Protein AF-0000000071177115 (afdb_homodimer)

pLDDT: mean 90.88, std 16.03, range [26.02, 98.94]

Organism: Bemisia tabaci (NCBI:txid7038)

Nearest PDB structures (foldseek):
  6moh-assembly1_C  TM=6.252E-01  e=2.204E-02  Homo sapiens
  6moh-assembly1_D  TM=6.272E-01  e=2.453E-02  Homo sapiens
  1ern-assembly1_B  TM=5.595E-01  e=3.205E-02  Homo sapiens
  6mol-assembly1_C  TM=4.515E-01  e=5.189E-02  Homo sapiens
  1eba-assembly1_A  TM=4.659E-01  e=1.158E-01  Homo sapiens

Structure (mmCIF, N/CA/C/O backbone):
data_AF-0000000071177115-model_v1
#
loop_
_entity.id
_entity.type
_entity.pdbx_description
1 polymer 'Uncharacterized protein'
#
loop_
_atom_site.group_PDB
_atom_site.id
_atom_site.type_symbol
_atom_site.label_atom_id
_atom_site.label_alt_id
_atom_site.label_comp_id
_atom_site.label_asym_id
_atom_site.label_entity_id
_atom_site.label_seq_id
_atom_site.pdbx_PDB_ins_code
_atom_site.Cartn_x
_atom_site.Cartn_y
_atom_site.Cartn_z
_atom_site.occupancy
_atom_site.B_iso_or_equiv
_atom_site.auth_seq_id
_atom_site.auth_comp_id
_atom_site.auth_asym_id
_atom_site.auth_atom_id
_atom_site.pdbx_PDB_model_num
ATOM 1 N N . MET A 1 1 ? -29.375 67.25 1.84 1 27.11 1 MET A N 1
ATOM 2 C CA . MET A 1 1 ? -29 66.438 2.996 1 27.11 1 MET A CA 1
ATOM 3 C C . MET A 1 1 ? -28.828 64.938 2.605 1 27.11 1 MET A C 1
ATOM 5 O O . MET A 1 1 ? -29.797 64.312 2.236 1 27.11 1 MET A O 1
ATOM 9 N N . LEU A 1 2 ? -27.656 64.625 1.973 1 31.92 2 LEU A N 1
ATOM 10 C CA . LEU A 1 2 ? -27.141 63.438 1.333 1 31.92 2 LEU A CA 1
ATOM 11 C C . LEU A 1 2 ? -27 62.281 2.342 1 31.92 2 LEU A C 1
ATOM 13 O O . LEU A 1 2 ? -26.219 62.406 3.289 1 31.92 2 LEU A O 1
ATOM 17 N N . ARG A 1 3 ? -28.172 61.625 2.637 1 33.75 3 ARG A N 1
ATOM 18 C CA . ARG A 1 3 ? -28.25 60.531 3.59 1 33.75 3 ARG A CA 1
ATOM 19 C C . ARG A 1 3 ? -27.281 59.406 3.205 1 33.75 3 ARG A C 1
ATOM 21 O O . ARG A 1 3 ? -27.391 58.844 2.115 1 33.75 3 ARG A O 1
ATOM 28 N N . SER A 1 4 ? -26.016 59.469 3.703 1 28.41 4 SER A N 1
ATOM 29 C CA . SER A 1 4 ? -24.953 58.469 3.58 1 28.41 4 SER A CA 1
ATOM 30 C C . SER A 1 4 ? -25.422 57.125 4.117 1 28.41 4 SER A C 1
ATOM 32 O O . SER A 1 4 ? -25.781 57 5.289 1 28.41 4 SER A O 1
ATOM 34 N N . THR A 1 5 ? -26.109 56.312 3.316 1 30.91 5 THR A N 1
ATOM 35 C CA . THR A 1 5 ? -26.531 54.969 3.666 1 30.91 5 THR A CA 1
ATOM 36 C C . THR A 1 5 ? -25.328 54.125 4.059 1 30.91 5 THR A C 1
ATOM 38 O O . THR A 1 5 ? -24.422 53.906 3.258 1 30.91 5 THR A O 1
ATOM 41 N N . PHE A 1 6 ? -24.953 54.062 5.371 1 31.72 6 PHE A N 1
ATOM 42 C CA . PHE A 1 6 ? -23.953 53.188 5.988 1 31.72 6 PHE A CA 1
ATOM 43 C C . PHE A 1 6 ? -24.266 51.719 5.691 1 31.72 6 PHE A C 1
ATOM 45 O O . PHE A 1 6 ? -25.375 51.25 5.977 1 31.72 6 PHE A O 1
ATOM 52 N N . ILE A 1 7 ? -23.766 51.219 4.586 1 29.58 7 ILE A N 1
ATOM 53 C CA . ILE A 1 7 ? -23.891 49.781 4.281 1 29.58 7 ILE A CA 1
ATOM 54 C C . ILE A 1 7 ? -23.234 48.969 5.395 1 29.58 7 ILE A C 1
ATOM 56 O O . ILE A 1 7 ? -22.062 49.156 5.711 1 29.58 7 ILE A O 1
ATOM 60 N N . PRO A 1 8 ? -23.969 48.375 6.301 1 31.22 8 PRO A N 1
ATOM 61 C CA . PRO A 1 8 ? -23.438 47.5 7.355 1 31.22 8 PRO A CA 1
ATOM 62 C C . PRO A 1 8 ? -22.484 46.438 6.82 1 31.22 8 PRO A C 1
ATOM 64 O O . PRO A 1 8 ? -22.703 45.875 5.742 1 31.22 8 PRO A O 1
ATOM 67 N N . GLY A 1 9 ? -21.141 46.656 6.961 1 26.02 9 GLY A N 1
ATOM 68 C CA . GLY A 1 9 ? -20.078 45.719 6.656 1 26.02 9 GLY A CA 1
ATOM 69 C C . GLY A 1 9 ? -20.328 44.344 7.188 1 26.02 9 GLY A C 1
ATOM 70 O O . GLY A 1 9 ? -20.625 44.156 8.375 1 26.02 9 GLY A O 1
ATOM 71 N N . LEU A 1 10 ? -20.859 43.375 6.375 1 27.95 10 LEU A N 1
ATOM 72 C CA . LEU A 1 10 ? -20.953 41.938 6.652 1 27.95 10 LEU A CA 1
ATOM 73 C C . LEU A 1 10 ? -19.656 41.406 7.227 1 27.95 10 LEU A C 1
ATOM 75 O O . LEU A 1 10 ? -18.625 41.375 6.531 1 27.95 10 LEU A O 1
ATOM 79 N N . ILE A 1 11 ? -19.359 41.625 8.461 1 27.94 11 ILE A N 1
ATOM 80 C CA . ILE A 1 11 ? -18.281 40.938 9.141 1 27.94 11 ILE A CA 1
ATOM 81 C C . ILE A 1 11 ? -18.391 39.438 8.883 1 27.94 11 ILE A C 1
ATOM 83 O O . ILE A 1 11 ? -19.359 38.781 9.32 1 27.94 11 ILE A O 1
ATOM 87 N N . GLY A 1 12 ? -18.078 39.031 7.719 1 26.86 12 GLY A N 1
ATOM 88 C CA . GLY A 1 12 ? -17.984 37.594 7.523 1 26.86 12 GLY A CA 1
ATOM 89 C C . GLY A 1 12 ? -17.25 36.875 8.641 1 26.86 12 GLY A C 1
ATOM 90 O O . GLY A 1 12 ? -16.109 37.219 8.961 1 26.86 12 GLY A O 1
ATOM 91 N N . ALA A 1 13 ? -17.891 36.344 9.625 1 29.88 13 ALA A N 1
ATOM 92 C CA . ALA A 1 13 ? -17.359 35.469 10.68 1 29.88 13 ALA A CA 1
ATOM 93 C C . ALA A 1 13 ? -16.344 34.5 10.117 1 29.88 13 ALA A C 1
ATOM 95 O O . ALA A 1 13 ? -16.672 33.688 9.25 1 29.88 13 ALA A O 1
ATOM 96 N N . ILE A 1 14 ? -15.156 34.844 10.047 1 33.53 14 ILE A N 1
ATOM 97 C CA . ILE A 1 14 ? -14.102 33.844 9.898 1 33.53 14 ILE A CA 1
ATOM 98 C C . ILE A 1 14 ? -14.422 32.625 10.758 1 33.53 14 ILE A C 1
ATOM 100 O O . ILE A 1 14 ? -14.531 32.75 11.977 1 33.53 14 ILE A O 1
ATOM 104 N N . ALA A 1 15 ? -15.164 31.781 10.258 1 34.19 15 ALA A N 1
ATOM 105 C CA . ALA A 1 15 ? -15.266 30.5 10.945 1 34.19 15 ALA A CA 1
ATOM 106 C C . ALA A 1 15 ? -13.906 30.062 11.484 1 34.19 15 ALA A C 1
ATOM 108 O O . ALA A 1 15 ? -13.094 29.484 10.75 1 34.19 15 ALA A O 1
ATOM 109 N N . LEU A 1 16 ? -13.32 30.859 12.367 1 33.06 16 LEU A N 1
ATOM 110 C CA . LEU A 1 16 ? -12.328 30.125 13.148 1 33.06 16 LEU A CA 1
ATOM 111 C C . LEU A 1 16 ? -12.812 28.703 13.453 1 33.06 16 LEU A C 1
ATOM 113 O O . LEU A 1 16 ? -13.961 28.516 13.852 1 33.06 16 LEU A O 1
ATOM 117 N N . ALA A 1 17 ? -12.375 27.766 12.719 1 36.88 17 ALA A N 1
ATOM 118 C CA . ALA A 1 17 ? -12.578 26.391 13.172 1 36.88 17 ALA A CA 1
ATOM 119 C C . ALA A 1 17 ? -12.75 26.344 14.688 1 36.88 17 ALA A C 1
ATOM 121 O O . ALA A 1 17 ? -11.836 26.688 15.438 1 36.88 17 ALA A O 1
ATOM 122 N N . SER A 1 18 ? -13.898 26.672 15.203 1 34.56 18 SER A N 1
ATOM 123 C CA . SER A 1 18 ? -14.125 26.328 16.609 1 34.56 18 SER A CA 1
ATOM 124 C C . SER A 1 18 ? -13.281 25.125 17.016 1 34.56 18 SER A C 1
ATOM 126 O O . SER A 1 18 ? -13.32 24.078 16.359 1 34.56 18 SER A O 1
ATOM 128 N N . SER A 1 19 ? -12.094 25.312 17.516 1 38.66 19 SER A N 1
ATOM 129 C CA 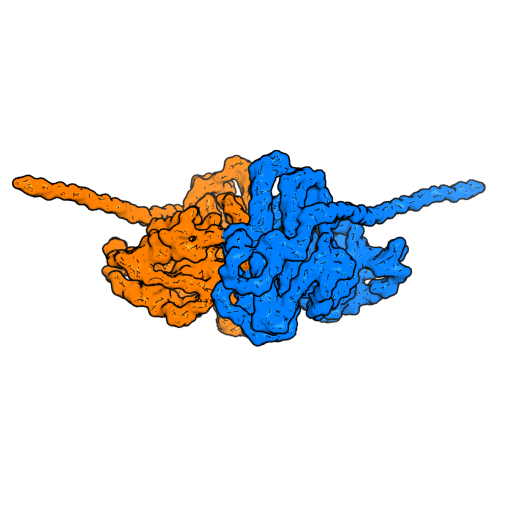. SER A 1 19 ? -11.375 24.266 18.219 1 38.66 19 SER A CA 1
ATOM 130 C C . SER A 1 19 ? -12.336 23.281 18.891 1 38.66 19 SER A C 1
ATOM 132 O O . SER A 1 19 ? -12.898 23.578 19.938 1 38.66 19 SER A O 1
ATOM 134 N N . ALA A 1 20 ? -13.188 22.688 18.172 1 42.88 20 ALA A N 1
ATOM 135 C CA . ALA A 1 20 ? -13.836 21.625 18.922 1 42.88 20 ALA A CA 1
ATOM 136 C C . ALA A 1 20 ? -12.867 20.969 19.906 1 42.88 20 ALA A C 1
ATOM 138 O O . ALA A 1 20 ? -11.773 20.547 19.531 1 42.88 20 ALA A O 1
ATOM 139 N N . SER A 1 21 ? -12.859 21.438 21.094 1 46.22 21 SER A N 1
ATOM 140 C CA . SER A 1 21 ? -12.086 20.891 22.188 1 46.22 21 SER A CA 1
ATOM 141 C C . SER A 1 21 ? -12.078 19.359 22.156 1 46.22 21 SER A C 1
ATOM 143 O O . SER A 1 21 ? -13.109 18.719 22.375 1 46.22 21 SER A O 1
ATOM 145 N N . GLY A 1 22 ? -11.352 18.828 21.172 1 53.91 22 GLY A N 1
ATOM 146 C CA . GLY A 1 22 ? -11.164 17.406 21.359 1 53.91 22 GLY A CA 1
ATOM 147 C C . GLY A 1 22 ? -11.062 17 22.812 1 53.91 22 GLY A C 1
ATOM 148 O O . GLY A 1 22 ? -10.727 17.812 23.672 1 53.91 22 GLY A O 1
ATOM 149 N N . THR A 1 23 ? -11.922 16.172 23.266 1 59.78 23 THR A N 1
ATOM 150 C CA . THR A 1 23 ? -11.852 15.711 24.641 1 59.78 23 THR A CA 1
ATOM 151 C C . THR A 1 23 ? -10.531 14.992 24.906 1 59.78 23 THR A C 1
ATOM 153 O O . THR A 1 23 ? -9.969 14.359 24.016 1 59.78 23 THR A O 1
ATOM 156 N N . GLU A 1 24 ? -9.836 15.445 25.797 1 68.44 24 GLU A N 1
ATOM 157 C CA . GLU A 1 24 ? -8.672 14.742 26.312 1 68.44 24 GLU A CA 1
ATOM 158 C C . GLU A 1 24 ? -9.055 13.359 26.844 1 68.44 24 GLU A C 1
ATOM 160 O O . GLU A 1 24 ? -8.188 12.492 26.984 1 68.44 24 GLU A O 1
ATOM 165 N N . GLU A 1 25 ? -10.297 13.195 26.859 1 72.94 25 GLU A N 1
ATOM 166 C CA . GLU A 1 25 ? -10.727 11.898 27.375 1 72.94 25 GLU A CA 1
ATOM 167 C C . GLU A 1 25 ? -10.453 10.781 26.359 1 72.94 25 GLU A C 1
ATOM 169 O O . GLU A 1 25 ? -10.672 10.961 25.172 1 72.94 25 GLU A O 1
ATOM 174 N N . GLY A 1 26 ? -9.836 9.75 26.859 1 79.31 26 GLY A N 1
ATOM 175 C CA . GLY A 1 26 ? -9.609 8.586 26.016 1 79.31 26 GLY A CA 1
ATOM 176 C C . GLY A 1 26 ? -8.211 8.531 25.438 1 79.31 26 GLY A C 1
ATOM 177 O O . GLY A 1 26 ? -7.801 7.496 24.891 1 79.31 26 GLY A O 1
ATOM 178 N N . LEU A 1 27 ? -7.559 9.609 25.531 1 82.75 27 LEU A N 1
ATOM 179 C CA . LEU A 1 27 ? -6.168 9.562 25.094 1 82.75 27 LEU A CA 1
ATOM 180 C C . LEU A 1 27 ? -5.324 8.727 26.047 1 82.75 27 LEU A C 1
ATOM 182 O O . LEU A 1 27 ? -5.516 8.789 27.266 1 82.75 27 LEU A O 1
ATOM 186 N N . PRO A 1 28 ? -4.434 7.969 25.438 1 82 28 PRO A N 1
ATOM 187 C CA . PRO A 1 28 ? -3.654 7.09 26.312 1 82 28 PRO A CA 1
ATOM 188 C C . PRO A 1 28 ? -2.498 7.809 27 1 82 28 PRO A C 1
ATOM 190 O O . PRO A 1 28 ? -1.967 8.781 26.469 1 82 28 PRO A O 1
ATOM 193 N N . ASN A 1 29 ? -2.254 7.352 28.156 1 86 29 ASN A N 1
ATOM 194 C CA . ASN A 1 29 ? -0.926 7.574 28.719 1 86 29 ASN A CA 1
ATOM 195 C C . ASN A 1 29 ? 0.084 6.559 28.203 1 86 29 ASN A C 1
ATOM 197 O O . ASN A 1 29 ? -0.264 5.402 27.953 1 86 29 ASN A O 1
ATOM 201 N N . PHE A 1 30 ? 1.206 7.066 27.984 1 89.44 30 PHE A N 1
ATOM 202 C CA . PHE A 1 30 ? 2.258 6.145 27.562 1 89.44 30 PHE A CA 1
ATOM 203 C C . PHE A 1 30 ? 3.273 5.949 28.688 1 89.44 30 PHE A C 1
ATOM 205 O O . PHE A 1 30 ? 3.652 6.906 29.359 1 89.44 30 PHE A O 1
ATOM 212 N N . PRO A 1 31 ? 3.805 4.797 28.922 1 91 31 PRO A N 1
ATOM 213 C CA . PRO A 1 31 ? 3.424 3.594 28.188 1 91 31 PRO A CA 1
ATOM 214 C C . PRO A 1 31 ? 1.994 3.145 28.484 1 91 31 PRO A C 1
ATOM 216 O O . PRO A 1 31 ? 1.478 3.396 29.578 1 91 31 PRO A O 1
ATOM 219 N N . LYS A 1 32 ? 1.407 2.48 27.5 1 91.75 32 LYS A N 1
ATOM 220 C CA . LYS A 1 32 ? 0.086 1.886 27.688 1 91.75 32 LYS A CA 1
ATOM 221 C C . LYS A 1 32 ? 0.126 0.766 28.719 1 91.75 32 LYS A C 1
ATOM 223 O O . LYS A 1 32 ? 1.204 0.314 29.109 1 91.75 32 LYS A O 1
ATOM 228 N N . ASP A 1 33 ? -1.022 0.317 29.109 1 83.56 33 ASP A N 1
ATOM 229 C CA . ASP A 1 33 ? -1.123 -0.742 30.109 1 83.56 33 ASP A CA 1
ATOM 230 C C . ASP A 1 33 ? -0.435 -2.018 29.625 1 83.56 33 ASP A C 1
ATOM 232 O O . ASP A 1 33 ? 0.105 -2.779 30.422 1 83.56 33 ASP A O 1
ATOM 236 N N . ASP A 1 34 ? -0.391 -2.207 28.344 1 83.06 34 ASP A N 1
ATOM 237 C CA . ASP A 1 34 ? 0.216 -3.426 27.812 1 83.06 34 ASP A CA 1
ATOM 238 C C . ASP A 1 34 ? 1.712 -3.236 27.578 1 83.06 34 ASP A C 1
ATOM 240 O O . ASP A 1 34 ? 2.373 -4.113 27.016 1 83.06 34 ASP A O 1
ATOM 244 N N . GLY A 1 35 ? 2.225 -2.043 27.906 1 86.88 35 GLY A N 1
ATOM 245 C CA . GLY A 1 35 ? 3.658 -1.803 27.875 1 86.88 35 GLY A CA 1
ATOM 246 C C . GLY A 1 35 ? 4.117 -1.073 26.625 1 86.88 35 GLY A C 1
ATOM 247 O O . GLY A 1 35 ? 5.266 -0.641 26.531 1 86.88 35 GLY A O 1
ATOM 248 N N . PHE A 1 36 ? 3.285 -0.899 25.672 1 92.06 36 PHE A N 1
ATOM 249 C CA . PHE A 1 36 ? 3.639 -0.198 24.438 1 92.06 36 PHE A CA 1
ATOM 250 C C . PHE A 1 36 ? 3.885 1.281 24.719 1 92.06 36 PHE A C 1
ATOM 252 O O . PHE A 1 36 ? 3.119 1.919 25.438 1 92.06 36 PHE A O 1
ATOM 259 N N . PRO A 1 37 ? 4.891 1.872 24.219 1 92.69 37 PRO A N 1
ATOM 260 C CA . PRO A 1 37 ? 5.926 1.204 23.438 1 92.69 37 PRO A CA 1
ATOM 261 C C . PRO A 1 37 ? 7.02 0.584 24.297 1 92.69 37 PRO A C 1
ATOM 263 O O . PRO A 1 37 ? 7.379 1.139 25.344 1 92.69 37 PRO A O 1
ATOM 266 N N . SER A 1 38 ? 7.473 -0.507 23.859 1 87.81 38 SER A N 1
ATOM 267 C CA . SER A 1 38 ? 8.531 -1.196 24.594 1 87.81 38 SER A CA 1
ATOM 268 C C . SER A 1 38 ? 9.836 -1.21 23.812 1 87.81 38 SER A C 1
ATOM 270 O O . SER A 1 38 ? 9.836 -0.947 22.609 1 87.81 38 SER A O 1
ATOM 272 N N . ASN A 1 39 ? 10.906 -1.463 24.578 1 85.12 39 ASN A N 1
ATOM 273 C CA . ASN A 1 39 ? 12.219 -1.609 23.953 1 85.12 39 ASN A CA 1
ATOM 274 C C . ASN A 1 39 ? 12.609 -3.078 23.812 1 85.12 39 ASN A C 1
ATOM 276 O O . ASN A 1 39 ? 13.75 -3.389 23.469 1 85.12 39 ASN A O 1
ATOM 280 N N . ALA A 1 40 ? 11.609 -3.859 24 1 82.06 40 ALA A N 1
ATOM 281 C CA . ALA A 1 40 ? 11.906 -5.289 23.984 1 82.06 40 ALA A CA 1
ATOM 282 C C . ALA A 1 40 ? 12.203 -5.781 22.578 1 82.06 40 ALA A C 1
ATOM 284 O O . ALA A 1 40 ? 11.617 -5.289 21.609 1 82.06 40 ALA A O 1
ATOM 285 N N . PRO A 1 41 ? 13.125 -6.77 22.453 1 83.88 41 PRO A N 1
ATOM 286 C CA . PRO A 1 41 ? 13.367 -7.367 21.141 1 83.88 41 PRO A CA 1
ATOM 287 C C . PRO A 1 41 ? 12.172 -8.156 20.625 1 83.88 41 PRO A C 1
ATOM 289 O O . PRO A 1 41 ? 11.297 -8.539 21.406 1 83.88 41 PRO A O 1
ATOM 292 N N . PRO A 1 42 ? 12.156 -8.344 19.281 1 81.5 42 PRO A N 1
ATOM 293 C CA . PRO A 1 42 ? 11.07 -9.141 18.703 1 81.5 42 PRO A CA 1
ATOM 294 C C . PRO A 1 42 ? 10.93 -10.508 19.359 1 81.5 42 PRO A C 1
ATOM 296 O O . PRO A 1 42 ? 11.93 -11.156 19.672 1 81.5 42 PRO A O 1
ATOM 299 N N . GLY A 1 43 ? 9.695 -10.906 19.609 1 73.94 43 GLY A N 1
ATOM 300 C CA . GLY A 1 43 ? 9.398 -12.219 20.156 1 73.94 43 GLY A CA 1
ATOM 301 C C . GLY A 1 43 ? 9.258 -12.219 21.672 1 73.94 43 GLY A C 1
ATOM 302 O O . GLY A 1 43 ? 9.023 -13.258 22.281 1 73.94 43 GLY A O 1
ATOM 303 N N . SER A 1 44 ? 9.406 -11.055 22.25 1 77.88 44 SER A N 1
ATOM 304 C CA . SER A 1 44 ? 9.211 -10.977 23.688 1 77.88 44 SER A CA 1
ATOM 305 C C . SER A 1 44 ? 7.754 -11.227 24.062 1 77.88 44 SER A C 1
ATOM 307 O O . SER A 1 44 ? 6.852 -11.008 23.25 1 77.88 44 SER A O 1
ATOM 309 N N . ASP A 1 45 ? 7.52 -11.703 25.172 1 70.81 45 ASP A N 1
ATOM 310 C CA . ASP A 1 45 ? 6.211 -12.133 25.656 1 70.81 45 ASP A CA 1
ATOM 311 C C . ASP A 1 45 ? 5.219 -10.969 25.656 1 70.81 45 ASP A C 1
ATOM 313 O O . ASP A 1 45 ? 4.027 -11.164 25.422 1 70.81 45 ASP A O 1
ATOM 317 N N . ASN A 1 46 ? 5.699 -9.906 25.844 1 74.62 46 ASN A N 1
ATOM 318 C CA . ASN A 1 46 ? 4.793 -8.766 25.969 1 74.62 46 ASN A CA 1
ATOM 319 C C . ASN A 1 46 ? 4.195 -8.391 24.609 1 74.62 46 ASN A C 1
ATOM 321 O O . ASN A 1 46 ? 3.227 -7.625 24.547 1 74.62 46 ASN A O 1
ATOM 325 N N . GLU A 1 47 ? 4.625 -9.016 23.594 1 87.12 47 GLU A N 1
ATOM 326 C CA . GLU A 1 47 ? 4.18 -8.602 22.266 1 87.12 47 GLU A CA 1
ATOM 327 C C . GLU A 1 47 ? 3.164 -9.586 21.688 1 87.12 47 GLU A C 1
ATOM 329 O O . GLU A 1 47 ? 2.559 -9.32 20.641 1 87.12 47 GLU A O 1
ATOM 334 N N . THR A 1 48 ? 2.949 -10.625 22.406 1 87.44 48 THR A N 1
ATOM 335 C CA . THR A 1 48 ? 2.086 -11.688 21.906 1 87.44 48 THR A CA 1
ATOM 336 C C . THR A 1 48 ? 0.674 -11.172 21.656 1 87.44 48 THR A C 1
ATOM 338 O O . THR A 1 48 ? 0.08 -11.445 20.609 1 87.44 48 THR A O 1
ATOM 341 N N . GLU A 1 49 ? 0.185 -10.43 22.594 1 90.12 49 GLU A N 1
ATOM 342 C CA . GLU A 1 49 ? -1.175 -9.922 22.453 1 90.12 49 GLU A CA 1
ATOM 343 C C . GLU A 1 49 ? -1.265 -8.906 21.312 1 90.12 49 GLU A C 1
ATOM 345 O O . GLU A 1 49 ? -2.273 -8.844 20.609 1 90.12 49 GLU A O 1
ATOM 350 N N . ILE A 1 50 ? -0.25 -8.062 21.188 1 93.69 50 ILE A N 1
ATOM 351 C CA . ILE A 1 50 ? -0.212 -7.09 20.094 1 93.69 50 ILE A CA 1
ATOM 352 C C . ILE A 1 50 ? -0.192 -7.816 18.75 1 93.69 50 ILE A C 1
ATOM 354 O O . ILE A 1 50 ? -0.919 -7.445 17.828 1 93.69 50 ILE A O 1
ATOM 358 N N . TYR A 1 51 ? 0.584 -8.922 18.656 1 93.12 51 TYR A N 1
ATOM 359 C CA . TYR A 1 51 ? 0.684 -9.688 17.422 1 93.12 51 TYR A CA 1
ATOM 360 C C . TYR A 1 51 ? -0.652 -10.328 17.078 1 93.12 51 TYR A C 1
ATOM 362 O O . TYR A 1 51 ? -1.039 -10.375 15.898 1 93.12 51 TYR A O 1
ATOM 370 N N . GLN A 1 52 ? -1.39 -10.812 18.078 1 91.94 52 GLN A N 1
ATOM 371 C CA . GLN A 1 52 ? -2.688 -11.438 17.844 1 91.94 52 GLN A CA 1
ATOM 372 C C . GLN A 1 52 ? -3.693 -10.438 17.297 1 91.94 52 GLN A C 1
ATOM 374 O O . GLN A 1 52 ? -4.422 -10.734 16.344 1 91.94 52 GLN A O 1
ATOM 379 N N . ARG A 1 53 ? -3.66 -9.266 17.828 1 94.31 53 ARG A N 1
ATOM 380 C CA . ARG A 1 53 ? -4.594 -8.234 17.391 1 94.31 53 ARG A CA 1
ATOM 381 C C . ARG A 1 53 ? -4.188 -7.672 16.031 1 94.31 53 ARG A C 1
ATOM 383 O O . ARG A 1 53 ? -5.043 -7.293 15.234 1 94.31 53 ARG A O 1
ATOM 390 N N . ALA A 1 54 ? -2.877 -7.699 15.773 1 95.88 54 ALA A N 1
ATOM 391 C CA . ALA A 1 54 ? -2.33 -7.121 14.547 1 95.88 54 ALA A CA 1
ATOM 392 C C . ALA A 1 54 ? -2.396 -8.117 13.391 1 95.88 54 ALA A C 1
ATOM 394 O O . ALA A 1 54 ? -2.197 -7.746 12.234 1 95.88 54 ALA A O 1
ATOM 395 N N . PHE A 1 55 ? -2.65 -9.391 13.711 1 93.12 55 PHE A N 1
ATOM 396 C CA . PHE A 1 55 ? -2.678 -10.492 12.758 1 93.12 55 PHE A CA 1
ATOM 397 C C . PHE A 1 55 ? -1.303 -10.703 12.133 1 93.12 55 PHE A C 1
ATOM 399 O O . PHE A 1 55 ? -1.194 -11.023 10.953 1 93.12 55 PHE A O 1
ATOM 406 N N . GLY A 1 56 ? -0.254 -10.453 12.898 1 93.19 56 GLY A N 1
ATOM 407 C CA . GLY A 1 56 ? 1.08 -10.617 12.336 1 93.19 56 GLY A CA 1
ATOM 408 C C . GLY A 1 56 ? 2.174 -10.125 13.266 1 93.19 56 GLY A C 1
ATOM 409 O O . GLY A 1 56 ? 1.894 -9.648 14.367 1 93.19 56 GLY A O 1
ATOM 410 N N . THR A 1 57 ? 3.379 -10.273 12.805 1 93.56 57 THR A N 1
ATOM 411 C CA . THR A 1 57 ? 4.535 -10.039 13.656 1 93.56 57 THR A CA 1
ATOM 412 C C . THR A 1 57 ? 5.473 -9.008 13.031 1 93.56 57 THR A C 1
ATOM 414 O O . THR A 1 57 ? 5.293 -8.633 11.867 1 93.56 57 THR A O 1
ATOM 417 N N . ARG A 1 58 ? 6.418 -8.625 13.836 1 94.88 58 ARG A N 1
ATOM 418 C CA . ARG A 1 58 ? 7.617 -7.98 13.305 1 94.88 58 ARG A CA 1
ATOM 419 C C . ARG A 1 58 ? 8.461 -8.969 12.5 1 94.88 58 ARG A C 1
ATOM 421 O O . ARG A 1 58 ? 8.391 -10.172 12.727 1 94.88 58 ARG A O 1
ATOM 428 N N . PRO A 1 59 ? 9.258 -8.391 11.531 1 94.81 59 PRO A N 1
ATOM 429 C CA . PRO A 1 59 ? 10.211 -9.289 10.883 1 94.81 59 PRO A CA 1
ATOM 430 C C . PRO A 1 59 ? 11.125 -10 11.883 1 94.81 59 PRO A C 1
ATOM 432 O O . PRO A 1 59 ? 11.602 -9.383 12.836 1 94.81 59 PRO A O 1
ATOM 435 N N . ASN A 1 60 ? 11.391 -11.258 11.68 1 91.94 60 ASN A N 1
ATOM 436 C CA . ASN A 1 60 ? 12.156 -12.039 12.641 1 91.94 60 ASN A CA 1
ATOM 437 C C . ASN A 1 60 ? 13.562 -12.344 12.125 1 91.94 60 ASN A C 1
ATOM 439 O O . ASN A 1 60 ? 14.266 -13.18 12.688 1 91.94 60 ASN A O 1
ATOM 443 N N . GLY A 1 61 ? 13.961 -11.758 11 1 91.81 61 GLY A N 1
ATOM 444 C CA . GLY A 1 61 ? 15.312 -11.906 10.5 1 91.81 61 GLY A CA 1
ATOM 445 C C . GLY A 1 61 ? 16.328 -11.055 11.242 1 91.81 61 GLY A C 1
ATOM 446 O O . GLY A 1 61 ? 15.969 -10.367 12.203 1 91.81 61 GLY A O 1
ATOM 447 N N . ALA A 1 62 ? 17.609 -11.117 10.805 1 91.88 62 ALA A N 1
ATOM 448 C CA . ALA A 1 62 ? 18.672 -10.312 11.398 1 91.88 62 ALA A CA 1
ATOM 449 C C . ALA A 1 62 ? 18.375 -8.82 11.258 1 91.88 62 ALA A C 1
ATOM 451 O O . ALA A 1 62 ? 17.922 -8.367 10.203 1 91.88 62 ALA A O 1
ATOM 452 N N . PRO A 1 63 ? 18.516 -8.078 12.328 1 93.19 63 PRO A N 1
ATOM 453 C CA . PRO A 1 63 ? 18.25 -6.645 12.219 1 93.19 63 PRO A CA 1
ATOM 454 C C . PRO A 1 63 ? 19.266 -5.918 11.352 1 93.19 63 PRO A C 1
ATOM 456 O O . PRO A 1 63 ? 20.453 -6.293 11.336 1 93.19 63 PRO A O 1
ATOM 459 N N . ALA A 1 64 ? 18.781 -4.891 10.68 1 93.81 64 ALA A N 1
ATOM 460 C CA . ALA A 1 64 ? 19.688 -4.035 9.914 1 93.81 64 ALA A CA 1
ATOM 461 C C . ALA A 1 64 ? 20.703 -3.359 10.836 1 93.81 64 ALA A C 1
ATOM 463 O O . ALA A 1 64 ? 20.359 -2.908 11.93 1 93.81 64 ALA A O 1
ATOM 464 N N . LYS A 1 65 ? 21.984 -3.34 10.398 1 92.06 65 LYS A N 1
ATOM 465 C CA . LYS A 1 65 ? 23.062 -2.705 11.141 1 92.06 65 LYS A CA 1
ATOM 466 C C . LYS A 1 65 ? 23.812 -1.71 10.266 1 92.06 65 LYS A C 1
ATOM 468 O O . LYS A 1 65 ? 23.531 -1.58 9.078 1 92.06 65 LYS A O 1
ATOM 473 N N . ASN A 1 66 ? 24.656 -0.934 10.898 1 94.44 66 ASN A N 1
ATOM 474 C CA . ASN A 1 66 ? 25.5 0.062 10.242 1 94.44 66 ASN A CA 1
ATOM 475 C C . ASN A 1 66 ? 24.672 1.094 9.492 1 94.44 66 ASN A C 1
ATOM 477 O O . ASN A 1 66 ? 24.969 1.43 8.344 1 94.44 66 ASN A O 1
ATOM 481 N N . LEU A 1 67 ? 23.562 1.474 10.117 1 97.75 67 LEU A N 1
ATOM 482 C CA . LEU A 1 67 ? 22.672 2.488 9.555 1 97.75 67 LEU A CA 1
ATOM 483 C C . LEU A 1 67 ? 23.297 3.875 9.664 1 97.75 67 LEU A C 1
ATOM 485 O O . LEU A 1 67 ? 24.125 4.117 10.547 1 97.75 67 LEU A O 1
ATOM 489 N N . THR A 1 68 ? 22.953 4.773 8.75 1 98.12 68 THR A N 1
ATOM 490 C CA . THR A 1 68 ? 23.469 6.137 8.695 1 98.12 68 THR A CA 1
ATOM 491 C C . THR A 1 68 ? 22.531 7.105 9.383 1 98.12 68 THR A C 1
ATOM 493 O O . THR A 1 68 ? 21.406 6.738 9.742 1 98.12 68 THR A O 1
ATOM 496 N N . GLU A 1 69 ? 22.953 8.383 9.555 1 98.19 69 GLU A N 1
ATOM 497 C CA . GLU A 1 69 ? 22.109 9.414 10.156 1 98.19 69 GLU A CA 1
ATOM 498 C C . GLU A 1 69 ? 20.844 9.617 9.352 1 98.19 69 GLU A C 1
ATOM 500 O O . GLU A 1 69 ? 19.781 9.883 9.922 1 98.19 69 GLU A O 1
ATOM 505 N N . ASP A 1 70 ? 20.938 9.516 8.039 1 98.31 70 ASP A N 1
ATOM 506 C CA . ASP A 1 70 ? 19.766 9.648 7.18 1 98.31 70 ASP A CA 1
ATOM 507 C C . ASP A 1 70 ? 18.781 8.516 7.426 1 98.31 70 ASP A C 1
ATOM 509 O O . ASP A 1 70 ? 17.562 8.727 7.41 1 98.31 70 ASP A O 1
ATOM 513 N N . ASP A 1 71 ? 19.281 7.273 7.629 1 98.56 71 ASP A N 1
ATOM 514 C CA . ASP A 1 71 ? 18.438 6.125 7.961 1 98.56 71 ASP A CA 1
ATOM 515 C C . ASP A 1 71 ? 17.75 6.316 9.312 1 98.56 71 ASP A C 1
ATOM 517 O O . ASP A 1 71 ? 16.578 5.988 9.469 1 98.56 71 ASP A O 1
ATOM 521 N N . PHE A 1 72 ? 18.516 6.867 10.25 1 98.69 72 PHE A N 1
ATOM 522 C CA . PHE A 1 72 ? 17.938 7.109 11.578 1 98.69 72 PHE A CA 1
ATOM 523 C C . PHE A 1 72 ? 16.781 8.102 11.492 1 98.69 72 PHE A C 1
ATOM 525 O O . PHE A 1 72 ? 15.758 7.914 12.148 1 98.69 72 PHE A O 1
ATOM 532 N N . THR A 1 73 ? 16.922 9.117 10.695 1 98.75 73 THR A N 1
ATOM 533 C CA . THR A 1 73 ? 15.852 10.094 10.539 1 98.75 73 THR A CA 1
ATOM 534 C C . THR A 1 73 ? 14.586 9.422 10.016 1 98.75 73 THR A C 1
ATOM 536 O O . THR A 1 73 ? 13.484 9.719 10.477 1 98.75 73 THR A O 1
ATOM 539 N N . SER A 1 74 ? 14.742 8.516 9.047 1 98.88 74 SER A N 1
ATOM 540 C CA . SER A 1 74 ? 13.609 7.773 8.5 1 98.88 74 SER A CA 1
ATOM 541 C C . SER A 1 74 ? 12.945 6.918 9.57 1 98.88 74 SER A C 1
ATOM 543 O O . SER A 1 74 ? 11.719 6.918 9.703 1 98.88 74 SER A O 1
ATOM 545 N N . LEU A 1 75 ? 13.742 6.211 10.352 1 98.81 75 LEU A N 1
ATOM 546 C CA . LEU A 1 75 ? 13.211 5.379 11.422 1 98.81 75 LEU A CA 1
ATOM 547 C C . LEU A 1 75 ? 12.539 6.234 12.492 1 98.81 75 LEU A C 1
ATOM 549 O O . LEU A 1 75 ? 11.508 5.852 13.047 1 98.81 75 LEU A O 1
ATOM 553 N N . GLN A 1 76 ? 13.125 7.367 12.82 1 98.81 76 GLN A N 1
ATOM 554 C CA . GLN A 1 76 ? 12.555 8.281 13.805 1 98.81 76 GLN A CA 1
ATOM 555 C C . GLN A 1 76 ? 11.188 8.789 13.352 1 98.81 76 GLN A C 1
ATOM 557 O O . GLN A 1 76 ? 10.273 8.93 14.164 1 98.81 76 GLN A O 1
ATOM 562 N N . ILE A 1 77 ? 11.031 9.078 12.055 1 98.88 77 ILE A N 1
ATOM 563 C CA . ILE A 1 77 ? 9.75 9.539 11.523 1 98.88 77 ILE A CA 1
ATOM 564 C C . ILE A 1 77 ? 8.727 8.414 11.617 1 98.88 77 ILE A C 1
ATOM 566 O O . ILE A 1 77 ? 7.559 8.656 11.938 1 98.88 77 ILE A O 1
ATOM 570 N N . ILE A 1 78 ? 9.125 7.145 11.344 1 98.88 78 ILE A N 1
ATOM 571 C CA . ILE A 1 78 ? 8.227 6.008 11.484 1 98.88 78 ILE A CA 1
ATOM 572 C C . ILE A 1 78 ? 7.758 5.895 12.93 1 98.88 78 ILE A C 1
ATOM 574 O O . ILE A 1 78 ? 6.566 5.715 13.195 1 98.88 78 ILE A O 1
ATOM 578 N N . VAL A 1 79 ? 8.664 6.059 13.891 1 98.69 79 VAL A N 1
ATOM 579 C CA . VAL A 1 79 ? 8.32 5.977 15.312 1 98.69 79 VAL A CA 1
ATOM 580 C C . VAL A 1 79 ? 7.406 7.141 15.688 1 98.69 79 VAL A C 1
ATOM 582 O O . VAL A 1 79 ? 6.355 6.941 16.297 1 98.69 79 VAL A O 1
ATOM 585 N N . PHE A 1 80 ? 7.809 8.336 15.328 1 98.69 80 PHE A N 1
ATOM 586 C CA . PHE A 1 80 ? 7.125 9.57 15.695 1 98.69 80 PHE A CA 1
ATOM 587 C C . PHE A 1 80 ? 5.688 9.57 15.188 1 98.69 80 PHE A C 1
ATOM 589 O O . PHE A 1 80 ? 4.754 9.805 15.953 1 98.69 80 PHE A O 1
ATOM 596 N N . THR A 1 81 ? 5.484 9.273 13.914 1 98.69 81 THR A N 1
ATOM 597 C CA . THR A 1 81 ? 4.148 9.281 13.328 1 98.69 81 THR A CA 1
ATOM 598 C C . THR A 1 81 ? 3.354 8.055 13.781 1 98.69 81 THR A C 1
ATOM 600 O O . THR A 1 81 ? 2.139 8.141 13.984 1 98.69 81 THR A O 1
ATOM 603 N N . GLY A 1 82 ? 4.043 6.957 13.984 1 98.56 82 GLY A N 1
ATOM 604 C CA . GLY A 1 82 ? 3.377 5.75 14.445 1 98.56 82 GLY A CA 1
ATOM 605 C C . GLY A 1 82 ? 2.768 5.895 15.828 1 98.56 82 GLY A C 1
ATOM 606 O O . GLY A 1 82 ? 1.653 5.43 16.078 1 98.56 82 GLY A O 1
ATOM 607 N N . ILE A 1 83 ? 3.479 6.504 16.75 1 98.12 83 ILE A N 1
ATOM 608 C CA . ILE A 1 83 ? 2.949 6.691 18.094 1 98.12 83 ILE A CA 1
ATOM 609 C C . ILE A 1 83 ? 1.743 7.625 18.047 1 98.12 83 ILE A C 1
ATOM 611 O O . ILE A 1 83 ? 0.75 7.402 18.75 1 98.12 83 ILE A O 1
ATOM 615 N N . PHE A 1 84 ? 1.83 8.641 17.281 1 97.44 84 PHE A N 1
ATOM 616 C CA . PHE A 1 84 ? 0.673 9.5 17.062 1 97.44 84 PHE A CA 1
ATOM 617 C C . PHE A 1 84 ? -0.531 8.688 16.594 1 97.44 84 PHE A C 1
ATOM 619 O O . PHE A 1 84 ? -1.63 8.836 17.141 1 97.44 84 PHE A O 1
ATOM 626 N N . GLU A 1 85 ? -0.337 7.84 15.57 1 98.31 85 GLU A N 1
ATOM 627 C CA . GLU A 1 85 ? -1.439 7.047 15.031 1 98.31 85 GLU A CA 1
ATOM 628 C C . GLU A 1 85 ? -2.008 6.105 16.094 1 98.31 85 GLU A C 1
ATOM 630 O O . GLU A 1 85 ? -3.225 5.957 16.203 1 98.31 85 GLU A O 1
ATOM 635 N N . VAL A 1 86 ? -1.116 5.48 16.844 1 98.06 86 VAL A N 1
ATOM 636 C CA . VAL A 1 86 ? -1.58 4.602 17.922 1 98.06 86 VAL A CA 1
ATOM 637 C C . VAL A 1 86 ? -2.445 5.391 18.891 1 98.06 86 VAL A C 1
ATOM 639 O O . VAL A 1 86 ? -3.541 4.957 19.25 1 98.06 86 VAL A O 1
ATOM 642 N N . ALA A 1 87 ? -1.946 6.57 19.344 1 97.25 87 ALA A N 1
ATOM 643 C CA . ALA A 1 87 ? -2.705 7.406 20.266 1 97.25 87 ALA A CA 1
ATOM 644 C C . ALA A 1 87 ? -4.062 7.777 19.688 1 97.25 87 ALA A C 1
ATOM 646 O O . ALA A 1 87 ? -5.078 7.738 20.391 1 97.25 87 ALA A O 1
ATOM 647 N N . TYR A 1 88 ? -4.078 8.164 18.438 1 97.31 88 TYR A N 1
ATOM 648 C CA . TYR A 1 88 ? -5.297 8.555 17.734 1 97.31 88 TYR A CA 1
ATOM 649 C C . TYR A 1 88 ? -6.312 7.418 17.734 1 97.31 88 TYR A C 1
ATOM 651 O O . TYR A 1 88 ? -7.492 7.629 18.031 1 97.31 88 TYR A O 1
ATOM 659 N N . PHE A 1 89 ? -5.887 6.203 17.391 1 98 89 PHE A N 1
ATOM 660 C CA . PHE A 1 89 ? -6.797 5.07 17.266 1 98 89 PHE A CA 1
ATOM 661 C C . PHE A 1 89 ? -7.266 4.602 18.641 1 98 89 PHE A C 1
ATOM 663 O O . PHE A 1 89 ? -8.406 4.148 18.797 1 98 89 PHE A O 1
ATOM 670 N N . VAL A 1 90 ? -6.367 4.656 19.641 1 96.88 90 VAL A N 1
ATOM 671 C CA . VAL A 1 90 ? -6.801 4.324 21 1 96.88 90 VAL A CA 1
ATOM 672 C C . VAL A 1 90 ? -7.977 5.215 21.391 1 96.88 90 VAL A C 1
ATOM 674 O O . VAL A 1 90 ? -8.984 4.727 21.906 1 96.88 90 VAL A O 1
ATOM 677 N N . GLN A 1 91 ? -7.855 6.488 21.172 1 96.75 91 GLN A N 1
ATOM 678 C CA . GLN A 1 91 ? -8.93 7.41 21.531 1 96.75 91 GLN A CA 1
ATOM 679 C C . GLN A 1 91 ? -10.172 7.16 20.688 1 96.75 91 GLN A C 1
ATOM 681 O O . GLN A 1 91 ? -11.297 7.227 21.188 1 96.75 91 GLN A O 1
ATOM 686 N N . LEU A 1 92 ? -10.031 6.973 19.391 1 97.44 92 LEU A N 1
ATOM 687 C CA . LEU A 1 92 ? -11.156 6.723 18.5 1 97.44 92 LEU A CA 1
ATOM 688 C C . LEU A 1 92 ? -11.938 5.488 18.938 1 97.44 92 LEU A C 1
ATOM 690 O O . LEU A 1 92 ? -13.164 5.508 19 1 97.44 92 LEU A O 1
ATOM 694 N N . ILE A 1 93 ? -11.227 4.395 19.266 1 97.75 93 ILE A N 1
ATOM 695 C CA . ILE A 1 93 ? -11.836 3.158 19.734 1 97.75 93 ILE A CA 1
ATOM 696 C C . ILE A 1 93 ? -12.562 3.414 21.062 1 97.75 93 ILE A C 1
ATOM 698 O O . ILE A 1 93 ? -13.68 2.936 21.266 1 97.75 93 ILE A O 1
ATOM 702 N N . TYR A 1 94 ? -11.938 4.152 21.969 1 96.62 94 TYR A N 1
ATOM 703 C CA . TYR A 1 94 ? -12.555 4.523 23.234 1 96.62 94 TYR A CA 1
ATOM 704 C C . TYR A 1 94 ? -13.875 5.25 23 1 96.62 94 TYR A C 1
ATOM 706 O O . TYR A 1 94 ? -14.891 4.926 23.625 1 96.62 94 TYR A O 1
ATOM 714 N N . ASN A 1 95 ? -13.828 6.262 22.141 1 97 95 ASN A N 1
ATOM 715 C CA . ASN A 1 95 ? -15.008 7.074 21.891 1 97 95 ASN A CA 1
ATOM 716 C C . ASN A 1 95 ? -16.156 6.227 21.344 1 97 95 ASN A C 1
ATOM 718 O O . ASN A 1 95 ? -17.312 6.387 21.766 1 97 95 ASN A O 1
ATOM 722 N N . ILE A 1 96 ? -15.898 5.32 20.406 1 97.94 96 ILE A N 1
ATOM 723 C CA . ILE A 1 96 ? -16.922 4.465 19.828 1 97.94 96 ILE A CA 1
ATOM 724 C C . ILE A 1 96 ? -17.438 3.479 20.875 1 97.94 96 ILE A C 1
ATOM 726 O O . ILE A 1 96 ? -18.641 3.295 21.031 1 97.94 96 ILE A O 1
ATOM 730 N N . THR A 1 97 ? -16.5 2.848 21.594 1 97.31 97 THR A N 1
ATOM 731 C CA . THR A 1 97 ? -16.828 1.829 22.578 1 97.31 97 THR A CA 1
ATOM 732 C C . THR A 1 97 ? -17.734 2.404 23.672 1 97.31 97 THR A C 1
ATOM 734 O O . THR A 1 97 ? -18.641 1.723 24.156 1 97.31 97 THR A O 1
ATOM 737 N N . ASN A 1 98 ? -17.516 3.652 24.062 1 96.12 98 ASN A N 1
ATOM 738 C CA . ASN A 1 98 ? -18.234 4.254 25.188 1 96.12 98 ASN A CA 1
ATOM 739 C C . ASN A 1 98 ? -19.375 5.148 24.703 1 96.12 98 ASN A C 1
ATOM 741 O O . ASN A 1 98 ? -19.953 5.895 25.484 1 96.12 98 ASN A O 1
ATOM 745 N N . ASN A 1 99 ? -19.672 5.152 23.5 1 95.94 99 ASN A N 1
ATOM 746 C CA . ASN A 1 99 ? -20.75 5.938 22.922 1 95.94 99 ASN A CA 1
ATOM 747 C C . ASN A 1 99 ? -20.625 7.418 23.266 1 95.94 99 ASN A C 1
ATOM 749 O O . ASN A 1 99 ? -21.609 8.047 23.688 1 95.94 99 ASN A O 1
ATOM 753 N N . VAL A 1 100 ? -19.391 7.867 23.219 1 95.88 100 VAL A N 1
ATOM 754 C CA . VAL A 1 100 ? -19.219 9.305 23.406 1 95.88 100 VAL A CA 1
ATOM 755 C C . VAL A 1 100 ? -20.062 10.062 22.375 1 95.88 100 VAL A C 1
ATOM 757 O O . VAL A 1 100 ? -20.219 9.617 21.25 1 95.88 100 VAL A O 1
ATOM 760 N N . THR A 1 101 ? -20.625 11.219 22.766 1 96.12 101 THR A N 1
ATOM 761 C CA . THR A 1 101 ? -21.484 11.992 21.891 1 96.12 101 THR A CA 1
ATOM 762 C C . THR A 1 101 ? -20.781 12.305 20.562 1 96.12 101 THR A C 1
ATOM 764 O O . THR A 1 101 ? -19.656 12.828 20.562 1 96.12 101 THR A O 1
ATOM 767 N N . GLY A 1 102 ? -21.344 11.914 19.422 1 96.62 102 GLY A N 1
ATOM 768 C CA . GLY A 1 102 ? -20.766 12.133 18.094 1 96.62 102 GLY A CA 1
ATOM 769 C C . GLY A 1 102 ? -20.094 10.891 17.531 1 96.62 102 GLY A C 1
ATOM 770 O O . GLY A 1 102 ? -19.812 10.836 16.328 1 96.62 102 GLY A O 1
ATOM 771 N N . TYR A 1 103 ? -19.906 9.844 18.344 1 97.19 103 TYR A N 1
ATOM 772 C CA . TYR A 1 103 ? -19.156 8.664 17.906 1 97.19 103 TYR A CA 1
ATOM 773 C C . TYR A 1 103 ? -20.031 7.422 17.969 1 97.19 103 TYR A C 1
ATOM 775 O O . TYR A 1 103 ? -19.531 6.297 17.906 1 97.19 103 TYR A O 1
ATOM 783 N N . GLU A 1 104 ? -21.328 7.609 18.031 1 97.69 104 GLU A N 1
ATOM 784 C CA . GLU A 1 104 ? -22.266 6.504 18.188 1 97.69 104 GLU A CA 1
ATOM 785 C C . GLU A 1 104 ? -22.453 5.758 16.859 1 97.69 104 GLU A C 1
ATOM 787 O O . GLU A 1 104 ? -22.5 6.371 15.797 1 97.69 104 GLU A O 1
ATOM 792 N N . ILE A 1 105 ? -22.438 4.477 16.922 1 97.69 105 ILE A N 1
ATOM 793 C CA . ILE A 1 105 ? -22.859 3.576 15.852 1 97.69 105 ILE A CA 1
ATOM 794 C C . ILE A 1 105 ? -24.078 2.771 16.297 1 97.69 105 ILE A C 1
ATOM 796 O O . ILE A 1 105 ? -23.969 1.933 17.203 1 97.69 105 ILE A O 1
ATOM 800 N N . ASP A 1 106 ? -25.25 2.971 15.695 1 96.62 106 ASP A N 1
ATOM 801 C CA . ASP A 1 106 ? -26.531 2.467 16.156 1 96.62 106 ASP A CA 1
ATOM 802 C C . ASP A 1 106 ? -26.609 0.947 16.047 1 96.62 106 ASP A C 1
ATOM 804 O O . ASP A 1 106 ? -27.094 0.272 16.953 1 96.62 106 ASP A O 1
ATOM 808 N N . ASP A 1 107 ? -26.156 0.409 14.984 1 96.94 107 ASP A N 1
ATOM 809 C CA . ASP A 1 107 ? -26.172 -1.037 14.781 1 96.94 107 ASP A CA 1
ATOM 810 C C . ASP A 1 107 ? -25.062 -1.719 15.578 1 96.94 107 ASP A C 1
ATOM 812 O O . ASP A 1 107 ? -23.875 -1.51 15.305 1 96.94 107 ASP A O 1
ATOM 816 N N . PRO A 1 108 ? -25.422 -2.604 16.5 1 96.5 108 PRO A N 1
ATOM 817 C CA . PRO A 1 108 ? -24.406 -3.203 17.375 1 96.5 108 PRO A CA 1
ATOM 818 C C . PRO A 1 108 ? -23.406 -4.07 16.609 1 96.5 108 PRO A C 1
ATOM 820 O O . PRO A 1 108 ? -22.234 -4.145 16.984 1 96.5 108 PRO A O 1
ATOM 823 N N . ASP A 1 109 ? -23.859 -4.734 15.594 1 96.62 109 ASP A N 1
ATOM 824 C CA . ASP A 1 109 ? -22.953 -5.551 14.789 1 96.62 109 ASP A CA 1
ATOM 825 C C . ASP A 1 109 ? -21.969 -4.676 14.031 1 96.62 109 ASP A C 1
ATOM 827 O O . ASP A 1 109 ? -20.781 -5.008 13.938 1 96.62 109 ASP A O 1
ATOM 831 N N . GLU A 1 110 ? -22.5 -3.609 13.508 1 96.06 110 GLU A N 1
ATOM 832 C CA . GLU A 1 110 ? -21.641 -2.664 12.82 1 96.06 110 GLU A CA 1
ATOM 833 C C . GLU A 1 110 ? -20.641 -2.033 13.781 1 96.06 110 GLU A C 1
ATOM 835 O O . GLU A 1 110 ? -19.469 -1.824 13.43 1 96.06 110 GLU A O 1
ATOM 840 N N . ARG A 1 111 ? -21.094 -1.689 14.969 1 97.81 111 ARG A N 1
ATOM 841 C CA . ARG A 1 111 ? -20.234 -1.119 15.992 1 97.81 111 ARG A CA 1
ATOM 842 C C . ARG A 1 111 ? -19.109 -2.084 16.359 1 97.81 111 ARG A C 1
ATOM 844 O O . ARG A 1 111 ? -17.938 -1.695 16.406 1 97.81 111 ARG A O 1
ATOM 851 N N . SER A 1 112 ? -19.453 -3.316 16.594 1 97.75 112 SER A N 1
ATOM 852 C CA . SER A 1 112 ? -18.469 -4.332 16.953 1 97.75 112 SER A CA 1
ATOM 853 C C . SER A 1 112 ? -17.469 -4.562 15.836 1 97.75 112 SER A C 1
ATOM 855 O O . SER A 1 112 ? -16.266 -4.711 16.094 1 97.75 112 SER A O 1
ATOM 857 N N . LYS A 1 113 ? -17.922 -4.609 14.633 1 97.12 113 LYS A N 1
ATOM 858 C CA . LYS A 1 113 ? -17.062 -4.793 13.477 1 97.12 113 LYS A CA 1
ATOM 859 C C . LYS A 1 113 ? -16.094 -3.623 13.32 1 97.12 113 LYS A C 1
ATOM 861 O O . LYS A 1 113 ? -14.898 -3.822 13.07 1 97.12 113 LYS A O 1
ATOM 866 N N . THR A 1 114 ? -16.625 -2.438 13.453 1 98 114 THR A N 1
ATOM 867 C CA . THR A 1 114 ? -15.797 -1.239 13.328 1 98 114 THR A CA 1
ATOM 868 C C . THR A 1 114 ? -14.711 -1.216 14.398 1 98 114 THR A C 1
ATOM 870 O O . THR A 1 114 ? -13.547 -0.931 14.109 1 98 114 THR A O 1
ATOM 873 N N . ILE A 1 115 ? -15.062 -1.541 15.617 1 98.44 115 ILE A N 1
ATOM 874 C CA . ILE A 1 115 ? -14.109 -1.575 16.719 1 98.44 115 ILE A CA 1
ATOM 875 C C . ILE A 1 115 ? -13.031 -2.625 16.438 1 98.44 115 ILE A C 1
ATOM 877 O O . ILE A 1 115 ? -11.844 -2.379 16.656 1 98.44 115 ILE A O 1
ATOM 881 N N . ALA A 1 116 ? -13.406 -3.771 15.93 1 97.75 116 ALA A N 1
ATOM 882 C CA . ALA A 1 116 ? -12.453 -4.84 15.641 1 97.75 116 ALA A CA 1
ATOM 883 C C . ALA A 1 116 ? -11.469 -4.414 14.547 1 97.75 116 ALA A C 1
ATOM 885 O O . ALA A 1 116 ? -10.273 -4.688 14.648 1 97.75 116 ALA A O 1
ATOM 886 N N . GLU A 1 117 ? -11.984 -3.797 13.523 1 98 117 GLU A N 1
ATOM 887 C CA . GLU A 1 117 ? -11.141 -3.355 12.414 1 98 117 GLU A CA 1
ATOM 888 C C . GLU A 1 117 ? -10.18 -2.258 12.852 1 98 117 GLU A C 1
ATOM 890 O O . GLU A 1 117 ? -9 -2.277 12.492 1 98 117 GLU A O 1
ATOM 895 N N . LEU A 1 118 ? -10.641 -1.329 13.656 1 98.69 118 LEU A N 1
ATOM 896 C CA . LEU A 1 118 ? -9.789 -0.262 14.164 1 98.69 118 LEU A CA 1
ATOM 897 C C . LEU A 1 118 ? -8.758 -0.811 15.148 1 98.69 118 LEU A C 1
ATOM 899 O O . LEU A 1 118 ? -7.633 -0.313 15.219 1 98.69 118 LEU A O 1
ATOM 903 N N . THR A 1 119 ? -9.133 -1.798 15.906 1 98 119 THR A N 1
ATOM 904 C CA . THR A 1 119 ? -8.203 -2.438 16.828 1 98 119 THR A CA 1
ATOM 905 C C . THR A 1 119 ? -7.074 -3.125 16.078 1 98 119 THR A C 1
ATOM 907 O O . THR A 1 119 ? -5.918 -3.078 16.5 1 98 119 THR A O 1
ATOM 910 N N . ALA A 1 120 ? -7.418 -3.795 14.984 1 97.62 120 ALA A N 1
ATOM 911 C CA . ALA A 1 120 ? -6.383 -4.383 14.141 1 97.62 120 ALA A CA 1
ATOM 912 C C . ALA A 1 120 ? -5.418 -3.314 13.633 1 97.62 120 ALA A C 1
ATOM 914 O O . ALA A 1 120 ? -4.199 -3.49 13.688 1 97.62 120 ALA A O 1
ATOM 915 N N . ILE A 1 121 ? -5.973 -2.197 13.164 1 98.75 121 ILE A N 1
ATOM 916 C CA . ILE A 1 121 ? -5.168 -1.099 12.641 1 98.75 121 ILE A CA 1
ATOM 917 C C . ILE A 1 121 ? -4.262 -0.549 13.734 1 98.75 121 ILE A C 1
ATOM 919 O O . ILE A 1 121 ? -3.061 -0.369 13.523 1 98.75 121 ILE A O 1
ATOM 923 N N . GLN A 1 122 ? -4.832 -0.288 14.922 1 98.38 122 GLN A N 1
ATOM 924 C CA . GLN A 1 122 ? -4.066 0.205 16.062 1 98.38 122 GLN A CA 1
ATOM 925 C C . GLN A 1 122 ? -2.891 -0.715 16.375 1 98.38 122 GLN A C 1
ATOM 927 O O . GLN A 1 122 ? -1.771 -0.247 16.594 1 98.38 122 GLN A O 1
ATOM 932 N N . SER A 1 123 ? -3.119 -1.959 16.391 1 97.31 123 SER A N 1
ATOM 933 C CA . SER A 1 123 ? -2.096 -2.936 16.75 1 97.31 123 SER A CA 1
ATOM 934 C C . SER A 1 123 ? -1.048 -3.068 15.656 1 97.31 123 SER A C 1
ATOM 936 O O . SER A 1 123 ? 0.128 -3.307 15.938 1 97.31 123 SER A O 1
ATOM 938 N N . GLN A 1 124 ? -1.456 -2.973 14.414 1 98.25 124 GLN A N 1
ATOM 939 C CA . GLN A 1 124 ? -0.505 -2.986 13.305 1 98.25 124 GLN A CA 1
ATOM 940 C C . GLN A 1 124 ? 0.429 -1.78 13.367 1 98.25 124 GLN A C 1
ATOM 942 O O . GLN A 1 124 ? 1.631 -1.907 13.125 1 98.25 124 GLN A O 1
ATOM 947 N N . GLU A 1 125 ? -0.1 -0.611 13.75 1 98.69 125 GLU A N 1
ATOM 948 C CA . GLU A 1 125 ? 0.748 0.556 13.977 1 98.69 125 GLU A CA 1
ATOM 949 C C . GLU A 1 125 ? 1.739 0.305 15.109 1 98.69 125 GLU A C 1
ATOM 951 O O . GLU A 1 125 ? 2.893 0.732 15.039 1 98.69 125 GLU A O 1
ATOM 956 N N . GLU A 1 126 ? 1.246 -0.359 16.141 1 97.56 126 GLU A N 1
ATOM 957 C CA . GLU A 1 126 ? 2.148 -0.683 17.234 1 97.56 126 GLU A CA 1
ATOM 958 C C . GLU A 1 126 ? 3.312 -1.545 16.766 1 97.56 126 GLU A C 1
ATOM 960 O O . GLU A 1 126 ? 4.461 -1.322 17.156 1 97.56 126 GLU A O 1
ATOM 965 N N . VAL A 1 127 ? 3.014 -2.512 15.93 1 97 127 VAL A N 1
ATOM 966 C CA . VAL A 1 127 ? 4.043 -3.412 15.422 1 97 127 VAL A CA 1
ATOM 967 C C . VAL A 1 127 ? 5.078 -2.623 14.625 1 97 127 VAL A C 1
ATOM 969 O O . VAL A 1 127 ? 6.281 -2.857 14.75 1 97 127 VAL A O 1
ATOM 972 N N . HIS A 1 128 ? 4.641 -1.643 13.773 1 98.5 128 HIS A N 1
ATOM 973 C CA . HIS A 1 128 ? 5.555 -0.793 13.023 1 98.5 128 HIS A CA 1
ATOM 974 C C . HIS A 1 128 ? 6.488 -0.023 13.953 1 98.5 128 HIS A C 1
ATOM 976 O O . HIS A 1 128 ? 7.699 0.015 13.734 1 98.5 128 HIS A O 1
ATOM 982 N N . VAL A 1 129 ? 5.906 0.551 14.977 1 98 129 VAL A N 1
ATOM 983 C CA . VAL A 1 129 ? 6.66 1.368 15.922 1 98 129 VAL A CA 1
ATOM 984 C C . VAL A 1 129 ? 7.688 0.504 16.641 1 98 129 VAL A C 1
ATOM 986 O O . VAL A 1 129 ? 8.852 0.893 16.781 1 98 129 VAL A O 1
ATOM 989 N N . LEU A 1 130 ? 7.258 -0.643 17.125 1 96.94 130 LEU A N 1
ATOM 990 C CA . LEU A 1 130 ? 8.133 -1.521 17.891 1 96.94 130 LEU A CA 1
ATOM 991 C C . LEU A 1 130 ? 9.352 -1.925 17.062 1 96.94 130 LEU A C 1
ATOM 993 O O . LEU A 1 130 ? 10.477 -1.947 17.578 1 96.94 130 LEU A O 1
ATOM 997 N N . GLN A 1 131 ? 9.156 -2.25 15.82 1 97.12 131 GLN A N 1
ATOM 998 C CA . GLN A 1 131 ? 10.281 -2.66 14.984 1 97.12 131 GLN A CA 1
ATOM 999 C C . GLN A 1 131 ? 11.227 -1.493 14.734 1 97.12 131 GLN A C 1
ATOM 1001 O O . GLN A 1 131 ? 12.453 -1.657 14.789 1 97.12 131 GLN A O 1
ATOM 1006 N N . ALA A 1 132 ? 10.68 -0.324 14.398 1 98.06 132 ALA A N 1
ATOM 1007 C CA . ALA A 1 132 ? 11.516 0.842 14.141 1 98.06 132 ALA A CA 1
ATOM 1008 C C . ALA A 1 132 ? 12.312 1.228 15.391 1 98.06 132 ALA A C 1
ATOM 1010 O O . ALA A 1 132 ? 13.492 1.576 15.297 1 98.06 132 ALA A O 1
ATOM 1011 N N . ARG A 1 133 ? 11.688 1.169 16.562 1 96.94 133 ARG A N 1
ATOM 1012 C CA . ARG A 1 133 ? 12.375 1.438 17.812 1 96.94 133 ARG A CA 1
ATOM 1013 C C . ARG A 1 133 ? 13.516 0.45 18.047 1 96.94 133 ARG A C 1
ATOM 1015 O O . ARG A 1 133 ? 14.617 0.845 18.422 1 96.94 133 ARG A O 1
ATOM 1022 N N . TYR A 1 134 ? 13.211 -0.763 17.844 1 95.88 134 TYR A N 1
ATOM 1023 C CA . TYR A 1 134 ? 14.203 -1.819 18 1 95.88 134 TYR A CA 1
ATOM 1024 C C . TYR A 1 134 ? 15.422 -1.573 17.125 1 95.88 134 TYR A C 1
ATOM 1026 O O . TYR A 1 134 ? 16.562 -1.728 17.562 1 95.88 134 TYR A O 1
ATOM 1034 N N . LEU A 1 135 ? 15.211 -1.189 15.891 1 97.31 135 LEU A N 1
ATOM 1035 C CA . LEU A 1 135 ? 16.297 -0.941 14.961 1 97.31 135 LEU A CA 1
ATOM 1036 C C . LEU A 1 135 ? 17.156 0.234 15.422 1 97.31 135 LEU A C 1
ATOM 1038 O O . LEU A 1 135 ? 18.391 0.199 15.305 1 97.31 135 LEU A O 1
ATOM 1042 N N . LEU A 1 136 ? 16.484 1.324 15.891 1 97.81 136 LEU A N 1
ATOM 1043 C CA . LEU A 1 136 ? 17.234 2.445 16.453 1 97.81 136 LEU A CA 1
ATOM 1044 C C . LEU A 1 136 ? 18.094 1.992 17.625 1 97.81 136 LEU A C 1
ATOM 1046 O O . LEU A 1 136 ? 19.297 2.285 17.656 1 97.81 136 LEU A O 1
ATOM 1050 N N . LEU A 1 137 ? 17.562 1.205 18.516 1 95.94 137 LEU A N 1
ATOM 1051 C CA . LEU A 1 137 ? 18.266 0.735 19.688 1 95.94 137 LEU A CA 1
ATOM 1052 C C . LEU A 1 137 ? 19.438 -0.173 19.297 1 95.94 137 LEU A C 1
ATOM 1054 O O . LEU A 1 137 ? 20.516 -0.079 19.875 1 95.94 137 LEU A O 1
ATOM 1058 N N . GLN A 1 138 ? 19.234 -1.032 18.297 1 94.69 138 GLN A N 1
ATOM 1059 C CA . GLN A 1 138 ? 20.281 -1.943 17.844 1 94.69 138 GLN A CA 1
ATOM 1060 C C . GLN A 1 138 ? 21.438 -1.178 17.203 1 94.69 138 GLN A C 1
ATOM 1062 O O . GLN A 1 138 ? 22.516 -1.735 17 1 94.69 138 GLN A O 1
ATOM 1067 N N . ASN A 1 139 ? 21.219 0.044 16.906 1 96.62 139 ASN A N 1
ATOM 1068 C CA . ASN A 1 139 ? 22.25 0.898 16.328 1 96.62 139 ASN A CA 1
ATOM 1069 C C . ASN A 1 139 ? 22.641 2.023 17.266 1 96.62 139 ASN A C 1
ATOM 1071 O O . ASN A 1 139 ? 23.109 3.08 16.828 1 96.62 139 ASN A O 1
ATOM 1075 N N . ASP A 1 140 ? 22.344 1.907 18.547 1 95.19 140 ASP A N 1
ATOM 1076 C CA . ASP A 1 140 ? 22.781 2.764 19.656 1 95.19 140 ASP A CA 1
ATOM 1077 C C . ASP A 1 140 ? 22.156 4.156 19.547 1 95.19 140 ASP A C 1
ATOM 1079 O O . ASP A 1 140 ? 22.828 5.16 19.781 1 95.19 140 ASP A O 1
ATOM 1083 N N . ARG A 1 141 ? 20.969 4.203 19.016 1 95.56 141 ARG A N 1
ATOM 1084 C CA . ARG A 1 141 ? 20.203 5.441 18.953 1 95.56 141 ARG A CA 1
ATOM 1085 C C . ARG A 1 141 ? 18.969 5.363 19.844 1 95.56 141 ARG A C 1
ATOM 1087 O O . ARG A 1 141 ? 18.219 4.383 19.797 1 95.56 141 ARG A O 1
ATOM 1094 N N . ASP A 1 142 ? 18.766 6.328 20.672 1 94.31 142 ASP A N 1
ATOM 1095 C CA . ASP A 1 142 ? 17.562 6.367 21.5 1 94.31 142 ASP A CA 1
ATOM 1096 C C . ASP A 1 142 ? 16.312 6.609 20.656 1 94.31 142 ASP A C 1
ATOM 1098 O O . ASP A 1 142 ? 16.297 7.512 19.812 1 94.31 142 ASP A O 1
ATOM 1102 N N . PRO A 1 143 ? 15.258 5.836 20.906 1 96.25 143 PRO A N 1
ATOM 1103 C CA . PRO A 1 143 ? 14.039 6.07 20.125 1 96.25 143 PRO A CA 1
ATOM 1104 C C . PRO A 1 143 ? 13.297 7.336 20.562 1 96.25 143 PRO A C 1
ATOM 1106 O O . PRO A 1 143 ? 13.43 7.77 21.719 1 96.25 143 PRO A O 1
ATOM 1109 N N . ILE A 1 144 ? 12.555 7.898 19.609 1 97.56 144 ILE A N 1
ATOM 1110 C CA . ILE A 1 144 ? 11.656 9.016 19.906 1 97.56 144 ILE A CA 1
ATOM 1111 C C . ILE A 1 144 ? 10.586 8.578 20.891 1 97.56 144 ILE A C 1
ATOM 1113 O O . ILE A 1 144 ? 10.008 7.5 20.75 1 97.56 144 ILE A O 1
ATOM 1117 N N . ARG A 1 145 ? 10.352 9.375 21.922 1 96.69 145 ARG A N 1
ATOM 1118 C CA . ARG A 1 145 ? 9.398 9.055 22.969 1 96.69 145 ARG A CA 1
ATOM 1119 C C . ARG A 1 145 ? 8.039 9.703 22.703 1 96.69 145 ARG A C 1
ATOM 1121 O O . ARG A 1 145 ? 7.953 10.688 21.953 1 96.69 145 ARG A O 1
ATOM 1128 N N . PRO A 1 146 ? 6.977 9.102 23.312 1 97.19 146 PRO A N 1
ATOM 1129 C CA . PRO A 1 146 ? 5.633 9.648 23.094 1 97.19 146 PRO A CA 1
ATOM 1130 C C . PRO A 1 146 ? 5.5 11.094 23.562 1 97.19 146 PRO A C 1
ATOM 1132 O O . PRO A 1 146 ? 6.078 11.477 24.578 1 97.19 146 PRO A O 1
ATOM 1135 N N . CYS A 1 147 ? 4.711 11.875 22.828 1 96.62 147 CYS A N 1
ATOM 1136 C CA . CYS A 1 147 ? 4.281 13.219 23.203 1 96.62 147 CYS A CA 1
ATOM 1137 C C . CYS A 1 147 ? 2.92 13.18 23.891 1 96.62 147 CYS A C 1
ATOM 1139 O O . CYS A 1 147 ? 2.471 12.125 24.328 1 96.62 147 CYS A O 1
ATOM 1141 N N . GLN A 1 148 ? 2.373 14.367 24.156 1 95.06 148 GLN A N 1
ATOM 1142 C CA . GLN A 1 148 ? 0.951 14.5 24.453 1 95.06 148 GLN A CA 1
ATOM 1143 C C . GLN A 1 148 ? 0.152 14.852 23.203 1 95.06 148 GLN A C 1
ATOM 1145 O O . GLN A 1 148 ? 0.523 15.766 22.469 1 95.06 148 GLN A O 1
ATOM 1150 N N . TYR A 1 149 ? -0.868 14.055 22.953 1 95.25 149 TYR A N 1
ATOM 1151 C CA . TYR A 1 149 ? -1.533 14.148 21.656 1 95.25 149 TYR A CA 1
ATOM 1152 C C . TYR A 1 149 ? -2.908 14.797 21.797 1 95.25 149 TYR A C 1
ATOM 1154 O O . TYR A 1 149 ? -3.49 14.805 22.891 1 95.25 149 TYR A O 1
ATOM 1162 N N . ILE A 1 150 ? -3.303 15.445 20.75 1 91.5 150 ILE A N 1
ATOM 1163 C CA . ILE A 1 150 ? -4.617 16.078 20.688 1 91.5 150 ILE A CA 1
ATOM 1164 C C . ILE A 1 150 ? -5.363 15.625 19.438 1 91.5 150 ILE A C 1
ATOM 1166 O O . ILE A 1 150 ? -4.742 15.32 18.422 1 91.5 150 ILE A O 1
ATOM 1170 N N . THR A 1 151 ? -6.652 15.438 19.562 1 86.38 151 THR A N 1
ATOM 1171 C CA . THR A 1 151 ? -7.512 15.141 18.422 1 86.38 151 THR A CA 1
ATOM 1172 C C . THR A 1 151 ? -8.5 16.266 18.188 1 86.38 151 THR A C 1
ATOM 1174 O O . THR A 1 151 ? -9.359 16.547 19.016 1 86.38 151 THR A O 1
ATOM 1177 N N . PRO A 1 152 ? -8.547 16.844 17.031 1 82 152 PRO A N 1
ATOM 1178 C CA . PRO A 1 152 ? -9.273 18.094 16.812 1 82 152 PRO A CA 1
ATOM 1179 C C . PRO A 1 152 ? -10.688 17.875 16.281 1 82 152 PRO A C 1
ATOM 1181 O O . PRO A 1 152 ? -11.219 18.703 15.555 1 82 152 PRO A O 1
ATOM 1184 N N . VAL A 1 153 ? -11.25 16.703 16.484 1 88.19 153 VAL A N 1
ATOM 1185 C CA . VAL A 1 153 ? -12.578 16.438 15.945 1 88.19 153 VAL A CA 1
ATOM 1186 C C . VAL A 1 153 ? -13.469 15.859 1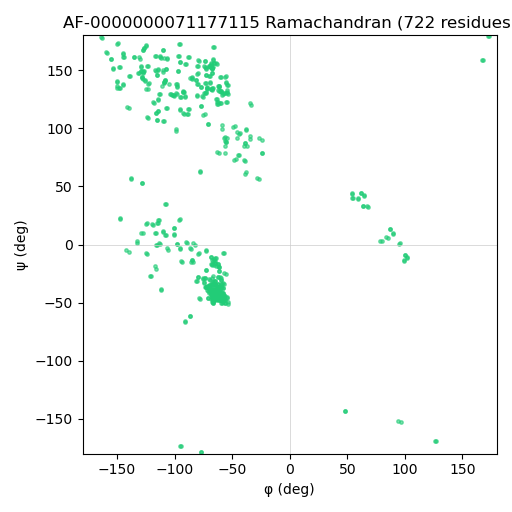7.047 1 88.19 153 VAL A C 1
ATOM 1188 O O . VAL A 1 153 ? -12.984 15.328 18.031 1 88.19 153 VAL A O 1
ATOM 1191 N N . SER A 1 154 ? -14.898 16 16.75 1 92.81 154 SER A N 1
ATOM 1192 C CA . SER A 1 154 ? -15.82 15.641 17.812 1 92.81 154 SER A CA 1
ATOM 1193 C C . SER A 1 154 ? -16.875 14.648 17.328 1 92.81 154 SER A C 1
ATOM 1195 O O . SER A 1 154 ? -17.906 14.469 17.969 1 92.81 154 SER A O 1
ATOM 1197 N N . ASN A 1 155 ? -16.609 14.156 16.094 1 95.94 155 ASN A N 1
ATOM 1198 C CA . ASN A 1 155 ? -17.531 13.125 15.617 1 95.94 155 ASN A CA 1
ATOM 1199 C C . ASN A 1 155 ? -16.812 12.078 14.773 1 95.94 155 ASN A C 1
ATOM 1201 O O . ASN A 1 155 ? -15.711 12.328 14.273 1 95.94 155 ASN A O 1
ATOM 1205 N N . LEU A 1 156 ? -17.5 10.984 14.586 1 96.75 156 LEU A N 1
ATOM 1206 C CA . LEU A 1 156 ? -16.891 9.789 14.008 1 96.75 156 LEU A CA 1
ATOM 1207 C C . LEU A 1 156 ? -16.5 10.039 12.555 1 96.75 156 LEU A C 1
ATOM 1209 O O . LEU A 1 156 ? -15.375 9.703 12.156 1 96.75 156 LEU A O 1
ATOM 1213 N N . LYS A 1 157 ? -17.344 10.57 11.758 1 96 157 LYS A N 1
ATOM 1214 C CA . LYS A 1 157 ? -17.062 10.781 10.344 1 96 157 LYS A CA 1
ATOM 1215 C C . LYS A 1 157 ? -15.867 11.711 10.164 1 96 157 LYS A C 1
ATOM 1217 O O . LYS A 1 157 ? -14.984 11.453 9.336 1 96 157 LYS A O 1
ATOM 1222 N N . ASP A 1 158 ? -15.828 12.812 10.945 1 95.44 158 ASP A N 1
ATOM 1223 C CA . ASP A 1 158 ? -14.703 13.742 10.867 1 95.44 158 ASP A CA 1
ATOM 1224 C C . ASP A 1 158 ? -13.422 13.102 11.391 1 95.44 158 ASP A C 1
ATOM 1226 O O . ASP A 1 158 ? -12.328 13.391 10.898 1 95.44 158 ASP A O 1
ATOM 1230 N N . ALA A 1 159 ? -13.578 12.25 12.383 1 96.81 159 ALA A N 1
ATOM 1231 C CA . ALA A 1 159 ? -12.422 11.539 12.906 1 96.81 159 ALA A CA 1
ATOM 1232 C C . ALA A 1 159 ? -11.812 10.625 11.844 1 96.81 159 ALA A C 1
ATOM 1234 O O . ALA A 1 159 ? -10.594 10.602 11.672 1 96.81 159 ALA A O 1
ATOM 1235 N N . ILE A 1 160 ? -12.695 9.898 11.078 1 97.56 160 ILE A N 1
ATOM 1236 C CA . ILE A 1 160 ? -12.219 8.992 10.039 1 97.56 160 ILE A CA 1
ATOM 1237 C C . ILE A 1 160 ? -11.633 9.805 8.883 1 97.56 160 ILE A C 1
ATOM 1239 O O . ILE A 1 160 ? -10.602 9.43 8.32 1 97.56 160 ILE A O 1
ATOM 1243 N N . ARG A 1 161 ? -12.188 10.906 8.531 1 95.69 161 ARG A N 1
ATOM 1244 C CA . ARG A 1 161 ? -11.664 11.758 7.477 1 95.69 161 ARG A CA 1
ATOM 1245 C C . ARG A 1 161 ? -10.289 12.312 7.844 1 95.69 161 ARG A C 1
ATOM 1247 O O . ARG A 1 161 ? -9.391 12.375 7 1 95.69 161 ARG A O 1
ATOM 1254 N N . THR A 1 162 ? -10.164 12.758 9.094 1 96 162 THR A N 1
ATOM 1255 C CA . THR A 1 162 ? -8.906 13.32 9.586 1 96 162 THR A CA 1
ATOM 1256 C C . THR A 1 162 ? -7.789 12.281 9.531 1 96 162 THR A C 1
ATOM 1258 O O . THR A 1 162 ? -6.699 12.562 9.031 1 96 162 THR A O 1
ATOM 1261 N N . ILE A 1 163 ? -8.078 11.086 10.016 1 97.19 163 ILE A N 1
ATOM 1262 C CA . ILE A 1 163 ? -7.02 10.078 10.047 1 97.19 163 ILE A CA 1
ATOM 1263 C C . ILE A 1 163 ? -6.75 9.562 8.641 1 97.19 163 ILE A C 1
ATOM 1265 O O . ILE A 1 163 ? -5.617 9.211 8.305 1 97.19 163 ILE A O 1
ATOM 1269 N N . TYR A 1 164 ? -7.766 9.562 7.711 1 97.5 164 TYR A N 1
ATOM 1270 C CA . TYR A 1 164 ? -7.508 9.242 6.312 1 97.5 164 TYR A CA 1
ATOM 1271 C C . TYR A 1 164 ? -6.484 10.203 5.715 1 97.5 164 TYR A C 1
ATOM 1273 O O . TYR A 1 164 ? -5.531 9.773 5.059 1 97.5 164 TYR A O 1
ATOM 1281 N N . LYS A 1 165 ? -6.605 11.492 5.926 1 96.56 165 LYS A N 1
ATOM 1282 C CA . LYS A 1 165 ? -5.691 12.484 5.371 1 96.56 165 LYS A CA 1
ATOM 1283 C C . LYS A 1 165 ? -4.277 12.297 5.91 1 96.56 165 LYS A C 1
ATOM 1285 O O . LYS A 1 165 ? -3.303 12.383 5.164 1 96.56 165 LYS A O 1
ATOM 1290 N N . ALA A 1 166 ? -4.234 12.062 7.199 1 97.56 166 ALA A N 1
ATOM 1291 C CA . ALA A 1 166 ? -2.926 11.828 7.801 1 97.56 166 ALA A CA 1
ATOM 1292 C C . ALA A 1 166 ? -2.275 10.57 7.227 1 97.56 166 ALA A C 1
ATOM 1294 O O . ALA A 1 166 ? -1.083 10.57 6.914 1 97.56 166 ALA A O 1
ATOM 1295 N N . THR A 1 167 ? -3.076 9.492 7.09 1 98.31 167 THR A N 1
ATOM 1296 C CA . THR A 1 167 ? -2.572 8.242 6.535 1 98.31 167 THR A CA 1
ATOM 1297 C C . THR A 1 167 ? -2.111 8.438 5.094 1 98.31 167 THR A C 1
ATOM 1299 O O . THR A 1 167 ? -1.067 7.914 4.695 1 98.31 167 THR A O 1
ATOM 1302 N N . ALA A 1 168 ? -2.889 9.18 4.336 1 98.12 168 ALA A N 1
ATOM 1303 C CA . ALA A 1 168 ? -2.52 9.453 2.949 1 98.12 168 ALA A CA 1
ATOM 1304 C C . ALA A 1 168 ? -1.204 10.227 2.875 1 98.12 168 ALA A C 1
ATOM 1306 O O . ALA A 1 168 ? -0.371 9.961 2.004 1 98.12 168 ALA A O 1
ATOM 1307 N N . LEU A 1 169 ? -0.981 11.203 3.754 1 98.69 169 LEU A N 1
ATOM 1308 C CA . LEU A 1 169 ? 0.283 11.93 3.848 1 98.69 169 LEU A CA 1
ATOM 1309 C C . LEU A 1 169 ? 1.428 10.977 4.18 1 98.69 169 LEU A C 1
ATOM 1311 O O . LEU A 1 169 ? 2.508 11.07 3.592 1 98.69 169 LEU A O 1
ATOM 1315 N N . LEU A 1 170 ? 1.169 10.117 5.102 1 98.81 170 LEU A N 1
ATOM 1316 C CA . LEU A 1 170 ? 2.211 9.203 5.559 1 98.81 170 LEU A CA 1
ATOM 1317 C C . LEU A 1 170 ? 2.551 8.188 4.48 1 98.81 170 LEU A C 1
ATOM 1319 O O . LEU A 1 170 ? 3.699 7.75 4.371 1 98.81 170 LEU A O 1
ATOM 1323 N N . LEU A 1 171 ? 1.566 7.82 3.633 1 98.88 171 LEU A N 1
ATOM 1324 C CA . LEU A 1 171 ? 1.849 6.973 2.482 1 98.88 171 LEU A CA 1
ATOM 1325 C C . LEU A 1 171 ? 2.865 7.629 1.556 1 98.88 171 LEU A C 1
ATOM 1327 O O . LEU A 1 171 ? 3.826 6.988 1.124 1 98.88 171 LEU A O 1
ATOM 1331 N N . GLY A 1 172 ? 2.648 8.914 1.28 1 98.88 172 GLY A N 1
ATOM 1332 C CA . GLY A 1 172 ? 3.637 9.633 0.488 1 98.88 172 GLY A CA 1
ATOM 1333 C C . GLY A 1 172 ? 4.996 9.711 1.157 1 98.88 172 GLY A C 1
ATOM 1334 O O . GLY A 1 172 ? 6.027 9.641 0.489 1 98.88 172 GLY A O 1
ATOM 1335 N N . THR A 1 173 ? 4.988 9.867 2.463 1 98.94 173 THR A N 1
ATOM 1336 C CA . THR A 1 173 ? 6.215 9.922 3.254 1 98.94 173 THR A CA 1
ATOM 1337 C C . THR A 1 173 ? 6.969 8.602 3.18 1 98.94 173 THR A C 1
ATOM 1339 O O . THR A 1 173 ? 8.195 8.586 3.074 1 98.94 173 THR A O 1
ATOM 1342 N N . LEU A 1 174 ? 6.227 7.484 3.244 1 98.94 174 LEU A N 1
ATOM 1343 C CA . LEU A 1 174 ? 6.844 6.164 3.17 1 98.94 174 LEU A CA 1
ATOM 1344 C C . LEU A 1 174 ? 7.484 5.941 1.805 1 98.94 174 LEU A C 1
ATOM 1346 O O . LEU A 1 174 ? 8.516 5.27 1.699 1 98.94 174 LEU A O 1
ATOM 1350 N N . GLN A 1 175 ? 6.914 6.547 0.757 1 98.94 175 GLN A N 1
ATOM 1351 C CA . GLN A 1 175 ? 7.574 6.5 -0.542 1 98.94 175 GLN A CA 1
ATOM 1352 C C . GLN A 1 175 ? 8.977 7.098 -0.468 1 98.94 175 GLN A C 1
ATOM 1354 O O . GLN A 1 175 ? 9.93 6.535 -1.017 1 98.94 175 GLN A O 1
ATOM 1359 N N . GLU A 1 176 ? 9.125 8.219 0.213 1 98.88 176 GLU A N 1
ATOM 1360 C CA . GLU A 1 176 ? 10.43 8.844 0.36 1 98.88 176 GLU A CA 1
ATOM 1361 C C . GLU A 1 176 ? 11.352 7.996 1.233 1 98.88 176 GLU A C 1
ATOM 1363 O O . GLU A 1 176 ? 12.547 7.863 0.945 1 98.88 176 GLU A O 1
ATOM 1368 N N . ILE A 1 177 ? 10.797 7.492 2.316 1 98.94 177 ILE A N 1
ATOM 1369 C CA . ILE A 1 177 ? 11.586 6.684 3.238 1 98.94 177 ILE A CA 1
ATOM 1370 C C . ILE A 1 177 ? 12.148 5.465 2.506 1 98.94 177 ILE A C 1
ATOM 1372 O O . ILE A 1 177 ? 13.328 5.137 2.648 1 98.94 177 ILE A O 1
ATOM 1376 N N . ILE A 1 178 ? 11.344 4.793 1.715 1 98.94 178 ILE A N 1
ATOM 1377 C CA . ILE A 1 178 ? 11.766 3.643 0.924 1 98.94 178 ILE A CA 1
ATOM 1378 C C . ILE A 1 178 ? 12.875 4.059 -0.041 1 98.94 178 ILE A C 1
ATOM 1380 O O . ILE A 1 178 ? 13.891 3.363 -0.17 1 98.94 178 ILE A O 1
ATOM 1384 N N . TYR A 1 179 ? 12.68 5.215 -0.68 1 98.75 179 TYR A N 1
ATOM 1385 C CA . TYR A 1 179 ? 13.688 5.766 -1.579 1 98.75 179 TYR A CA 1
ATOM 1386 C C . TYR A 1 179 ? 15.008 5.984 -0.85 1 98.75 179 TYR A C 1
ATOM 1388 O O . TYR A 1 179 ? 16.078 5.613 -1.353 1 98.75 179 TYR A O 1
ATOM 1396 N N . ARG A 1 180 ? 14.961 6.531 0.313 1 98.44 180 ARG A N 1
ATOM 1397 C CA . ARG A 1 180 ? 16.156 6.887 1.072 1 98.44 180 ARG A CA 1
ATOM 1398 C C . ARG A 1 180 ? 16.859 5.641 1.594 1 98.44 180 ARG A C 1
ATOM 1400 O O . ARG A 1 180 ? 18.094 5.574 1.594 1 98.44 180 ARG A O 1
ATOM 1407 N N . PHE A 1 181 ? 16.141 4.625 2.045 1 98.5 181 PHE A N 1
ATOM 1408 C CA . PHE A 1 181 ? 16.734 3.377 2.494 1 98.5 181 PHE A CA 1
ATOM 1409 C C . PHE A 1 181 ? 17.5 2.701 1.357 1 98.5 181 PHE A C 1
ATOM 1411 O O . PHE A 1 181 ? 18.391 1.891 1.599 1 98.5 181 PHE A O 1
ATOM 1418 N N . GLY A 1 182 ? 17.156 3.033 0.085 1 96.69 182 GLY A N 1
ATOM 1419 C CA . GLY A 1 182 ? 17.812 2.436 -1.075 1 96.69 182 GLY A CA 1
ATOM 1420 C C . GLY A 1 182 ? 19.281 2.775 -1.183 1 96.69 182 GLY A C 1
ATOM 1421 O O . GLY A 1 182 ? 20.016 2.131 -1.931 1 96.69 182 GLY A O 1
ATOM 1422 N N . PHE A 1 183 ? 19.734 3.721 -0.408 1 95.94 183 PHE A N 1
ATOM 1423 C CA . PHE A 1 183 ? 21.125 4.137 -0.492 1 95.94 183 PHE A CA 1
ATOM 1424 C C . PHE A 1 183 ? 22.016 3.262 0.389 1 95.94 183 PHE A C 1
ATOM 1426 O O . PHE A 1 183 ? 22.828 2.494 -0.115 1 95.94 183 PHE A O 1
ATOM 1433 N N . ASP A 1 184 ? 21.797 3.242 1.741 1 95.38 184 ASP A N 1
ATOM 1434 C CA . ASP A 1 184 ? 22.75 2.607 2.656 1 95.38 184 ASP A CA 1
ATOM 1435 C C . ASP A 1 184 ? 22.047 1.551 3.516 1 95.38 184 ASP A C 1
ATOM 1437 O O . ASP A 1 184 ? 22.703 0.833 4.273 1 95.38 184 ASP A O 1
ATOM 1441 N N . ALA A 1 185 ? 20.781 1.474 3.438 1 97.56 185 ALA A N 1
ATOM 1442 C CA . ALA A 1 185 ? 20 0.531 4.238 1 97.56 185 ALA A CA 1
ATOM 1443 C C . ALA A 1 185 ? 19.062 -0.288 3.361 1 97.56 185 ALA A C 1
ATOM 1445 O O . ALA A 1 185 ? 17.875 -0.382 3.643 1 97.56 185 ALA A O 1
ATOM 1446 N N . ARG A 1 186 ? 19.547 -0.908 2.355 1 96.44 186 ARG A N 1
ATOM 1447 C CA . ARG A 1 186 ? 18.734 -1.578 1.339 1 96.44 186 ARG A CA 1
ATOM 1448 C C . ARG A 1 186 ? 17.922 -2.713 1.947 1 96.44 186 ARG A C 1
ATOM 1450 O O . ARG A 1 186 ? 16.844 -3.037 1.458 1 96.44 186 ARG A O 1
ATOM 1457 N N . GLU A 1 187 ? 18.391 -3.318 3.031 1 96.62 187 GLU A N 1
ATOM 1458 C CA . GLU A 1 187 ? 17.672 -4.406 3.689 1 96.62 187 GLU A CA 1
ATOM 1459 C C . GLU A 1 187 ? 16.344 -3.928 4.27 1 96.62 187 GLU A C 1
ATOM 1461 O O . GLU A 1 187 ? 15.477 -4.738 4.598 1 96.62 187 GLU A O 1
ATOM 1466 N N . LEU A 1 188 ? 16.172 -2.615 4.395 1 98.44 188 LEU A N 1
ATOM 1467 C CA . LEU A 1 188 ? 14.945 -2.068 4.977 1 98.44 188 LEU A CA 1
ATOM 1468 C C . LEU A 1 188 ? 13.945 -1.696 3.889 1 98.44 188 LEU A C 1
ATOM 1470 O O . LEU A 1 188 ? 12.797 -1.346 4.184 1 98.44 188 LEU A O 1
ATOM 1474 N N . VAL A 1 189 ? 14.289 -1.819 2.596 1 98.62 189 VAL A N 1
ATOM 1475 C CA . VAL A 1 189 ? 13.438 -1.4 1.491 1 98.62 189 VAL A CA 1
ATOM 1476 C C . VAL A 1 189 ? 12.188 -2.283 1.438 1 98.62 189 VAL A C 1
ATOM 1478 O O . VAL A 1 189 ? 11.062 -1.78 1.441 1 98.62 189 VAL A O 1
ATOM 1481 N N . LYS A 1 190 ? 12.305 -3.586 1.473 1 98.62 190 LYS A N 1
ATOM 1482 C CA . LYS A 1 190 ? 11.148 -4.473 1.332 1 98.62 190 LYS A CA 1
ATOM 1483 C C . LYS A 1 190 ? 10.266 -4.422 2.572 1 98.62 190 LYS A C 1
ATOM 1485 O O . LYS A 1 190 ? 9.047 -4.273 2.463 1 98.62 190 LYS A O 1
ATOM 1490 N N . PRO A 1 191 ? 10.82 -4.488 3.797 1 98.62 191 PRO A N 1
ATOM 1491 C CA . PRO A 1 191 ? 9.938 -4.344 4.953 1 98.62 191 PRO A CA 1
ATOM 1492 C C . PRO A 1 191 ? 9.211 -3 4.98 1 98.62 191 PRO A C 1
ATOM 1494 O O . PRO A 1 191 ? 8.055 -2.93 5.387 1 98.62 191 PRO A O 1
ATOM 1497 N N . SER A 1 192 ? 9.891 -1.933 4.574 1 98.88 192 SER A N 1
ATOM 1498 C CA . SER A 1 192 ? 9.242 -0.628 4.562 1 98.88 192 SER A CA 1
ATOM 1499 C C . SER A 1 192 ? 8.172 -0.552 3.475 1 98.88 192 SER A C 1
ATOM 1501 O O . SER A 1 192 ? 7.148 0.112 3.648 1 98.88 192 SER A O 1
ATOM 1503 N N . SER A 1 193 ? 8.414 -1.201 2.324 1 98.94 193 SER A N 1
ATOM 1504 C CA . SER A 1 193 ? 7.375 -1.319 1.308 1 98.94 193 SER A CA 1
ATOM 1505 C C . SER A 1 193 ? 6.152 -2.055 1.848 1 98.94 193 SER A C 1
ATOM 1507 O O . SER A 1 193 ? 5.016 -1.685 1.548 1 98.94 193 SER A O 1
ATOM 1509 N N . ALA A 1 194 ? 6.375 -3.066 2.672 1 98.88 194 ALA A N 1
ATOM 1510 C CA . ALA A 1 194 ? 5.281 -3.824 3.275 1 98.88 194 ALA A CA 1
ATOM 1511 C C . ALA A 1 194 ? 4.496 -2.961 4.254 1 98.88 194 ALA A C 1
ATOM 1513 O O . ALA A 1 194 ? 3.27 -3.078 4.348 1 98.88 194 ALA A O 1
ATOM 1514 N N . ILE A 1 195 ? 5.184 -2.102 5.027 1 98.94 195 ILE A N 1
ATOM 1515 C CA . ILE A 1 195 ? 4.504 -1.148 5.895 1 98.94 195 ILE A CA 1
ATOM 1516 C C . ILE A 1 195 ? 3.605 -0.239 5.059 1 98.94 195 ILE A C 1
ATOM 1518 O O . ILE A 1 195 ? 2.449 -0 5.41 1 98.94 195 ILE A O 1
ATOM 1522 N N . SER A 1 196 ? 4.16 0.283 3.99 1 98.94 196 SER A N 1
ATOM 1523 C CA . SER A 1 196 ? 3.428 1.178 3.1 1 98.94 196 SER A CA 1
ATOM 1524 C C . SER A 1 196 ? 2.18 0.503 2.541 1 98.94 196 SER A C 1
ATOM 1526 O O . SER A 1 196 ? 1.122 1.13 2.438 1 98.94 196 SER A O 1
ATOM 1528 N N . GLU A 1 197 ? 2.311 -0.736 2.172 1 98.94 197 GLU A N 1
ATOM 1529 C CA . GLU A 1 197 ? 1.173 -1.505 1.677 1 98.94 197 GLU A CA 1
ATOM 1530 C C . GLU A 1 197 ? 0.102 -1.66 2.752 1 98.94 197 GLU A C 1
ATOM 1532 O O . GLU A 1 197 ? -1.09 -1.512 2.475 1 98.94 197 GLU A O 1
ATOM 1537 N N . ASN A 1 198 ? 0.51 -1.975 3.957 1 98.88 198 ASN A N 1
ATOM 1538 C CA . ASN A 1 198 ? -0.449 -2.057 5.055 1 98.88 198 ASN A CA 1
ATOM 1539 C C . ASN A 1 198 ? -1.165 -0.728 5.273 1 98.88 198 ASN A C 1
ATOM 1541 O O . ASN A 1 198 ? -2.379 -0.699 5.488 1 98.88 198 ASN A O 1
ATOM 1545 N N . GLU A 1 199 ? -0.39 0.366 5.258 1 98.94 199 GLU A N 1
ATOM 1546 C CA . GLU A 1 199 ? -0.972 1.696 5.41 1 98.94 199 GLU A CA 1
ATOM 1547 C C . GLU A 1 199 ? -1.972 1.991 4.293 1 98.94 199 GLU A C 1
ATOM 1549 O O . GLU A 1 199 ? -2.982 2.658 4.52 1 98.94 199 GLU A O 1
ATOM 1554 N N . ALA A 1 200 ? -1.696 1.521 3.123 1 98.94 200 ALA A N 1
ATOM 1555 C CA . ALA A 1 200 ? -2.609 1.73 2.002 1 98.94 200 ALA A CA 1
ATOM 1556 C C . ALA A 1 200 ? -3.889 0.917 2.176 1 98.94 200 ALA A C 1
ATOM 1558 O O . ALA A 1 200 ? -4.969 1.357 1.78 1 98.94 200 ALA A O 1
ATOM 1559 N N . GLU A 1 201 ? -3.787 -0.297 2.752 1 98.81 201 GLU A N 1
ATOM 1560 C CA . GLU A 1 201 ? -4.992 -1.034 3.115 1 98.81 201 GLU A CA 1
ATOM 1561 C C . GLU A 1 201 ? -5.855 -0.238 4.094 1 98.81 201 GLU A C 1
ATOM 1563 O O . GLU A 1 201 ? -7.078 -0.205 3.965 1 98.81 201 GLU A O 1
ATOM 1568 N N . GLN A 1 202 ? -5.211 0.396 5.066 1 98.88 202 GLN A N 1
ATOM 1569 C CA . GLN A 1 202 ? -5.926 1.223 6.035 1 98.88 202 GLN A CA 1
ATOM 1570 C C . GLN A 1 202 ? -6.629 2.391 5.352 1 98.88 202 GLN A C 1
ATOM 1572 O O . GLN A 1 202 ? -7.785 2.691 5.656 1 98.88 202 GLN A O 1
ATOM 1577 N N . ALA A 1 203 ? -5.906 2.996 4.438 1 98.5 203 ALA A N 1
ATOM 1578 C CA . ALA A 1 203 ? -6.488 4.117 3.705 1 98.5 203 ALA A CA 1
ATOM 1579 C C . ALA A 1 203 ? -7.746 3.691 2.951 1 98.5 203 ALA A C 1
ATOM 1581 O O . ALA A 1 203 ? -8.734 4.422 2.92 1 98.5 203 ALA A O 1
ATOM 1582 N N . ALA A 1 204 ? -7.699 2.533 2.316 1 98.5 204 ALA A N 1
ATOM 1583 C CA . ALA A 1 204 ? -8.859 2.029 1.595 1 98.5 204 ALA A CA 1
ATOM 1584 C C . ALA A 1 204 ? -10.031 1.791 2.541 1 98.5 204 ALA A C 1
ATOM 1586 O O . ALA A 1 204 ? -11.188 2.045 2.186 1 98.5 204 ALA A O 1
ATOM 1587 N N . PHE A 1 205 ? -9.766 1.241 3.754 1 98.44 205 PHE A N 1
ATOM 1588 C CA . PHE A 1 205 ? -10.797 1.052 4.762 1 98.44 205 PHE A CA 1
ATOM 1589 C C . PHE A 1 205 ? -11.453 2.381 5.125 1 98.44 205 PHE A C 1
ATOM 1591 O O . PHE A 1 205 ? -12.68 2.482 5.184 1 98.44 205 PHE A O 1
ATOM 1598 N N . PHE A 1 206 ? -10.625 3.422 5.359 1 98.19 206 PHE A N 1
ATOM 1599 C CA . PHE A 1 206 ? -11.156 4.727 5.73 1 98.19 206 PHE A CA 1
ATOM 1600 C C . PHE A 1 206 ? -12.023 5.297 4.613 1 98.19 206 PHE A C 1
ATOM 1602 O O . PHE A 1 206 ? -13.109 5.824 4.867 1 98.19 206 PHE A O 1
ATOM 1609 N N . ARG A 1 207 ? -11.547 5.211 3.393 1 97.06 207 ARG A N 1
ATOM 1610 C CA . ARG A 1 207 ? -12.312 5.707 2.254 1 97.06 207 ARG A CA 1
ATOM 1611 C C . ARG A 1 207 ? -13.664 5.004 2.15 1 97.06 207 ARG A C 1
ATOM 1613 O O . ARG A 1 207 ? -14.695 5.652 1.999 1 97.06 207 ARG A O 1
ATOM 1620 N N . GLN A 1 208 ? -13.602 3.689 2.311 1 95.69 208 GLN A N 1
ATOM 1621 C CA . GLN A 1 208 ? -14.836 2.928 2.213 1 95.69 208 GLN A CA 1
ATOM 1622 C C . GLN A 1 208 ? -15.805 3.301 3.334 1 95.69 208 GLN A C 1
ATOM 1624 O O . GLN A 1 208 ? -17.016 3.381 3.119 1 95.69 208 GLN A O 1
ATOM 1629 N N . TYR A 1 209 ? -15.258 3.449 4.516 1 95.62 209 TYR A N 1
ATOM 1630 C CA . TYR A 1 209 ? -16.094 3.832 5.652 1 95.62 209 TYR A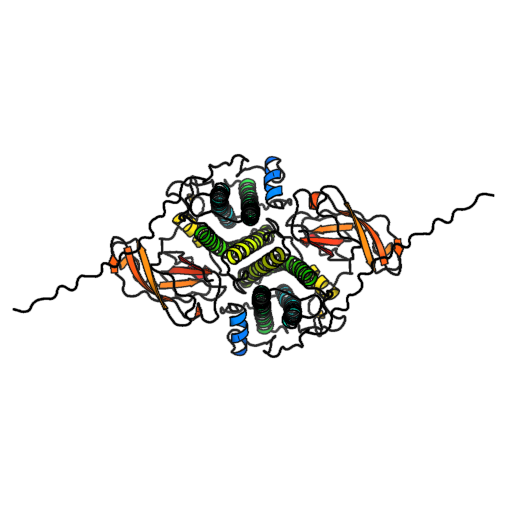 CA 1
ATOM 1631 C C . TYR A 1 209 ? -16.812 5.145 5.383 1 95.62 209 TYR A C 1
ATOM 1633 O O . TYR A 1 209 ? -17.953 5.336 5.816 1 95.62 209 TYR A O 1
ATOM 1641 N N . LEU A 1 210 ? -16.172 6.059 4.637 1 94.88 210 LEU A N 1
ATOM 1642 C CA . LEU A 1 210 ? -16.703 7.387 4.348 1 94.88 210 LEU A CA 1
ATOM 1643 C C . LEU A 1 210 ? -17.625 7.352 3.125 1 94.88 210 LEU A C 1
ATOM 1645 O O . LEU A 1 210 ? -18.188 8.375 2.736 1 94.88 210 LEU A O 1
ATOM 1649 N N . GLY A 1 211 ? -17.734 6.211 2.484 1 93.06 211 GLY A N 1
ATOM 1650 C CA . GLY A 1 211 ? -18.562 6.074 1.304 1 93.06 211 GLY A CA 1
ATOM 1651 C C . GLY A 1 211 ? -17.844 6.43 0.017 1 93.06 211 GLY A C 1
ATOM 1652 O O . GLY A 1 211 ? -18.484 6.594 -1.029 1 93.06 211 GLY A O 1
ATOM 1653 N N . TYR A 1 212 ? -16.484 6.543 0.108 1 93.31 212 TYR A N 1
ATOM 1654 C CA . TYR A 1 212 ? -15.688 6.824 -1.075 1 93.31 212 TYR A CA 1
ATOM 1655 C C . TYR A 1 212 ? -15.297 5.531 -1.79 1 93.31 212 TYR A C 1
ATOM 1657 O O . TYR A 1 212 ? -15.43 4.441 -1.229 1 93.31 212 TYR A O 1
ATOM 1665 N N . THR A 1 213 ? -14.914 5.695 -3.084 1 94.69 213 THR A N 1
ATOM 1666 C CA . THR A 1 213 ? -14.258 4.57 -3.742 1 94.69 213 THR A CA 1
ATOM 1667 C C . THR A 1 213 ? -13.023 4.133 -2.963 1 94.69 213 THR A C 1
ATOM 1669 O O . THR A 1 213 ? -12.188 4.965 -2.602 1 94.69 213 THR A O 1
ATOM 1672 N N . PRO A 1 214 ? -12.914 2.846 -2.705 1 96.5 214 PRO A N 1
ATOM 1673 C CA . PRO A 1 214 ? -11.805 2.398 -1.858 1 96.5 214 PRO A CA 1
ATOM 1674 C C . PRO A 1 214 ? -10.438 2.693 -2.473 1 96.5 214 PRO A C 1
ATOM 1676 O O . PRO A 1 214 ? -9.484 3.004 -1.749 1 96.5 214 PRO A O 1
ATOM 1679 N N . THR A 1 215 ? -10.344 2.545 -3.781 1 97.56 215 THR A N 1
ATOM 1680 C CA . THR A 1 215 ? -9.07 2.828 -4.441 1 97.56 215 THR A CA 1
ATOM 1681 C C . THR A 1 215 ? -9.023 4.277 -4.918 1 97.56 215 THR A C 1
ATOM 1683 O O . THR A 1 215 ? -9.961 4.758 -5.559 1 97.56 215 THR A O 1
ATOM 1686 N N . SER A 1 216 ? -7.996 5.004 -4.645 1 95.25 216 SER A N 1
ATOM 1687 C CA . SER A 1 216 ? -7.977 6.449 -4.832 1 95.25 216 SER A CA 1
ATOM 1688 C C . SER A 1 216 ? -7.477 6.824 -6.223 1 95.25 216 SER A C 1
ATOM 1690 O O . SER A 1 216 ? -8.211 7.418 -7.016 1 95.25 216 SER A O 1
ATOM 1692 N N . THR A 1 217 ? -6.211 6.547 -6.535 1 96.25 217 THR A N 1
ATOM 1693 C CA . THR A 1 217 ? -5.562 6.891 -7.797 1 96.25 217 THR A CA 1
ATOM 1694 C C . THR A 1 217 ? -4.559 5.812 -8.203 1 96.25 217 THR A C 1
ATOM 1696 O O . THR A 1 217 ? -4.133 5.012 -7.367 1 96.25 217 THR A O 1
ATOM 1699 N N . PRO A 1 218 ? -4.184 5.797 -9.508 1 97.62 218 PRO A N 1
ATOM 1700 C CA . PRO A 1 218 ? -3.193 4.801 -9.914 1 97.62 218 PRO A CA 1
ATOM 1701 C C . PRO A 1 218 ? -1.829 5.023 -9.266 1 97.62 218 PRO A C 1
ATOM 1703 O O . PRO A 1 218 ? -1.092 4.062 -9.031 1 97.62 218 PRO A O 1
ATOM 1706 N N . TYR A 1 219 ? -1.507 6.27 -9.062 1 98.12 219 TYR A N 1
ATOM 1707 C CA . TYR A 1 219 ? -0.288 6.656 -8.359 1 98.12 219 TYR A CA 1
ATOM 1708 C C . TYR A 1 219 ? -0.607 7.543 -7.164 1 98.12 219 TYR A C 1
ATOM 1710 O O . TYR A 1 219 ? -0.946 8.719 -7.328 1 98.12 219 TYR A O 1
ATOM 1718 N N . LEU A 1 220 ? -0.441 7.02 -5.953 1 98.31 220 LEU A N 1
ATOM 1719 C CA . LEU A 1 220 ? -0.772 7.816 -4.777 1 98.31 220 LEU A CA 1
ATOM 1720 C C . LEU A 1 220 ? 0.207 8.977 -4.613 1 98.31 220 LEU A C 1
ATOM 1722 O O . LEU A 1 220 ? 1.349 8.898 -5.074 1 98.31 220 LEU A O 1
ATOM 1726 N N . THR A 1 221 ? -0.228 10 -3.953 1 98 221 THR A N 1
ATOM 1727 C CA . THR A 1 221 ? 0.483 11.266 -3.834 1 98 221 THR A CA 1
ATOM 1728 C C . THR A 1 221 ? 1.766 11.094 -3.025 1 98 221 THR A C 1
ATOM 1730 O O . THR A 1 221 ? 1.773 10.406 -2.004 1 98 221 THR A O 1
ATOM 1733 N N . GLY A 1 222 ? 2.859 11.672 -3.537 1 98.5 222 GLY A N 1
ATOM 1734 C CA . GLY A 1 222 ? 4.117 11.68 -2.809 1 98.5 222 GLY A CA 1
ATOM 1735 C C . GLY A 1 222 ? 4.18 12.758 -1.742 1 98.5 222 GLY A C 1
ATOM 1736 O O . GLY A 1 222 ? 3.504 13.781 -1.851 1 98.5 222 GLY A O 1
ATOM 1737 N N . ALA A 1 223 ? 4.965 12.531 -0.743 1 98.81 223 ALA A N 1
ATOM 1738 C CA . ALA A 1 223 ? 5.262 13.484 0.322 1 98.81 223 ALA A CA 1
ATOM 1739 C C . ALA A 1 223 ? 6.664 13.273 0.878 1 98.81 223 ALA A C 1
ATOM 1741 O O . ALA A 1 223 ? 7.379 12.367 0.443 1 98.81 223 ALA A O 1
ATOM 1742 N N . THR A 1 224 ? 7.086 14.203 1.752 1 98.81 224 THR A N 1
ATOM 1743 C CA . THR A 1 224 ? 8.43 14.117 2.318 1 98.81 224 THR A CA 1
ATOM 1744 C C . THR A 1 224 ? 8.367 13.898 3.826 1 98.81 224 THR A C 1
ATOM 1746 O O . THR A 1 224 ? 7.32 14.102 4.445 1 98.81 224 THR A O 1
ATOM 1749 N N . ARG A 1 225 ? 9.453 13.453 4.395 1 98.88 225 ARG A N 1
ATOM 1750 C CA . ARG A 1 225 ? 9.578 13.281 5.836 1 98.88 225 ARG A CA 1
ATOM 1751 C C . ARG A 1 225 ? 9.328 14.594 6.574 1 98.88 225 ARG A C 1
ATOM 1753 O O . ARG A 1 225 ? 8.68 14.609 7.625 1 98.88 225 ARG A O 1
ATOM 1760 N N . SER A 1 226 ? 9.789 15.703 6.004 1 98.88 226 SER A N 1
ATOM 1761 C CA . SER A 1 226 ? 9.602 17 6.633 1 98.88 226 SER A CA 1
ATOM 1762 C C . SER A 1 226 ? 8.133 17.406 6.656 1 98.88 226 SER A C 1
ATOM 1764 O O . SER A 1 226 ? 7.66 18.016 7.621 1 98.88 226 SER A O 1
ATOM 1766 N N . MET A 1 227 ? 7.438 17.062 5.578 1 98.88 227 MET A N 1
ATOM 1767 C CA . MET A 1 227 ? 6.004 17.328 5.539 1 98.88 227 MET A CA 1
ATOM 1768 C C . MET A 1 227 ? 5.273 16.562 6.637 1 98.88 227 MET A C 1
ATOM 1770 O O . MET A 1 227 ? 4.422 17.125 7.328 1 98.88 227 MET A O 1
ATOM 1774 N N . ALA A 1 228 ? 5.59 15.273 6.781 1 98.88 228 ALA A N 1
ATOM 1775 C CA . ALA A 1 228 ? 4.953 14.445 7.805 1 98.88 228 ALA A CA 1
ATOM 1776 C C . ALA A 1 228 ? 5.27 14.961 9.203 1 98.88 228 ALA A C 1
ATOM 1778 O O . ALA A 1 228 ? 4.379 15.055 10.055 1 98.88 228 ALA A O 1
ATOM 1779 N N . TYR A 1 229 ? 6.566 15.258 9.469 1 98.81 229 TYR A N 1
ATOM 1780 C CA . TYR A 1 229 ? 6.992 15.773 10.766 1 98.81 229 TYR A CA 1
ATOM 1781 C C . TYR A 1 229 ? 6.246 17.047 11.117 1 98.81 229 TYR A C 1
ATOM 1783 O O . TYR A 1 229 ? 5.727 17.188 12.227 1 98.81 229 TYR A O 1
ATOM 1791 N N . SER A 1 230 ? 6.141 17.953 10.172 1 98.69 230 SER A N 1
ATOM 1792 C CA . SER A 1 230 ? 5.473 19.234 10.375 1 98.69 230 SER A CA 1
ATOM 1793 C C . SER A 1 230 ? 3.977 19.047 10.602 1 98.69 230 SER A C 1
ATOM 1795 O O . SER A 1 230 ? 3.402 19.656 11.508 1 98.69 230 SER A O 1
ATOM 1797 N N . ALA A 1 231 ? 3.357 18.219 9.766 1 98.31 231 ALA A N 1
ATOM 1798 C CA . ALA A 1 231 ? 1.914 18.016 9.867 1 98.31 231 ALA A CA 1
ATOM 1799 C C . ALA A 1 231 ? 1.53 17.484 11.242 1 98.31 231 ALA A C 1
ATOM 1801 O O . ALA A 1 231 ? 0.559 17.938 11.844 1 98.31 231 ALA A O 1
ATOM 1802 N N . VAL A 1 232 ? 2.279 16.484 11.727 1 98 232 VAL A N 1
ATOM 1803 C CA . VAL A 1 232 ? 1.961 15.867 13.016 1 98 232 VAL A CA 1
ATOM 1804 C C . VAL A 1 232 ? 2.236 16.859 14.148 1 98 232 VAL A C 1
ATOM 1806 O O . VAL A 1 232 ? 1.435 16.984 15.078 1 98 232 VAL A O 1
ATOM 1809 N N . GLN A 1 233 ? 3.336 17.609 14.078 1 96.69 233 GLN A N 1
ATOM 1810 C CA . GLN A 1 233 ? 3.68 18.625 15.078 1 96.69 233 GLN A CA 1
ATOM 1811 C C . GLN A 1 233 ? 2.611 19.703 15.156 1 96.69 233 GLN A C 1
ATOM 1813 O O . GLN A 1 233 ? 2.238 20.141 16.25 1 96.69 233 GLN A O 1
ATOM 1818 N N . GLN A 1 234 ? 2.098 20.031 14.023 1 95.75 234 GLN A N 1
ATOM 1819 C CA . GLN A 1 234 ? 1.206 21.188 13.922 1 95.75 234 GLN A CA 1
ATOM 1820 C C . GLN A 1 234 ? -0.206 20.828 14.375 1 95.75 234 GLN A C 1
ATOM 1822 O O . GLN A 1 234 ? -0.918 21.672 14.93 1 95.75 234 GLN A O 1
ATOM 1827 N N . ASN A 1 235 ? -0.583 19.594 14.156 1 94.88 235 ASN A N 1
ATOM 1828 C CA . ASN A 1 235 ? -2.02 19.328 14.203 1 94.88 235 ASN A CA 1
ATOM 1829 C C . ASN A 1 235 ? -2.377 18.375 15.336 1 94.88 235 ASN A C 1
ATOM 1831 O O . ASN A 1 235 ? -3.525 18.328 15.781 1 94.88 235 ASN A O 1
ATOM 1835 N N . TYR A 1 236 ? -1.394 17.594 15.836 1 95.44 236 TYR A N 1
ATOM 1836 C CA . TYR A 1 236 ? -1.84 16.469 16.641 1 95.44 236 TYR A CA 1
ATOM 1837 C C . TYR A 1 236 ? -1.053 16.375 17.953 1 95.44 236 TYR A C 1
ATOM 1839 O O . TYR A 1 236 ? -1.233 15.438 18.734 1 95.44 236 TYR A O 1
ATOM 1847 N N . ILE A 1 237 ? -0.163 17.328 18.188 1 95.38 237 ILE A N 1
ATOM 1848 C CA . ILE A 1 237 ? 0.689 17.281 19.375 1 95.38 237 ILE A CA 1
ATOM 1849 C C . ILE A 1 237 ? 0.526 18.578 20.172 1 95.38 237 ILE A C 1
ATOM 1851 O O . ILE A 1 237 ? 0.485 19.656 19.609 1 95.38 237 ILE A O 1
ATOM 1855 N N . MET A 1 238 ? 0.369 18.406 21.469 1 93.88 238 MET A N 1
ATOM 1856 C CA . MET A 1 238 ? 0.419 19.562 22.359 1 93.88 238 MET A CA 1
ATOM 1857 C C . MET A 1 238 ? 1.794 20.219 22.328 1 93.88 238 MET A C 1
ATOM 1859 O O . MET A 1 238 ? 2.809 19.562 22.547 1 93.88 238 MET A O 1
ATOM 1863 N N . PRO A 1 239 ? 1.799 21.516 22.047 1 92.25 239 PRO A N 1
ATOM 1864 C CA . PRO A 1 239 ? 3.09 22.203 21.953 1 92.25 239 PRO A CA 1
ATOM 1865 C C . PRO A 1 239 ? 3.945 22.031 23.203 1 92.25 239 PRO A C 1
ATOM 1867 O O . PRO A 1 239 ? 3.445 22.172 24.312 1 92.25 239 PRO A O 1
ATOM 1870 N N . GLY A 1 240 ? 5.215 21.656 22.984 1 93.62 240 GLY A N 1
ATOM 1871 C CA . GLY A 1 240 ? 6.18 21.562 24.078 1 93.62 240 GLY A CA 1
ATOM 1872 C C . GLY A 1 240 ? 6.117 20.25 24.828 1 93.62 240 GLY A C 1
ATOM 1873 O O . GLY A 1 240 ? 6.887 20.031 25.766 1 93.62 240 GLY A O 1
ATOM 1874 N N . SER A 1 241 ? 5.348 19.344 24.375 1 95.56 241 SER A N 1
ATOM 1875 C CA . SER A 1 241 ? 5.098 18.141 25.156 1 95.56 241 SER A CA 1
ATOM 1876 C C . SER A 1 241 ? 6.051 17.016 24.766 1 95.56 241 SER A C 1
ATOM 1878 O O . SER A 1 241 ? 6.156 16.016 25.469 1 95.56 241 SER A O 1
ATOM 1880 N N . CYS A 1 242 ? 6.727 17.109 23.672 1 96.88 242 CYS A N 1
ATOM 1881 C CA . CYS A 1 242 ? 7.578 16.031 23.203 1 96.88 242 CYS A CA 1
ATOM 1882 C C . CYS A 1 242 ? 8.922 16.031 23.922 1 96.88 242 CYS A C 1
ATOM 1884 O O . CYS A 1 242 ? 9.664 17.016 23.859 1 96.88 242 CYS A O 1
ATOM 1886 N N . PRO A 1 243 ? 9.328 14.945 24.453 1 96.94 243 PRO A N 1
ATOM 1887 C CA . PRO A 1 243 ? 10.555 14.93 25.266 1 96.94 243 PRO A CA 1
ATOM 1888 C C . PRO A 1 243 ? 11.82 15.055 24.406 1 96.94 243 PRO A C 1
ATOM 1890 O O . PRO A 1 243 ? 12.805 15.656 24.844 1 96.94 243 PRO A O 1
ATOM 1893 N N . ASN A 1 244 ? 11.789 14.438 23.219 1 97.5 244 ASN A N 1
ATOM 1894 C CA . ASN A 1 244 ? 13.055 14.43 22.484 1 97.5 244 ASN A CA 1
ATOM 1895 C C . ASN A 1 244 ? 12.82 14.484 20.984 1 97.5 244 ASN A C 1
ATOM 1897 O O . ASN A 1 244 ? 13.633 13.969 20.203 1 97.5 244 ASN A O 1
ATOM 1901 N N . SER A 1 245 ? 11.664 14.961 20.5 1 96.5 245 SER A N 1
ATOM 1902 C CA . SER A 1 245 ? 11.391 15.039 19.062 1 96.5 245 SER A CA 1
ATOM 1903 C C . SER A 1 245 ? 12.391 15.945 18.359 1 96.5 245 SER A C 1
ATOM 1905 O O . SER A 1 245 ? 12.562 15.852 17.141 1 96.5 245 SER A O 1
ATOM 1907 N N . PHE A 1 246 ? 13.086 16.828 19.094 1 95.19 246 PHE A N 1
ATOM 1908 C CA . PHE A 1 246 ? 14.094 17.734 18.531 1 95.19 246 PHE A CA 1
ATOM 1909 C C . PHE A 1 246 ? 15.242 16.938 17.922 1 95.19 246 PHE A C 1
ATOM 1911 O O . PHE A 1 246 ? 16.031 17.469 17.125 1 95.19 246 PHE A O 1
ATOM 1918 N N . GLU A 1 247 ? 15.375 15.641 18.266 1 96.69 247 GLU A N 1
ATOM 1919 C CA . GLU A 1 247 ? 16.422 14.781 17.703 1 96.69 247 GLU A CA 1
ATOM 1920 C C . GLU A 1 247 ? 16.125 14.438 16.25 1 96.69 247 GLU A C 1
ATOM 1922 O O . GLU A 1 247 ? 17.016 13.984 15.523 1 96.69 247 GLU A O 1
ATOM 1927 N N . ILE A 1 248 ? 14.844 14.539 15.82 1 98.06 248 ILE A N 1
ATOM 1928 C CA . ILE A 1 248 ? 14.523 14.406 14.406 1 98.06 248 ILE A CA 1
ATOM 1929 C C . ILE A 1 248 ? 15.016 15.633 13.641 1 98.06 248 ILE A C 1
ATOM 1931 O O . ILE A 1 248 ? 14.383 16.688 13.688 1 98.06 248 ILE A O 1
ATOM 1935 N N . GLU A 1 249 ? 16.094 15.477 12.953 1 97.38 249 GLU A N 1
ATOM 1936 C CA . GLU A 1 249 ? 16.766 16.594 12.297 1 97.38 249 GLU A CA 1
ATOM 1937 C C . GLU A 1 249 ? 16.047 16.984 11.008 1 97.38 249 GLU A C 1
ATOM 1939 O O . GLU A 1 249 ? 16.625 16.891 9.922 1 97.38 249 GLU A O 1
ATOM 1944 N N . LEU A 1 250 ? 14.797 17.422 11.117 1 98.5 250 LEU A N 1
ATOM 1945 C CA . LEU A 1 250 ? 13.961 17.906 10.031 1 98.5 250 LEU A CA 1
ATOM 1946 C C . LEU A 1 250 ? 13.305 19.234 10.406 1 98.5 250 LEU A C 1
ATOM 1948 O O . LEU A 1 250 ? 13.062 19.5 11.586 1 98.5 250 LEU A O 1
ATOM 1952 N N . PRO A 1 251 ? 13.078 20.094 9.492 1 97.75 251 PRO A N 1
ATOM 1953 C CA . PRO A 1 251 ? 12.414 21.359 9.805 1 97.75 251 PRO A CA 1
ATOM 1954 C C . PRO A 1 251 ? 10.938 21.188 10.164 1 97.75 251 PRO A C 1
ATOM 1956 O O . PRO A 1 251 ? 10.312 20.203 9.742 1 97.75 251 PRO A O 1
ATOM 1959 N N . ILE A 1 252 ? 10.43 22.094 10.922 1 97.44 252 ILE A N 1
ATOM 1960 C CA . ILE A 1 252 ? 9 22.266 11.133 1 97.44 252 ILE A CA 1
ATOM 1961 C C . ILE A 1 252 ? 8.531 23.531 10.398 1 97.44 252 ILE A C 1
ATOM 1963 O O . ILE A 1 252 ? 8.969 24.641 10.711 1 97.44 252 ILE A O 1
ATOM 1967 N N . PHE A 1 253 ? 7.668 23.391 9.453 1 98.5 253 PHE A N 1
ATOM 1968 C CA . PHE A 1 253 ? 7.168 24.484 8.633 1 98.5 253 PHE A CA 1
ATOM 1969 C C . PHE A 1 253 ? 6.102 25.281 9.383 1 98.5 253 PHE A C 1
ATOM 1971 O O . PHE A 1 253 ? 5.523 24.781 10.352 1 98.5 253 PHE A O 1
ATOM 1978 N N . GLY A 1 254 ? 5.906 26.547 8.945 1 97.94 254 GLY A N 1
ATOM 1979 C CA . GLY A 1 254 ? 4.762 27.297 9.445 1 97.94 254 GLY A CA 1
ATOM 1980 C C . GLY A 1 254 ? 3.432 26.719 9.008 1 97.94 254 GLY A C 1
ATOM 1981 O O . GLY A 1 254 ? 3.354 26.047 7.973 1 97.94 254 GLY A O 1
ATOM 1982 N N . VAL A 1 255 ? 2.414 27 9.766 1 97.56 255 VAL A N 1
ATOM 1983 C CA . VAL A 1 255 ? 1.086 26.469 9.477 1 97.56 255 VAL A CA 1
ATOM 1984 C C . VAL A 1 255 ? 0.509 27.172 8.25 1 97.56 255 VAL A C 1
ATOM 1986 O O . VAL A 1 255 ? 0.658 28.391 8.094 1 97.56 255 VAL A O 1
ATOM 1989 N N . LEU A 1 256 ? -0.063 26.422 7.352 1 98.62 256 LEU A N 1
ATOM 1990 C CA . LEU A 1 256 ? -0.855 26.906 6.223 1 98.62 256 LEU A CA 1
ATOM 1991 C C . LEU A 1 256 ? -2.312 26.469 6.363 1 98.62 256 LEU A C 1
ATOM 1993 O O . LEU A 1 256 ? -2.617 25.281 6.344 1 98.62 256 LEU A O 1
ATOM 1997 N N . GLY A 1 257 ? -3.178 27.453 6.523 1 97.69 257 GLY A N 1
ATOM 1998 C CA . GLY A 1 257 ? -4.594 27.172 6.676 1 97.69 257 GLY A CA 1
ATOM 1999 C C . GLY A 1 257 ? -5.41 27.516 5.445 1 97.69 257 GLY A C 1
ATOM 2000 O O . GLY A 1 257 ? -4.934 28.219 4.551 1 97.69 257 GLY A O 1
ATOM 2001 N N . ILE A 1 258 ? -6.586 26.922 5.363 1 97.06 258 ILE A N 1
ATOM 2002 C CA . ILE A 1 258 ? -7.52 27.188 4.273 1 97.06 258 ILE A CA 1
ATOM 2003 C C . ILE A 1 258 ? -8.875 27.594 4.844 1 97.06 258 ILE A C 1
ATOM 2005 O O . ILE A 1 258 ? -9.305 27.078 5.875 1 97.06 258 ILE A O 1
ATOM 2009 N N . VAL A 1 259 ? -9.5 28.562 4.195 1 96 259 VAL A N 1
ATOM 2010 C CA . VAL A 1 259 ? -10.781 29.078 4.672 1 96 259 VAL A CA 1
ATOM 2011 C C . VAL A 1 259 ? -11.898 28.109 4.289 1 96 259 VAL A C 1
ATOM 2013 O O . VAL A 1 259 ? -12.797 27.828 5.09 1 96 259 VAL A O 1
ATOM 2016 N N . ALA A 1 260 ? -11.852 27.703 3.074 1 91.81 260 ALA A N 1
ATOM 2017 C CA . ALA A 1 260 ? -12.789 26.703 2.562 1 91.81 260 ALA A CA 1
ATOM 2018 C C . ALA A 1 260 ? -12.141 25.828 1.499 1 91.81 260 ALA A C 1
ATOM 2020 O O . ALA A 1 260 ? -11.422 26.328 0.625 1 91.81 260 ALA A O 1
ATOM 2021 N N . PHE A 1 261 ? -12.422 24.578 1.713 1 89.62 261 PHE A N 1
ATOM 2022 C CA . PHE A 1 261 ? -11.867 23.656 0.734 1 89.62 261 PHE A CA 1
ATOM 2023 C C . PHE A 1 261 ? -12.547 23.812 -0.619 1 89.62 261 PHE A C 1
ATOM 2025 O O . PHE A 1 261 ? -13.711 24.234 -0.689 1 89.62 261 PHE A O 1
ATOM 2032 N N . PRO A 1 262 ? -11.797 23.469 -1.685 1 86.94 262 PRO A N 1
ATOM 2033 C CA . PRO A 1 262 ? -12.414 23.562 -3.01 1 86.94 262 PRO A CA 1
ATOM 2034 C C . PRO A 1 262 ? -13.547 22.547 -3.207 1 86.94 262 PRO A C 1
ATOM 2036 O O . PRO A 1 262 ? -13.578 21.516 -2.531 1 86.94 262 PRO A O 1
ATOM 2039 N N . ASP A 1 263 ? -14.461 22.984 -4.102 1 82 263 ASP A N 1
ATOM 2040 C CA . ASP A 1 263 ? -15.516 22.062 -4.52 1 82 263 ASP A CA 1
ATOM 2041 C C . ASP A 1 263 ? -14.977 21.016 -5.496 1 82 263 ASP A C 1
ATOM 2043 O O . ASP A 1 263 ? -14.766 21.297 -6.676 1 82 263 ASP A O 1
ATOM 2047 N N . MET A 1 264 ? -14.922 19.828 -5.07 1 75.88 264 MET A N 1
ATOM 2048 C CA . MET A 1 264 ? -14.25 18.781 -5.832 1 75.88 264 MET A CA 1
ATOM 2049 C C . MET A 1 264 ? -15.133 18.281 -6.973 1 75.88 264 MET A C 1
ATOM 2051 O O . MET A 1 264 ? -14.672 17.547 -7.848 1 75.88 264 MET A O 1
ATOM 2055 N N . SER A 1 265 ? -16.344 18.719 -7.012 1 74.06 265 SER A N 1
ATOM 2056 C CA . SER A 1 265 ? -17.234 18.344 -8.094 1 74.06 265 SER A CA 1
ATOM 2057 C C . SER A 1 265 ? -17.062 19.266 -9.305 1 74.06 265 SER A C 1
ATOM 2059 O O . SER A 1 265 ? -17.516 18.938 -10.406 1 74.06 265 SER A O 1
ATOM 2061 N N . ARG A 1 266 ? -16.422 20.344 -9.07 1 76.38 266 ARG A N 1
ATOM 2062 C CA . ARG A 1 266 ? -16.219 21.312 -10.148 1 76.38 266 ARG A CA 1
ATOM 2063 C C . ARG A 1 266 ? -14.984 20.953 -10.977 1 76.38 266 ARG A C 1
ATOM 2065 O O . ARG A 1 266 ? -13.984 20.484 -10.43 1 76.38 266 ARG A O 1
ATOM 2072 N N . LYS A 1 267 ? -15.117 21.188 -12.273 1 73.12 267 LYS A N 1
ATOM 2073 C CA . LYS A 1 267 ? -14.047 20.844 -13.203 1 73.12 267 LYS A CA 1
ATOM 2074 C C . LYS A 1 267 ? -13.375 22.094 -13.766 1 73.12 267 LYS A C 1
ATOM 2076 O O . LYS A 1 267 ? -12.516 22 -14.641 1 73.12 267 LYS A O 1
ATOM 2081 N N . ASP A 1 268 ? -13.664 23.25 -13.195 1 77.5 268 ASP A N 1
ATOM 2082 C CA . ASP A 1 268 ? -13.047 24.5 -13.633 1 77.5 268 ASP A CA 1
ATOM 2083 C C . ASP A 1 268 ? -12.078 25.031 -12.578 1 77.5 268 ASP A C 1
ATOM 2085 O O . ASP A 1 268 ? -11.945 24.438 -11.5 1 77.5 268 ASP A O 1
ATOM 2089 N N . ASN A 1 269 ? -11.344 25.984 -13.078 1 80 269 ASN A N 1
ATOM 2090 C CA . ASN A 1 269 ? -10.438 26.641 -12.141 1 80 269 ASN A CA 1
ATOM 2091 C C . ASN A 1 269 ? -11.203 27.281 -10.984 1 80 269 ASN A C 1
ATOM 2093 O O . ASN A 1 269 ? -12.25 27.891 -11.188 1 80 269 ASN A O 1
ATOM 2097 N N . GLN A 1 270 ? -10.609 26.922 -9.805 1 88.12 270 GLN A N 1
ATOM 2098 C CA . GLN A 1 270 ? -11.188 27.531 -8.617 1 88.12 270 GLN A CA 1
ATOM 2099 C C . GLN A 1 270 ? -10.18 28.422 -7.902 1 88.12 270 GLN A C 1
ATOM 2101 O O . GLN A 1 270 ? -8.969 28.219 -8.031 1 88.12 270 GLN A O 1
ATOM 2106 N N . THR A 1 271 ? -10.656 29.359 -7.309 1 93.88 271 THR A N 1
ATOM 2107 C CA . THR A 1 271 ? -9.844 30.188 -6.422 1 93.88 271 THR A CA 1
ATOM 2108 C C . THR A 1 271 ? -10.102 29.828 -4.961 1 93.88 271 THR A C 1
ATOM 2110 O O . THR A 1 271 ? -11.25 29.75 -4.527 1 93.88 271 THR A O 1
ATOM 2113 N N . ILE A 1 272 ? -8.992 29.594 -4.262 1 95.44 272 ILE A N 1
ATOM 2114 C CA . ILE A 1 272 ? -9.141 29.25 -2.85 1 95.44 272 ILE A CA 1
ATOM 2115 C C . ILE A 1 272 ? -8.531 30.344 -1.984 1 95.44 272 ILE A C 1
ATOM 2117 O O . ILE A 1 272 ? -7.617 31.062 -2.418 1 95.44 272 ILE A O 1
ATOM 2121 N N . GLN A 1 273 ? -9.039 30.531 -0.823 1 97.81 273 GLN A N 1
ATOM 2122 C CA . GLN A 1 273 ? -8.508 31.469 0.159 1 97.81 273 GLN A CA 1
ATOM 2123 C C . GLN A 1 273 ? -7.738 30.734 1.258 1 97.81 273 GLN A C 1
ATOM 2125 O O . GLN A 1 273 ? -8.242 29.781 1.85 1 97.81 273 GLN A O 1
ATOM 2130 N N . LEU A 1 274 ? -6.57 31.203 1.486 1 98.62 274 LEU A N 1
ATOM 2131 C CA . LEU A 1 274 ? -5.645 30.594 2.432 1 98.62 274 LEU A CA 1
ATOM 2132 C C . LEU A 1 274 ? -5.137 31.625 3.436 1 98.62 274 LEU A C 1
ATOM 2134 O O . LEU A 1 274 ? -5.363 32.844 3.27 1 98.62 274 LEU A O 1
ATOM 2138 N N . PHE A 1 275 ? -4.492 31.125 4.496 1 98.62 275 PHE A N 1
ATOM 2139 C CA . PHE A 1 275 ? -3.943 32.094 5.457 1 98.62 275 PHE A CA 1
ATOM 2140 C C . PHE A 1 275 ? -2.754 31.484 6.195 1 98.62 275 PHE A C 1
ATOM 2142 O O . PHE A 1 275 ? -2.621 30.266 6.281 1 98.62 275 PHE A O 1
ATOM 2149 N N . VAL A 1 276 ? -1.838 32.312 6.625 1 98.75 276 VAL A N 1
ATOM 2150 C CA . VAL A 1 276 ? -0.715 31.984 7.504 1 98.75 276 VAL A CA 1
ATOM 2151 C C . VAL A 1 276 ? -0.678 32.969 8.672 1 98.75 276 VAL A C 1
ATOM 2153 O O . VAL A 1 276 ? -1.217 34.062 8.578 1 98.75 276 VAL A O 1
ATOM 2156 N N . PRO A 1 277 ? -0.117 32.531 9.812 1 97.81 277 PRO A N 1
ATOM 2157 C CA . PRO A 1 277 ? 0.062 33.5 10.891 1 97.81 277 PRO A CA 1
ATOM 2158 C C . PRO A 1 277 ? 0.985 34.656 10.5 1 97.81 277 PRO A C 1
ATOM 2160 O O . PRO A 1 277 ? 1.989 34.438 9.812 1 97.81 277 PRO A O 1
ATOM 2163 N N . GLY A 1 278 ? 0.548 35.875 10.867 1 97.5 278 GLY A N 1
ATOM 2164 C CA . GLY A 1 278 ? 1.397 37.031 10.602 1 97.5 278 GLY A CA 1
ATOM 2165 C C . GLY A 1 278 ? 0.683 38.344 10.781 1 97.5 278 GLY A C 1
ATOM 2166 O O . GLY A 1 278 ? -0.544 38.438 10.672 1 97.5 278 GLY A O 1
ATOM 2167 N N . HIS A 1 279 ? 1.467 39.406 10.984 1 97.75 279 HIS A N 1
ATOM 2168 C CA . HIS A 1 279 ? 0.916 40.719 11.195 1 97.75 279 HIS A CA 1
ATOM 2169 C C . HIS A 1 279 ? 1.257 41.656 10.039 1 97.75 279 HIS A C 1
ATOM 2171 O O . HIS A 1 279 ? 0.909 42.844 10.062 1 97.75 279 HIS A O 1
ATOM 2177 N N . ASP A 1 280 ? 1.929 41.125 9.102 1 97.94 280 ASP A N 1
ATOM 2178 C CA . ASP A 1 280 ? 2.338 41.875 7.906 1 97.94 280 ASP A CA 1
ATOM 2179 C C . ASP A 1 280 ? 2.322 40.969 6.672 1 97.94 280 ASP A C 1
ATOM 2181 O O . ASP A 1 280 ? 2.787 39.844 6.727 1 97.94 280 ASP A O 1
ATOM 2185 N N . THR A 1 281 ? 1.832 41.5 5.566 1 97.88 281 THR A N 1
ATOM 2186 C CA . THR A 1 281 ? 1.711 40.719 4.348 1 97.88 281 THR A CA 1
ATOM 2187 C C . THR A 1 281 ? 3.088 40.312 3.812 1 97.88 281 THR A C 1
ATOM 2189 O O . THR A 1 281 ? 3.207 39.438 2.969 1 97.88 281 THR A O 1
ATOM 2192 N N . ASN A 1 282 ? 4.152 40.906 4.285 1 97.56 282 ASN A N 1
ATOM 2193 C CA . ASN A 1 282 ? 5.512 40.625 3.826 1 97.56 282 ASN A CA 1
ATOM 2194 C C . ASN A 1 282 ? 5.93 39.188 4.098 1 97.56 282 ASN A C 1
ATOM 2196 O O . ASN A 1 282 ? 6.84 38.688 3.449 1 97.56 282 ASN A O 1
ATOM 2200 N N . VAL A 1 283 ? 5.227 38.531 4.988 1 97.62 283 VAL A N 1
ATOM 2201 C CA . VAL A 1 283 ? 5.609 37.188 5.383 1 97.62 283 VAL A CA 1
ATOM 2202 C C . VAL A 1 283 ? 5.402 36.219 4.211 1 97.62 283 VAL A C 1
ATOM 2204 O O . VAL A 1 283 ? 6.004 35.156 4.168 1 97.62 283 VAL A O 1
ATOM 2207 N N . ILE A 1 284 ? 4.594 36.656 3.18 1 98.31 284 ILE A N 1
ATOM 2208 C CA . ILE A 1 284 ? 4.367 35.75 2.055 1 98.31 284 ILE A CA 1
ATOM 2209 C C . ILE A 1 284 ? 4.934 36.375 0.778 1 98.31 284 ILE A C 1
ATOM 2211 O O . ILE A 1 284 ? 4.629 35.906 -0.326 1 98.31 284 ILE A O 1
ATOM 2215 N N . ASP A 1 285 ? 5.688 37.469 0.882 1 97.5 285 ASP A N 1
ATOM 2216 C CA . ASP A 1 285 ? 6.281 38.125 -0.289 1 97.5 285 ASP A CA 1
ATOM 2217 C C . ASP A 1 285 ? 7.184 37.125 -1.045 1 97.5 285 ASP A C 1
ATOM 2219 O O . ASP A 1 285 ? 8.047 36.5 -0.449 1 97.5 285 ASP A O 1
ATOM 2223 N N . GLY A 1 286 ? 6.973 37.031 -2.344 1 97.5 286 GLY A N 1
ATOM 2224 C CA . GLY A 1 286 ? 7.82 36.219 -3.197 1 97.5 286 GLY A CA 1
ATOM 2225 C C . GLY A 1 286 ? 7.492 34.719 -3.119 1 97.5 286 GLY A C 1
ATOM 2226 O O . GLY A 1 286 ? 8.148 33.906 -3.764 1 97.5 286 GLY A O 1
ATOM 2227 N N . LEU A 1 287 ? 6.461 34.375 -2.361 1 98.75 287 LEU A N 1
ATOM 2228 C CA . LEU A 1 287 ? 6.129 32.969 -2.215 1 98.75 287 LEU A CA 1
ATOM 2229 C C . LEU A 1 287 ? 5.133 32.531 -3.283 1 98.75 287 LEU A C 1
ATOM 2231 O O . LEU A 1 287 ? 4.441 33.375 -3.873 1 98.75 287 LEU A O 1
ATOM 2235 N N . SER A 1 288 ? 5.121 31.281 -3.596 1 98.81 288 SER A N 1
ATOM 2236 C CA . SER A 1 288 ? 4.141 30.594 -4.426 1 98.81 288 SER A CA 1
ATOM 2237 C C . SER A 1 288 ? 3.57 29.375 -3.707 1 98.81 288 SER A C 1
ATOM 2239 O O . SER A 1 288 ? 4.227 28.797 -2.84 1 98.81 288 SER A O 1
ATOM 2241 N N . ILE A 1 289 ? 2.33 29.078 -4.02 1 98.69 289 ILE A N 1
ATOM 2242 C CA . ILE A 1 289 ? 1.806 27.797 -3.543 1 98.69 289 ILE A CA 1
ATOM 2243 C C . ILE A 1 289 ? 2.014 26.734 -4.609 1 98.69 289 ILE A C 1
ATOM 2245 O O . ILE A 1 289 ? 1.774 26.969 -5.797 1 98.69 289 ILE A O 1
ATOM 2249 N N . CYS A 1 290 ? 2.533 25.578 -4.242 1 98.62 290 CYS A N 1
ATOM 2250 C CA . CYS A 1 290 ? 2.65 24.406 -5.105 1 98.62 290 CYS A CA 1
ATOM 2251 C C . CYS A 1 290 ? 1.796 23.266 -4.586 1 98.62 290 CYS A C 1
ATOM 2253 O O . CYS A 1 290 ? 1.592 23.125 -3.377 1 98.62 290 CYS A O 1
ATOM 2255 N N . TYR A 1 291 ? 1.248 22.484 -5.52 1 97 291 TYR A N 1
ATOM 2256 C CA . TYR A 1 291 ? 0.348 21.375 -5.184 1 97 291 TYR A CA 1
ATOM 2257 C C . TYR A 1 291 ? 0.955 20.031 -5.57 1 97 291 TYR A C 1
ATOM 2259 O O . TYR A 1 291 ? 1.031 19.703 -6.754 1 97 291 TYR A O 1
ATOM 2267 N N . ALA A 1 292 ? 1.378 19.297 -4.539 1 97.62 292 ALA A N 1
ATOM 2268 C CA . ALA A 1 292 ? 1.767 17.922 -4.797 1 97.62 292 ALA A CA 1
ATOM 2269 C C . ALA A 1 292 ? 0.54 17.031 -4.988 1 97.62 292 ALA A C 1
ATOM 2271 O O . ALA A 1 292 ? -0.399 17.078 -4.191 1 97.62 292 ALA A O 1
ATOM 2272 N N . TYR A 1 293 ? 0.47 16.297 -6.043 1 96 293 TYR A N 1
ATOM 2273 C CA . TYR A 1 293 ? -0.618 15.367 -6.32 1 96 293 TYR A CA 1
ATOM 2274 C C . TYR A 1 293 ? -0.129 14.188 -7.156 1 96 293 TYR A C 1
ATOM 2276 O O . TYR A 1 293 ? 0.627 14.375 -8.117 1 96 293 TYR A O 1
ATOM 2284 N N . GLN A 1 294 ? -0.569 12.977 -6.762 1 96.75 294 GLN A N 1
ATOM 2285 C CA . GLN A 1 294 ? -0.082 11.773 -7.422 1 96.75 294 GLN A CA 1
ATOM 2286 C C . GLN A 1 294 ? 1.438 11.797 -7.555 1 96.75 294 GLN A C 1
ATOM 2288 O O . GLN A 1 294 ? 2.146 12.086 -6.59 1 96.75 294 GLN A O 1
ATOM 2293 N N . GLN A 1 295 ? 2.002 11.312 -8.617 1 97.62 295 GLN A N 1
ATOM 2294 C CA . GLN A 1 295 ? 3.432 11.352 -8.906 1 97.62 295 GLN A CA 1
ATOM 2295 C C . GLN A 1 295 ? 3.738 12.344 -10.023 1 97.62 295 GLN A C 1
ATOM 2297 O O . GLN A 1 295 ? 4.641 12.117 -10.836 1 97.62 295 GLN A O 1
ATOM 2302 N N . ASN A 1 296 ? 2.982 13.453 -10.07 1 96.06 296 ASN A N 1
ATOM 2303 C CA . ASN A 1 296 ? 3.121 14.461 -11.117 1 96.06 296 ASN A CA 1
ATOM 2304 C C . ASN A 1 296 ? 4.008 15.617 -10.68 1 96.06 296 ASN A C 1
ATOM 2306 O O . ASN A 1 296 ? 4.297 15.766 -9.484 1 96.06 296 ASN A O 1
ATOM 2310 N N . VAL A 1 297 ? 4.484 16.391 -11.703 1 96.88 297 VAL A N 1
ATOM 2311 C CA . VAL A 1 297 ? 5.145 17.656 -11.406 1 96.88 297 VAL A CA 1
ATOM 2312 C C . VAL A 1 297 ? 4.164 18.609 -10.727 1 96.88 297 VAL A C 1
ATOM 2314 O O . VAL A 1 297 ? 3.088 18.891 -11.258 1 96.88 297 VAL A O 1
ATOM 2317 N N . PRO A 1 298 ? 4.469 19.078 -9.508 1 97.5 298 PRO A N 1
ATOM 2318 C CA . PRO A 1 298 ? 3.541 19.984 -8.82 1 97.5 298 PRO A CA 1
ATOM 2319 C C . PRO A 1 298 ? 3.336 21.297 -9.562 1 97.5 298 PRO A C 1
ATOM 2321 O O . PRO A 1 298 ? 4.305 22 -9.852 1 97.5 298 PRO A O 1
ATOM 2324 N N . PRO A 1 299 ? 2.09 21.625 -9.898 1 96.44 299 PRO A N 1
ATOM 2325 C CA . PRO A 1 299 ? 1.864 22.984 -10.383 1 96.44 299 PRO A CA 1
ATOM 2326 C C . PRO A 1 299 ? 2.018 24.031 -9.289 1 96.44 299 PRO A C 1
ATOM 2328 O O . PRO A 1 299 ? 1.676 23.781 -8.125 1 96.44 299 PRO A O 1
ATOM 2331 N N . CYS A 1 300 ? 2.521 25.188 -9.633 1 97.88 300 CYS A N 1
ATOM 2332 C CA . CYS A 1 300 ? 2.723 26.281 -8.688 1 97.88 300 CYS A CA 1
ATOM 2333 C C . CYS A 1 300 ? 1.984 27.531 -9.141 1 97.88 300 CYS A C 1
ATOM 2335 O O . CYS A 1 300 ? 1.915 27.828 -10.336 1 97.88 300 CYS A O 1
ATOM 2337 N N . GLU A 1 301 ? 1.373 28.203 -8.219 1 97.69 301 GLU A N 1
ATOM 2338 C CA . GLU A 1 301 ? 0.541 29.375 -8.492 1 97.69 301 GLU A CA 1
ATOM 2339 C C . GLU A 1 301 ? 0.974 30.562 -7.645 1 97.69 301 GLU A C 1
ATOM 2341 O O . GLU A 1 301 ? 1.403 30.406 -6.5 1 97.69 301 GLU A O 1
ATOM 2346 N N . SER A 1 302 ? 0.79 31.75 -8.211 1 97.88 302 SER A N 1
ATOM 2347 C CA . SER A 1 302 ? 1.081 33 -7.48 1 97.88 302 SER A CA 1
ATOM 2348 C C . SER A 1 302 ? 0.015 33.25 -6.426 1 97.88 302 SER A C 1
ATOM 2350 O O . SER A 1 302 ? -1.096 32.75 -6.504 1 97.88 302 SER A O 1
ATOM 2352 N N . LEU A 1 303 ? 0.406 34.031 -5.461 1 98.56 303 LEU A N 1
ATOM 2353 C CA . LEU A 1 303 ? -0.503 34.5 -4.414 1 98.56 303 LEU A CA 1
ATOM 2354 C C . LEU A 1 303 ? -1.016 35.906 -4.707 1 98.56 303 LEU A C 1
ATOM 2356 O O . LEU A 1 303 ? -0.263 36.75 -5.188 1 98.56 303 LEU A O 1
ATOM 2360 N N . THR A 1 304 ? -2.291 36.094 -4.461 1 98.19 304 THR A N 1
ATOM 2361 C CA . THR A 1 304 ? -2.867 37.406 -4.754 1 98.19 304 THR A CA 1
ATOM 2362 C C . THR A 1 304 ? -3.762 37.875 -3.609 1 98.19 304 THR A C 1
ATOM 2364 O O . THR A 1 304 ? -4.07 37.094 -2.701 1 98.19 304 THR A O 1
ATOM 2367 N N . ASP A 1 305 ? -4.062 39.188 -3.529 1 98.38 305 ASP A N 1
ATOM 2368 C CA . ASP A 1 305 ? -5.055 39.812 -2.662 1 98.38 305 ASP A CA 1
ATOM 2369 C C . ASP A 1 305 ? -4.715 39.594 -1.19 1 98.38 305 ASP A C 1
ATOM 2371 O O . ASP A 1 305 ? -5.578 39.188 -0.401 1 98.38 305 ASP A O 1
ATOM 2375 N N . ALA A 1 306 ? -3.461 39.781 -0.862 1 98.44 306 ALA A N 1
ATOM 2376 C CA . ALA A 1 306 ? -3.018 39.562 0.513 1 98.44 306 ALA A CA 1
ATOM 2377 C C . ALA A 1 306 ? -3.521 40.688 1.431 1 98.44 306 ALA A C 1
ATOM 2379 O O . ALA A 1 306 ? -3.541 41.844 1.044 1 98.44 306 ALA A O 1
ATOM 2380 N N . HIS A 1 307 ? -3.965 40.344 2.607 1 98.5 307 HIS A N 1
ATOM 2381 C CA . HIS A 1 307 ? -4.336 41.312 3.633 1 98.5 307 HIS A CA 1
ATOM 2382 C C . HIS A 1 307 ? -4.234 40.719 5.027 1 98.5 307 HIS A C 1
ATOM 2384 O O . HIS A 1 307 ? -4.242 39.5 5.176 1 98.5 307 HIS A O 1
ATOM 2390 N N . VAL A 1 308 ? -4.145 41.531 5.98 1 98.25 308 VAL A N 1
ATOM 2391 C CA . VAL A 1 308 ? -4.012 41.125 7.367 1 98.25 308 VAL A CA 1
ATOM 2392 C C . VAL A 1 308 ? -5.359 41.219 8.078 1 98.25 308 VAL A C 1
ATOM 2394 O O . VAL A 1 308 ? -6.09 42.188 7.887 1 98.25 308 VAL A O 1
ATOM 2397 N N . ASP A 1 309 ? -5.723 40.156 8.695 1 97.56 309 ASP A N 1
ATOM 2398 C CA . ASP A 1 309 ? -6.902 40.188 9.555 1 97.56 309 ASP A CA 1
ATOM 2399 C C . ASP A 1 309 ? -6.668 39.375 10.828 1 97.56 309 ASP A C 1
ATOM 2401 O O . ASP A 1 309 ? -6.414 38.156 10.766 1 97.56 309 ASP A O 1
ATOM 2405 N N . GLN A 1 310 ? -6.688 40 12.062 1 95.69 310 GLN A N 1
ATOM 2406 C CA . GLN A 1 310 ? -6.645 39.406 13.383 1 95.69 310 GLN A CA 1
ATOM 2407 C C . GLN A 1 310 ? -5.434 38.469 13.523 1 95.69 310 GLN A C 1
ATOM 2409 O O . GLN A 1 310 ? -5.57 37.344 13.945 1 95.69 310 GLN A O 1
ATOM 2414 N N . GLY A 1 311 ? -4.285 38.906 13.055 1 96.94 311 GLY A N 1
ATOM 2415 C CA . GLY A 1 311 ? -3.039 38.188 13.305 1 96.94 311 GLY A CA 1
ATOM 2416 C C . GLY A 1 311 ? -2.727 37.156 12.25 1 96.94 311 GLY A C 1
ATOM 2417 O O . GLY A 1 311 ? -1.797 36.375 12.414 1 96.94 311 GLY A O 1
ATOM 2418 N N . TYR A 1 312 ? -3.494 37.188 11.188 1 98.31 312 TYR A N 1
ATOM 2419 C CA . TYR A 1 312 ? -3.264 36.281 10.07 1 98.31 312 TYR A CA 1
ATOM 2420 C C . TYR A 1 312 ? -3.176 37.062 8.75 1 98.31 312 TYR A C 1
ATOM 2422 O O . TYR A 1 312 ? -3.791 38.125 8.602 1 98.31 312 TYR A O 1
ATOM 2430 N N . VAL A 1 313 ? -2.357 36.594 7.945 1 98.75 313 VAL A N 1
ATOM 2431 C CA . VAL A 1 313 ? -2.305 37.062 6.57 1 98.75 313 VAL A CA 1
ATOM 2432 C C . VAL A 1 313 ? -3.127 36.156 5.664 1 98.75 313 VAL A C 1
ATOM 2434 O O . VAL A 1 313 ? -2.795 35 5.492 1 98.75 313 VAL A O 1
ATOM 2437 N N . TYR A 1 314 ? -4.191 36.688 5.07 1 98.69 314 TYR A N 1
ATOM 2438 C CA . TYR A 1 314 ? -5.047 35.969 4.125 1 98.69 314 TYR A CA 1
ATOM 2439 C C . TYR A 1 314 ? -4.641 36.281 2.688 1 98.69 314 TYR A C 1
ATOM 2441 O O . TYR A 1 314 ? -4.141 37.375 2.393 1 98.69 314 TYR A O 1
ATOM 2449 N N . PHE A 1 315 ? -4.828 35.344 1.822 1 98.75 315 PHE A N 1
ATOM 2450 C CA . PHE A 1 315 ? -4.496 35.531 0.414 1 98.75 315 PHE A CA 1
ATOM 2451 C C . PHE A 1 315 ? -5.254 34.531 -0.45 1 98.75 315 PHE A C 1
ATOM 2453 O O . PHE A 1 315 ? -5.914 33.625 0.07 1 98.75 315 PHE A O 1
ATOM 2460 N N . LEU A 1 316 ? -5.285 34.75 -1.75 1 98.25 316 LEU A N 1
ATOM 2461 C CA . LEU A 1 316 ? -5.938 33.906 -2.732 1 98.25 316 LEU A CA 1
ATOM 2462 C C . LEU A 1 316 ? -4.91 33.188 -3.607 1 98.25 316 LEU A C 1
ATOM 2464 O O . LEU A 1 316 ? -3.797 33.688 -3.793 1 98.25 316 LEU A O 1
ATOM 2468 N N . ALA A 1 317 ? -5.281 32.062 -4.008 1 97.38 317 ALA A N 1
ATOM 2469 C CA . ALA A 1 317 ? -4.504 31.344 -5.016 1 97.38 317 ALA A CA 1
ATOM 2470 C C . ALA A 1 317 ? -5.402 30.5 -5.906 1 97.38 317 ALA A C 1
ATOM 2472 O O . ALA A 1 317 ? -6.48 30.062 -5.484 1 97.38 317 ALA A O 1
ATOM 2473 N N . ASN A 1 318 ? -4.902 30.312 -7.09 1 95.31 318 ASN A N 1
ATOM 2474 C CA . ASN A 1 318 ? -5.59 29.406 -7.996 1 95.31 318 ASN A CA 1
ATOM 2475 C C . ASN A 1 318 ? -5.43 27.953 -7.562 1 95.31 318 ASN A C 1
ATOM 2477 O O . ASN A 1 318 ? -4.352 27.547 -7.129 1 95.31 318 ASN A O 1
ATOM 2481 N N . TYR A 1 319 ? -6.547 27.219 -7.57 1 93.06 319 TYR A N 1
ATOM 2482 C CA . TYR A 1 319 ? -6.547 25.75 -7.539 1 93.06 319 TYR A CA 1
ATOM 2483 C C . TYR A 1 319 ? -6.727 25.172 -8.938 1 93.06 319 TYR A C 1
ATOM 2485 O O . TYR A 1 319 ? -7.852 25.031 -9.414 1 93.06 319 TYR A O 1
ATOM 2493 N N . PRO A 1 320 ? -5.641 24.781 -9.594 1 88.81 320 PRO A N 1
ATOM 2494 C CA . PRO A 1 320 ? -5.652 24.531 -11.039 1 88.81 320 PRO A CA 1
ATOM 2495 C C . PRO A 1 320 ? -6.562 23.359 -11.43 1 88.81 320 PRO A C 1
ATOM 2497 O O . PRO A 1 320 ? -6.695 22.391 -10.664 1 88.81 320 PRO A O 1
ATOM 2500 N N . THR A 1 321 ? -6.977 23.406 -12.672 1 80 321 THR A N 1
ATOM 2501 C CA . THR A 1 321 ? -7.883 22.406 -13.211 1 80 321 THR A CA 1
ATOM 2502 C C . THR A 1 321 ? -7.199 21.031 -13.281 1 80 321 THR A C 1
ATOM 2504 O O . THR A 1 321 ? -7.863 20 -13.234 1 80 321 THR A O 1
ATOM 2507 N N . ALA A 1 322 ? -5.961 21.047 -13.406 1 77.75 322 ALA A N 1
ATOM 2508 C CA . ALA A 1 322 ? -5.207 19.797 -13.477 1 77.75 322 ALA A CA 1
ATOM 2509 C C . ALA A 1 322 ? -5.473 18.938 -12.25 1 77.75 322 ALA A C 1
ATOM 2511 O O . ALA A 1 322 ? -5.363 17.703 -12.312 1 77.75 322 ALA A O 1
ATOM 2512 N N . LEU A 1 323 ? -5.844 19.547 -11.211 1 79.38 323 LEU A N 1
ATOM 2513 C CA . LEU A 1 323 ? -6.062 18.844 -9.953 1 79.38 323 LEU A CA 1
ATOM 2514 C C . LEU A 1 323 ? -7.457 18.234 -9.914 1 79.38 323 LEU A C 1
ATOM 2516 O O . LEU A 1 323 ? -7.773 17.469 -9 1 79.38 323 LEU A O 1
ATOM 2520 N N . ASP A 1 324 ? -8.219 18.422 -11.023 1 74.69 324 ASP A N 1
ATOM 2521 C CA . ASP A 1 324 ? -9.586 17.906 -11 1 74.69 324 ASP A CA 1
ATOM 2522 C C . ASP A 1 324 ? -9.984 17.344 -12.359 1 74.69 324 ASP A C 1
ATOM 2524 O O . ASP A 1 324 ? -11.078 16.797 -12.516 1 74.69 324 ASP A O 1
ATOM 2528 N N . THR A 1 325 ? -9.164 17.484 -13.297 1 74.38 325 THR A N 1
ATOM 2529 C CA . THR A 1 325 ? -9.531 17.203 -14.68 1 74.38 325 THR A CA 1
ATOM 2530 C C . THR A 1 325 ? -9.992 15.75 -14.82 1 74.38 325 THR A C 1
ATOM 2532 O O . THR A 1 325 ? -10.953 15.469 -15.539 1 74.38 325 THR A O 1
ATOM 2535 N N . PHE A 1 326 ? -9.477 14.922 -14.133 1 74 326 PHE A N 1
ATOM 2536 C CA . PHE A 1 326 ? -9.797 13.516 -14.328 1 74 326 PHE A CA 1
ATOM 2537 C C . PHE A 1 326 ? -10.523 12.953 -13.117 1 74 326 PHE A C 1
ATOM 2539 O O . PHE A 1 326 ? -10.539 11.734 -12.906 1 74 326 PHE A O 1
ATOM 2546 N N . GLY A 1 327 ? -11.125 13.93 -12.336 1 77.69 327 GLY A N 1
ATOM 2547 C CA . GLY A 1 327 ? -11.781 13.438 -11.133 1 77.69 327 GLY A CA 1
ATOM 2548 C C . GLY A 1 327 ? -10.812 12.82 -10.141 1 77.69 327 GLY A C 1
ATOM 2549 O O . GLY A 1 327 ? -11.055 11.727 -9.633 1 77.69 327 GLY A O 1
ATOM 2550 N N . LEU A 1 328 ? -9.758 13.484 -10.008 1 80.94 328 LEU A N 1
ATOM 2551 C CA . LEU A 1 328 ? -8.703 12.992 -9.125 1 80.94 328 LEU A CA 1
ATOM 2552 C C . LEU A 1 328 ? -9.242 12.727 -7.727 1 80.94 328 LEU A C 1
ATOM 2554 O O . LEU A 1 328 ? -10.062 13.5 -7.215 1 80.94 328 LEU A O 1
ATOM 2558 N N . LYS A 1 329 ? -8.875 11.594 -7.273 1 86.25 329 LYS A N 1
ATOM 2559 C CA . LYS A 1 329 ? -9.203 11.203 -5.902 1 86.25 329 LYS A CA 1
ATOM 2560 C C . LYS A 1 329 ? -7.941 11.109 -5.043 1 86.25 329 LYS A C 1
ATOM 2562 O O . LYS A 1 329 ? -6.824 11.148 -5.562 1 86.25 329 LYS A O 1
ATOM 2567 N N . GLY A 1 330 ? -8.125 11.117 -3.832 1 87.94 330 GLY A N 1
ATOM 2568 C CA . GLY A 1 330 ? -7.004 10.984 -2.91 1 87.94 330 GLY A CA 1
ATOM 2569 C C . GLY A 1 330 ? -6.457 12.32 -2.439 1 87.94 330 GLY A C 1
ATOM 2570 O O . GLY A 1 330 ? -7.203 13.297 -2.318 1 87.94 330 GLY A O 1
ATOM 2571 N N . LEU A 1 331 ? -5.215 12.359 -2.107 1 95.25 331 LEU A N 1
ATOM 2572 C CA . LEU A 1 331 ? -4.648 13.484 -1.368 1 95.25 331 LEU A CA 1
ATOM 2573 C C . LEU A 1 331 ? -3.945 14.453 -2.309 1 95.25 331 LEU A C 1
ATOM 2575 O O . LEU A 1 331 ? -3.207 14.031 -3.203 1 95.25 331 LEU A O 1
ATOM 2579 N N . VAL A 1 332 ? -4.25 15.68 -2.195 1 95.5 332 VAL A N 1
ATOM 2580 C CA . VAL A 1 332 ? -3.447 16.781 -2.715 1 95.5 332 VAL A CA 1
ATOM 2581 C C . VAL A 1 332 ? -2.799 17.531 -1.558 1 95.5 332 VAL A C 1
ATOM 2583 O O . VAL A 1 332 ? -3.43 17.766 -0.522 1 95.5 332 VAL A O 1
ATOM 2586 N N . ILE A 1 333 ? -1.564 17.922 -1.72 1 97.75 333 ILE A N 1
ATOM 2587 C CA . ILE A 1 333 ? -0.834 18.609 -0.663 1 97.75 333 ILE A CA 1
ATOM 2588 C C . ILE A 1 333 ? -0.44 20 -1.137 1 97.75 333 ILE A C 1
ATOM 2590 O O . ILE A 1 333 ? 0.234 20.156 -2.158 1 97.75 333 ILE A O 1
ATOM 2594 N N . GLY A 1 334 ? -0.859 21.031 -0.413 1 98.19 334 GLY A N 1
ATOM 2595 C CA . GLY A 1 334 ? -0.413 22.391 -0.682 1 98.19 334 GLY A CA 1
ATOM 2596 C C . GLY A 1 334 ? 0.723 22.828 0.22 1 98.19 334 GLY A C 1
ATOM 2597 O O . GLY A 1 334 ? 0.7 22.578 1.427 1 98.19 334 GLY A O 1
ATOM 2598 N N . VAL A 1 335 ? 1.729 23.484 -0.392 1 98.88 335 VAL A N 1
ATOM 2599 C CA . VAL A 1 335 ? 2.822 24.062 0.375 1 98.88 335 VAL A CA 1
ATOM 2600 C C . VAL A 1 335 ? 3.188 25.438 -0.208 1 98.88 335 VAL A C 1
ATOM 2602 O O . VAL A 1 335 ? 3.094 25.641 -1.42 1 98.88 335 VAL A O 1
ATOM 2605 N N . LEU A 1 336 ? 3.578 26.391 0.645 1 98.94 336 LEU A N 1
ATOM 2606 C CA . LEU A 1 336 ? 4.172 27.641 0.185 1 98.94 336 LEU A CA 1
ATOM 2607 C C . LEU A 1 336 ? 5.688 27.531 0.102 1 98.94 336 LEU A C 1
ATOM 2609 O O . LEU A 1 336 ? 6.34 27.125 1.068 1 98.94 336 LEU A O 1
ATOM 2613 N N . VAL A 1 337 ? 6.195 27.891 -1.079 1 98.88 337 VAL A N 1
ATOM 2614 C CA . VAL A 1 337 ? 7.633 27.766 -1.312 1 98.88 337 VAL A CA 1
ATOM 2615 C C . VAL A 1 337 ? 8.195 29.125 -1.721 1 98.88 337 VAL A C 1
ATOM 2617 O O . VAL A 1 337 ? 7.48 29.969 -2.266 1 98.88 337 VAL A O 1
ATOM 2620 N N . ASN A 1 338 ? 9.461 29.406 -1.482 1 98.56 338 ASN A N 1
ATOM 2621 C CA . ASN A 1 338 ? 10.086 30.672 -1.835 1 98.56 338 ASN A CA 1
ATOM 2622 C C . ASN A 1 338 ? 10.852 30.562 -3.15 1 98.56 338 ASN A C 1
ATOM 2624 O O . ASN A 1 338 ? 11.492 31.531 -3.58 1 98.56 338 ASN A O 1
ATOM 2628 N N . SER A 1 339 ? 10.836 29.406 -3.773 1 98.25 339 SER A N 1
ATOM 2629 C CA . SER A 1 339 ? 11.398 29.234 -5.105 1 98.25 339 SER A CA 1
ATOM 2630 C C . SER A 1 339 ? 10.664 28.141 -5.887 1 98.25 339 SER A C 1
ATOM 2632 O O . SER A 1 339 ? 10.273 27.125 -5.32 1 98.25 339 SER A O 1
ATOM 2634 N N . THR A 1 340 ? 10.461 28.406 -7.207 1 97.62 340 THR A N 1
ATOM 2635 C CA . THR A 1 340 ? 9.844 27.422 -8.102 1 97.62 340 THR A CA 1
ATOM 2636 C C . THR A 1 340 ? 10.742 27.141 -9.297 1 97.62 340 THR A C 1
ATOM 2638 O O . THR A 1 340 ? 10.273 26.656 -10.328 1 97.62 340 THR A O 1
ATOM 2641 N N . ASP A 1 341 ? 12.023 27.453 -9.281 1 94.12 341 ASP A N 1
ATOM 2642 C CA . ASP A 1 341 ? 12.961 27.375 -10.398 1 94.12 341 ASP A CA 1
ATOM 2643 C C . ASP A 1 341 ? 13.188 25.938 -10.828 1 94.12 341 ASP A C 1
ATOM 2645 O O . ASP A 1 341 ? 13.391 25.656 -12.016 1 94.12 341 ASP A O 1
ATOM 2649 N N . ASN A 1 342 ? 13.141 24.984 -10.008 1 93.88 342 ASN A N 1
ATOM 2650 C CA . ASN A 1 342 ? 13.484 23.609 -10.352 1 93.88 342 ASN A CA 1
ATOM 2651 C C . ASN A 1 342 ? 12.508 22.625 -9.734 1 93.88 342 ASN A C 1
ATOM 2653 O O . ASN A 1 342 ? 12.922 21.672 -9.062 1 93.88 342 ASN A O 1
ATOM 2657 N N . VAL A 1 343 ? 11.195 22.875 -10.117 1 97.69 343 VAL A N 1
ATOM 2658 C CA . VAL A 1 343 ? 10.188 21.969 -9.57 1 97.69 343 VAL A CA 1
ATOM 2659 C C . VAL A 1 343 ? 10.016 20.766 -10.508 1 97.69 343 VAL A C 1
ATOM 2661 O O . VAL A 1 343 ? 9.562 20.922 -11.641 1 97.69 343 VAL A O 1
ATOM 2664 N N . THR A 1 344 ? 10.391 19.562 -10.109 1 97.12 344 THR A N 1
ATOM 2665 C CA . THR A 1 344 ? 10.289 18.359 -10.922 1 97.12 344 THR A CA 1
ATOM 2666 C C . THR A 1 344 ? 9.414 17.312 -10.234 1 97.12 344 THR A C 1
ATOM 2668 O O . THR A 1 344 ? 8.828 16.469 -10.898 1 97.12 344 THR A O 1
ATOM 2671 N N . ASP A 1 345 ? 9.336 17.312 -8.977 1 96.94 345 ASP A N 1
ATOM 2672 C CA . ASP A 1 345 ? 8.57 16.406 -8.133 1 96.94 345 ASP A CA 1
ATOM 2673 C C . ASP A 1 345 ? 8.406 16.969 -6.723 1 96.94 345 ASP A C 1
ATOM 2675 O O . ASP A 1 345 ? 8.828 18.094 -6.441 1 96.94 345 ASP A O 1
ATOM 2679 N N . VAL A 1 346 ? 7.707 16.266 -5.902 1 97.94 346 VAL A N 1
ATOM 2680 C CA . VAL A 1 346 ? 7.375 16.75 -4.566 1 97.94 346 VAL A CA 1
ATOM 2681 C C . VAL A 1 346 ? 8.656 16.953 -3.758 1 97.94 346 VAL A C 1
ATOM 2683 O O . VAL A 1 346 ? 8.742 17.875 -2.939 1 97.94 346 VAL A O 1
ATOM 2686 N N . ASP A 1 347 ? 9.695 16.141 -3.957 1 97.31 347 ASP A N 1
ATOM 2687 C CA . ASP A 1 347 ? 10.945 16.25 -3.211 1 97.31 347 ASP A CA 1
ATOM 2688 C C . ASP A 1 347 ? 11.68 17.547 -3.545 1 97.31 347 ASP A C 1
ATOM 2690 O O . ASP A 1 347 ? 12.367 18.109 -2.691 1 97.31 347 ASP A O 1
ATOM 2694 N N . SER A 1 348 ? 11.562 17.984 -4.77 1 97.88 348 SER A N 1
ATOM 2695 C CA . SER A 1 348 ? 12.242 19.203 -5.199 1 97.88 348 SER A CA 1
ATOM 2696 C C . SER A 1 348 ? 11.688 20.438 -4.484 1 97.88 348 SER A C 1
ATOM 2698 O O . SER A 1 348 ? 12.328 21.484 -4.461 1 97.88 348 SER A O 1
ATOM 2700 N N . LEU A 1 349 ? 10.492 20.328 -3.885 1 98.5 349 LEU A N 1
ATOM 2701 C CA . LEU A 1 349 ? 9.875 21.422 -3.162 1 98.5 349 LEU A CA 1
ATOM 2702 C C . LEU A 1 349 ? 10.469 21.562 -1.766 1 98.5 349 LEU A C 1
ATOM 2704 O O . LEU A 1 349 ? 10.461 22.656 -1.188 1 98.5 349 LEU A O 1
ATOM 2708 N N . ASP A 1 350 ? 10.938 20.516 -1.229 1 97.81 350 ASP A N 1
ATOM 2709 C CA . ASP A 1 350 ? 11.164 20.344 0.203 1 97.81 350 ASP A CA 1
ATOM 2710 C C . ASP A 1 350 ? 12.117 21.406 0.748 1 97.81 350 ASP A C 1
ATOM 2712 O O . ASP A 1 350 ? 11.844 22.031 1.772 1 97.81 350 ASP A O 1
ATOM 2716 N N . PRO A 1 351 ? 13.273 21.734 0.039 1 97.81 351 PRO A N 1
ATOM 2717 C CA . PRO A 1 351 ? 14.227 22.703 0.58 1 97.81 351 PRO A CA 1
ATOM 2718 C C . PRO A 1 351 ? 13.656 24.125 0.61 1 97.81 351 PRO A C 1
ATOM 2720 O O . PRO A 1 351 ? 14.227 25 1.265 1 97.81 351 PRO A O 1
ATOM 2723 N N . TYR A 1 352 ? 12.523 24.328 -0.037 1 98.62 352 TYR A N 1
ATOM 2724 C CA . TYR A 1 352 ? 12.039 25.688 -0.234 1 98.62 352 TYR A CA 1
ATOM 2725 C C . TYR A 1 352 ? 10.727 25.922 0.505 1 98.62 352 TYR A C 1
ATOM 2727 O O . TYR A 1 352 ? 10.156 27.016 0.452 1 98.62 352 TYR A O 1
ATOM 2735 N N . ILE A 1 353 ? 10.227 24.922 1.186 1 98.81 353 ILE A N 1
ATOM 2736 C CA . ILE A 1 353 ? 8.945 25.031 1.865 1 98.81 353 ILE A CA 1
ATOM 2737 C C . ILE A 1 353 ? 9.086 25.922 3.098 1 98.81 353 ILE A C 1
ATOM 2739 O O . ILE A 1 353 ? 9.992 25.734 3.912 1 98.81 353 ILE A O 1
ATOM 2743 N N . LEU A 1 354 ? 8.195 26.891 3.246 1 98.81 354 LEU A N 1
ATOM 2744 C CA . LEU A 1 354 ? 8.141 27.734 4.434 1 98.81 354 LEU A CA 1
ATOM 2745 C C . LEU A 1 354 ? 6.875 27.453 5.238 1 98.81 354 LEU A C 1
ATOM 2747 O O . LEU A 1 354 ? 6.887 27.531 6.469 1 98.81 354 LEU A O 1
ATOM 2751 N N . TYR A 1 355 ? 5.738 27.234 4.539 1 98.81 355 TYR A N 1
ATOM 2752 C CA . TYR A 1 355 ? 4.461 26.938 5.184 1 98.81 355 TYR A CA 1
ATOM 2753 C C . TYR A 1 355 ? 3.826 25.688 4.586 1 98.81 355 TYR A C 1
ATOM 2755 O O . TYR A 1 355 ? 3.916 25.453 3.379 1 98.81 355 TYR A O 1
ATOM 2763 N N . GLY A 1 356 ? 3.07 24.969 5.402 1 98.56 356 GLY A N 1
ATOM 2764 C CA . GLY A 1 356 ? 2.412 23.719 5.031 1 98.56 356 GLY A CA 1
ATOM 2765 C C . GLY A 1 356 ? 2.744 22.578 5.965 1 98.56 356 GLY A C 1
ATOM 2766 O O . GLY A 1 356 ? 3.338 22.781 7.023 1 98.56 356 GLY A O 1
ATOM 2767 N N . PRO A 1 357 ? 2.406 21.359 5.648 1 98.69 357 PRO A N 1
ATOM 2768 C CA . PRO A 1 357 ? 1.587 21.016 4.484 1 98.69 357 PRO A CA 1
ATOM 2769 C C . PRO A 1 357 ? 0.095 21.219 4.727 1 98.69 357 PRO A C 1
ATOM 2771 O O . PRO A 1 357 ? -0.392 20.984 5.836 1 98.69 357 PRO A O 1
ATOM 2774 N N . LEU A 1 358 ? -0.626 21.766 3.777 1 98.19 358 LEU A N 1
ATOM 2775 C CA . LEU A 1 358 ? -2.084 21.766 3.732 1 98.19 358 LEU A CA 1
ATOM 2776 C C . LEU A 1 358 ? -2.615 20.516 3.045 1 98.19 358 LEU A C 1
ATOM 2778 O O . LEU A 1 358 ? -2.283 20.25 1.887 1 98.19 358 LEU A O 1
ATOM 2782 N N . LEU A 1 359 ? -3.34 19.688 3.768 1 96.94 359 LEU A N 1
ATOM 2783 C CA . LEU A 1 359 ? -3.857 18.438 3.227 1 96.94 359 LEU A CA 1
ATOM 2784 C C . LEU A 1 359 ? -5.254 18.641 2.65 1 96.94 359 LEU A C 1
ATOM 2786 O O . LEU A 1 359 ? -6.203 18.922 3.387 1 96.94 359 LEU A O 1
ATOM 2790 N N . ILE A 1 360 ? -5.281 18.516 1.347 1 92.31 360 ILE A N 1
ATOM 2791 C CA . ILE A 1 360 ? -6.551 18.609 0.631 1 92.31 360 ILE A CA 1
ATOM 2792 C C . ILE A 1 360 ? -6.938 17.219 0.106 1 92.31 360 ILE A C 1
ATOM 2794 O O . ILE A 1 360 ? -6.191 16.609 -0.667 1 92.31 360 ILE A O 1
ATOM 2798 N N . ALA A 1 361 ? -7.918 16.594 0.713 1 80.88 361 ALA A N 1
ATOM 2799 C CA . ALA A 1 361 ? -8.312 15.258 0.266 1 80.88 361 ALA A CA 1
ATOM 2800 C C . ALA A 1 361 ? -9.625 15.305 -0.512 1 80.88 361 ALA A C 1
ATOM 2802 O O . ALA A 1 361 ? -10.523 16.078 -0.173 1 80.88 361 ALA A O 1
ATOM 2803 N N . GLU A 1 362 ? -9.578 14.531 -1.571 1 67.88 362 GLU A N 1
ATOM 2804 C CA . GLU A 1 362 ? -10.734 14.477 -2.465 1 67.88 362 GLU A CA 1
ATOM 2805 C C . GLU A 1 362 ? -11.445 13.133 -2.361 1 67.88 362 GLU A C 1
ATOM 2807 O O . GLU A 1 362 ? -10.828 12.117 -2.039 1 67.88 362 GLU A O 1
ATOM 2812 N N . ASN A 1 363 ? -12.742 13.164 -2.381 1 73 363 ASN A N 1
ATOM 2813 C CA . ASN A 1 363 ? -13.562 11.961 -2.402 1 73 363 ASN A CA 1
ATOM 2814 C C . ASN A 1 363 ? -13.469 11.242 -3.744 1 73 363 ASN A C 1
ATOM 2816 O O . ASN A 1 363 ? -13.18 11.867 -4.77 1 73 363 ASN A O 1
ATOM 2820 N N . MET B 1 1 ? -12.242 -71.25 7.445 1 26.92 1 MET B N 1
ATOM 2821 C CA . MET B 1 1 ? -12.672 -70.562 6.254 1 26.92 1 MET B CA 1
ATOM 2822 C C . MET B 1 1 ? -12.648 -69 6.488 1 26.92 1 MET B C 1
ATOM 2824 O O . MET B 1 1 ? -13.469 -68.5 7.23 1 26.92 1 MET B O 1
ATOM 2828 N N . LEU B 1 2 ? -11.422 -68.5 6.586 1 32.25 2 LEU B N 1
ATOM 2829 C CA . LEU B 1 2 ? -10.953 -67.125 6.902 1 32.25 2 LEU B CA 1
ATOM 2830 C C . LEU B 1 2 ? -11.445 -66.125 5.867 1 32.25 2 LEU B C 1
ATOM 2832 O O . LEU B 1 2 ? -11.078 -66.188 4.691 1 32.25 2 LEU B O 1
ATOM 2836 N N . ARG B 1 3 ? -12.781 -65.75 6.066 1 34.03 3 ARG B N 1
ATOM 2837 C CA . ARG B 1 3 ? -13.445 -64.812 5.18 1 34.03 3 ARG B CA 1
ATOM 2838 C C . ARG B 1 3 ? -12.656 -63.531 5.07 1 34.03 3 ARG B C 1
ATOM 2840 O O . ARG B 1 3 ? -12.406 -62.844 6.074 1 34.03 3 ARG B O 1
ATOM 2847 N N . SER B 1 4 ? -11.75 -63.438 4.074 1 29.83 4 SER B N 1
ATOM 2848 C CA . SER B 1 4 ? -10.984 -62.281 3.678 1 29.83 4 SER B CA 1
ATOM 2849 C C . SER B 1 4 ? -11.898 -61.094 3.344 1 29.83 4 SER B C 1
ATOM 2851 O O . SER B 1 4 ? -12.711 -61.188 2.424 1 29.83 4 SER B O 1
ATOM 2853 N N . THR B 1 5 ? -12.398 -60.406 4.352 1 31.16 5 THR B N 1
ATOM 2854 C CA . THR B 1 5 ? -13.219 -59.219 4.152 1 31.16 5 THR B CA 1
ATOM 2855 C C . THR B 1 5 ? -12.477 -58.188 3.312 1 31.16 5 THR B C 1
ATOM 2857 O O . THR B 1 5 ? -11.391 -57.75 3.689 1 31.16 5 THR B O 1
ATOM 2860 N N . PHE B 1 6 ? -12.656 -58.188 1.97 1 32.34 6 PHE B N 1
ATOM 2861 C CA . PHE B 1 6 ? -12.188 -57.188 1.008 1 32.34 6 PHE B CA 1
ATOM 2862 C C . PHE B 1 6 ? -12.672 -55.812 1.393 1 32.34 6 PHE B C 1
ATOM 2864 O O . PHE B 1 6 ? -13.875 -55.562 1.554 1 32.34 6 PHE B O 1
ATOM 2871 N N . ILE B 1 7 ? -11.93 -55.094 2.225 1 29.44 7 ILE B N 1
ATOM 2872 C CA . ILE B 1 7 ? -12.227 -53.719 2.537 1 29.44 7 ILE B CA 1
ATOM 2873 C C . ILE B 1 7 ? -12.234 -52.875 1.254 1 29.44 7 ILE B C 1
ATOM 2875 O O . ILE B 1 7 ? -11.25 -52.875 0.515 1 29.44 7 ILE B O 1
ATOM 2879 N N . PRO B 1 8 ? -13.398 -52.594 0.703 1 31.77 8 PRO B N 1
ATOM 2880 C CA . PRO B 1 8 ? -13.484 -51.719 -0.48 1 31.77 8 PRO B CA 1
ATOM 2881 C C . PRO B 1 8 ? -12.664 -50.438 -0.336 1 31.77 8 PRO B C 1
ATOM 2883 O O . PRO B 1 8 ? -12.602 -49.875 0.754 1 31.77 8 PRO B O 1
ATOM 2886 N N . GLY B 1 9 ? -11.469 -50.406 -0.987 1 26.31 9 GLY B N 1
ATOM 2887 C CA . GLY B 1 9 ? -10.609 -49.25 -1.112 1 26.31 9 GLY B CA 1
ATOM 2888 C C . GLY B 1 9 ? -11.367 -48 -1.5 1 26.31 9 GLY B C 1
ATOM 2889 O O . GLY B 1 9 ? -12.07 -47.969 -2.51 1 26.31 9 GLY B O 1
ATOM 2890 N N . LEU B 1 10 ? -11.852 -47.156 -0.542 1 28.39 10 LEU B N 1
ATOM 2891 C CA . LEU B 1 10 ? -12.375 -45.812 -0.773 1 28.39 10 LEU B CA 1
ATOM 2892 C C . LEU B 1 10 ? -11.477 -45.031 -1.732 1 28.39 10 LEU B C 1
ATOM 2894 O O . LEU B 1 10 ? -10.328 -44.719 -1.401 1 28.39 10 LEU B O 1
ATOM 2898 N N . ILE B 1 11 ? -11.578 -45.312 -2.988 1 27.84 11 ILE B N 1
ATOM 2899 C CA . ILE B 1 11 ? -10.977 -44.406 -3.979 1 27.84 11 ILE B CA 1
ATOM 2900 C C . ILE B 1 11 ? -11.344 -42.969 -3.664 1 27.84 11 ILE B C 1
ATOM 2902 O O . ILE B 1 11 ? -12.516 -42.594 -3.734 1 27.84 11 ILE B O 1
ATOM 2906 N N . GLY B 1 12 ? -10.758 -42.438 -2.668 1 27.77 12 GLY B N 1
ATOM 2907 C CA . GLY B 1 12 ? -10.938 -41 -2.488 1 27.77 12 GLY B CA 1
ATOM 2908 C C . GLY B 1 12 ? -10.836 -40.219 -3.783 1 27.77 12 GLY B C 1
ATOM 2909 O O . GLY B 1 12 ? -9.844 -40.344 -4.512 1 27.77 12 GLY B O 1
ATOM 29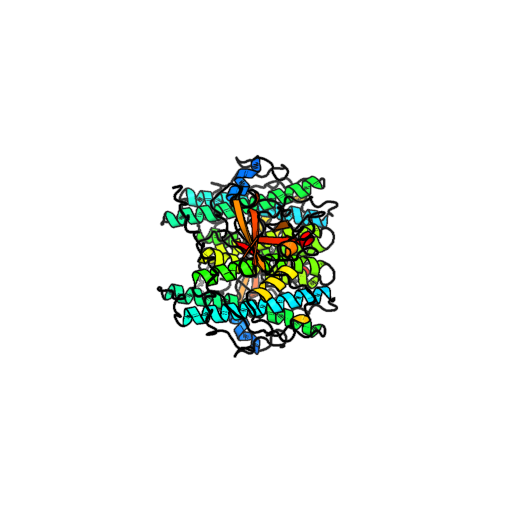10 N N . ALA B 1 13 ? -11.898 -39.906 -4.426 1 28.77 13 ALA B N 1
ATOM 2911 C CA . ALA B 1 13 ? -11.992 -39 -5.566 1 28.77 13 ALA B CA 1
ATOM 2912 C C . ALA B 1 13 ? -11.078 -37.812 -5.387 1 28.77 13 ALA B C 1
ATOM 2914 O O . ALA B 1 13 ? -11.195 -37.062 -4.402 1 28.77 13 ALA B O 1
ATOM 2915 N N . ILE B 1 14 ? -9.883 -37.906 -5.766 1 32.97 14 ILE B N 1
ATOM 2916 C CA . ILE B 1 14 ? -9.102 -36.719 -5.988 1 32.97 14 ILE B CA 1
ATOM 2917 C C . ILE B 1 14 ? -9.984 -35.625 -6.605 1 32.97 14 ILE B C 1
ATOM 2919 O O . ILE B 1 14 ? -10.531 -35.812 -7.695 1 32.97 14 ILE B O 1
ATOM 2923 N N . ALA B 1 15 ? -10.641 -34.938 -5.832 1 34.25 15 ALA B N 1
ATOM 2924 C CA . ALA B 1 15 ? -11.258 -33.719 -6.398 1 34.25 15 ALA B CA 1
ATOM 2925 C C . ALA B 1 15 ? -10.32 -33.062 -7.391 1 34.25 15 ALA B C 1
ATOM 2927 O O . ALA B 1 15 ? -9.43 -32.281 -6.996 1 34.25 15 ALA B O 1
ATOM 2928 N N . LEU B 1 16 ? -9.977 -33.75 -8.469 1 33.12 16 LEU B N 1
ATOM 2929 C CA . LEU B 1 16 ? -9.531 -32.875 -9.547 1 33.12 16 LEU B CA 1
ATOM 2930 C C . LEU B 1 16 ? -10.359 -31.594 -9.594 1 33.12 16 LEU B C 1
ATOM 2932 O O . LEU B 1 16 ? -11.594 -31.641 -9.531 1 33.12 16 LEU B O 1
ATOM 2936 N N . ALA B 1 17 ? -9.898 -30.562 -9.055 1 36.72 17 ALA B N 1
ATOM 2937 C CA . ALA B 1 17 ? -10.531 -29.281 -9.359 1 36.72 17 ALA B CA 1
ATOM 2938 C C . ALA B 1 17 ? -11.242 -29.328 -10.703 1 36.72 17 ALA B C 1
ATOM 2940 O O . ALA B 1 17 ? -10.617 -29.547 -11.742 1 36.72 17 ALA B O 1
ATOM 2941 N N . SER B 1 18 ? -12.414 -29.906 -10.781 1 34.69 18 SER B N 1
ATOM 2942 C CA . SER B 1 18 ? -13.203 -29.656 -11.984 1 34.69 18 SER B CA 1
ATOM 2943 C C . SER B 1 18 ? -12.812 -28.344 -12.641 1 34.69 18 SER B C 1
ATOM 2945 O O . SER B 1 18 ? -12.82 -27.297 -12 1 34.69 18 SER B O 1
ATOM 2947 N N . SER B 1 19 ? -11.875 -28.328 -13.531 1 38.69 19 SER B N 1
ATOM 2948 C CA . SER B 1 19 ? -11.688 -27.188 -14.438 1 38.69 19 SER B CA 1
ATOM 2949 C C . SER B 1 19 ? -13 -26.438 -14.664 1 38.69 19 SER B C 1
ATOM 2951 O O . SER B 1 19 ? -13.844 -26.891 -15.445 1 38.69 19 SER B O 1
ATOM 2953 N N . ALA B 1 20 ? -13.625 -26 -13.68 1 42.94 20 ALA B N 1
ATOM 2954 C CA . ALA B 1 20 ? -14.695 -25.094 -14.102 1 42.94 20 ALA B CA 1
ATOM 2955 C C . ALA B 1 20 ? -14.297 -24.297 -15.336 1 42.94 20 ALA B C 1
ATOM 2957 O O . ALA B 1 20 ? -13.258 -23.641 -15.344 1 42.94 20 ALA B O 1
ATOM 2958 N N . SER B 1 21 ? -14.594 -24.797 -16.469 1 46.81 21 SER B N 1
ATOM 2959 C CA . SER B 1 21 ? -14.383 -24.141 -17.75 1 46.81 21 SER B CA 1
ATOM 2960 C C . SER B 1 21 ? -14.719 -22.656 -17.656 1 46.81 21 SER B C 1
ATOM 2962 O O . SER B 1 21 ? -15.883 -22.281 -17.484 1 46.81 21 SER B O 1
ATOM 2964 N N . GLY B 1 22 ? -13.828 -21.938 -16.984 1 54.91 22 GLY B N 1
ATOM 2965 C CA . GLY B 1 22 ? -14.055 -20.516 -17.172 1 54.91 22 GLY B CA 1
ATOM 2966 C C . GLY B 1 22 ? -14.562 -20.172 -18.562 1 54.91 22 GLY B C 1
ATOM 2967 O O . GLY B 1 22 ? -14.367 -20.938 -19.5 1 54.91 22 GLY B O 1
ATOM 2968 N N . THR B 1 23 ? -15.68 -19.562 -18.656 1 60.31 23 THR B N 1
ATOM 2969 C CA . THR B 1 23 ? -16.203 -19.156 -19.953 1 60.31 23 THR B CA 1
ATOM 2970 C C . THR B 1 23 ? -15.234 -18.203 -20.641 1 60.31 23 THR B C 1
ATOM 2972 O O . THR B 1 23 ? -14.523 -17.438 -19.984 1 60.31 23 THR B O 1
ATOM 2975 N N . GLU B 1 24 ? -14.812 -18.531 -21.734 1 69.25 24 GLU B N 1
ATOM 2976 C CA . GLU B 1 24 ? -14.078 -17.625 -22.609 1 69.25 24 GLU B CA 1
ATOM 2977 C C . GLU B 1 24 ? -14.891 -16.375 -22.922 1 69.25 24 GLU B C 1
ATOM 2979 O O . GLU B 1 24 ? -14.344 -15.352 -23.344 1 69.25 24 GLU B O 1
ATOM 2984 N N . GLU B 1 25 ? -16.078 -16.453 -22.484 1 72.44 25 GLU B N 1
ATOM 2985 C CA . GLU B 1 25 ? -16.922 -15.305 -22.781 1 72.44 25 GLU B CA 1
ATOM 2986 C C . GLU B 1 25 ? -16.562 -14.109 -21.906 1 72.44 25 GLU B C 1
ATOM 2988 O O . GLU B 1 25 ? -16.297 -14.266 -20.719 1 72.44 25 GLU B O 1
ATOM 2993 N N . GLY B 1 26 ? -16.391 -12.984 -22.547 1 78.75 26 GLY B N 1
ATOM 2994 C CA . GLY B 1 26 ? -16.141 -11.758 -21.812 1 78.75 26 GLY B CA 1
ATOM 2995 C C . GLY B 1 26 ? -14.672 -11.383 -21.766 1 78.75 26 GLY B C 1
ATOM 2996 O O . GLY B 1 26 ? -14.328 -10.273 -21.359 1 78.75 26 GLY B O 1
ATOM 2997 N N . LEU B 1 27 ? -13.875 -12.305 -22.125 1 82.5 27 LEU B N 1
ATOM 2998 C CA . LEU B 1 27 ? -12.461 -11.953 -22.203 1 82.5 27 LEU B CA 1
ATOM 2999 C C . LEU B 1 27 ? -12.211 -10.992 -23.375 1 82.5 27 LEU B C 1
ATOM 3001 O O . LEU B 1 27 ? -12.805 -11.141 -24.438 1 82.5 27 LEU B O 1
ATOM 3005 N N . PRO B 1 28 ? -11.359 -10.023 -23.094 1 82 28 PRO B N 1
ATOM 3006 C CA . PRO B 1 28 ? -11.148 -9.031 -24.141 1 82 28 PRO B CA 1
ATOM 3007 C C . PRO B 1 28 ? -10.188 -9.516 -25.234 1 82 28 PRO B C 1
ATOM 3009 O O . PRO B 1 28 ? -9.305 -10.328 -24.953 1 82 28 PRO B O 1
ATOM 3012 N N . ASN B 1 29 ? -10.461 -9.062 -26.375 1 86.06 29 ASN B N 1
ATOM 3013 C CA . ASN B 1 29 ? -9.398 -9.016 -27.375 1 86.06 29 ASN B CA 1
ATOM 3014 C C . ASN B 1 29 ? -8.508 -7.789 -27.203 1 86.06 29 ASN B C 1
ATOM 3016 O O . ASN B 1 29 ? -8.984 -6.727 -26.781 1 86.06 29 ASN B O 1
ATOM 3020 N N . PHE B 1 30 ? -7.293 -8.039 -27.422 1 89.38 30 PHE B N 1
ATOM 3021 C CA . PHE B 1 30 ? -6.387 -6.898 -27.359 1 89.38 30 PHE B CA 1
ATOM 3022 C C . PHE B 1 30 ? -5.895 -6.531 -28.766 1 89.38 30 PHE B C 1
ATOM 3024 O O . PHE B 1 30 ? -5.582 -7.414 -29.562 1 89.38 30 PHE B O 1
ATOM 3031 N N . PRO B 1 31 ? -5.75 -5.309 -29.125 1 91.06 31 PRO B N 1
ATOM 3032 C CA . PRO B 1 31 ? -6.094 -4.188 -28.25 1 91.06 31 PRO B CA 1
ATOM 3033 C C . PRO B 1 31 ? -7.598 -4.066 -28 1 91.06 31 PRO B C 1
ATOM 3035 O O . PRO B 1 31 ? -8.398 -4.473 -28.844 1 91.06 31 PRO B O 1
ATOM 3038 N N . LYS B 1 32 ? -7.938 -3.494 -26.859 1 91.88 32 LYS B N 1
ATOM 3039 C CA . LYS B 1 32 ? -9.336 -3.203 -26.547 1 91.88 32 LYS B CA 1
ATOM 3040 C C . LYS B 1 32 ? -9.898 -2.141 -27.484 1 91.88 32 LYS B C 1
ATOM 3042 O O . LYS B 1 32 ? -9.148 -1.482 -28.203 1 91.88 32 LYS B O 1
ATOM 3047 N N . ASP B 1 33 ? -11.172 -1.97 -27.422 1 83.69 33 ASP B N 1
ATOM 3048 C CA . ASP B 1 33 ? -11.844 -0.997 -28.266 1 83.69 33 ASP B CA 1
ATOM 3049 C C . ASP B 1 33 ? -11.32 0.415 -28.016 1 83.69 33 ASP B C 1
ATOM 3051 O O . ASP B 1 33 ? -11.273 1.242 -28.922 1 83.69 33 ASP B O 1
ATOM 3055 N N . ASP B 1 34 ? -10.867 0.659 -26.828 1 83.5 34 ASP B N 1
ATOM 3056 C CA . ASP B 1 34 ? -10.391 1.998 -26.5 1 83.5 34 ASP B CA 1
ATOM 3057 C C . ASP B 1 34 ? -8.898 2.141 -26.797 1 83.5 34 ASP B C 1
ATOM 3059 O O . ASP B 1 34 ? -8.289 3.164 -26.484 1 83.5 34 ASP B O 1
ATOM 3063 N N . GLY B 1 35 ? -8.289 1.077 -27.328 1 87.06 35 GLY B N 1
ATOM 3064 C CA . GLY B 1 35 ? -6.922 1.149 -27.828 1 87.06 35 GLY B CA 1
ATOM 3065 C C . GLY B 1 35 ? -5.91 0.583 -26.844 1 87.06 35 GLY B C 1
ATOM 3066 O O . GLY B 1 35 ? -4.738 0.405 -27.188 1 87.06 35 GLY B O 1
ATOM 3067 N N . PHE B 1 36 ? -6.293 0.274 -25.656 1 92.12 36 PHE B N 1
ATOM 3068 C CA . PHE B 1 36 ? -5.387 -0.289 -24.656 1 92.12 36 PHE B CA 1
ATOM 3069 C C . PHE B 1 36 ? -4.945 -1.69 -25.062 1 92.12 36 PHE B C 1
ATOM 3071 O O . PHE B 1 36 ? -5.762 -2.504 -25.5 1 92.12 36 PHE B O 1
ATOM 3078 N N . PRO B 1 37 ? -3.719 -2.027 -25 1 92.81 37 PRO B N 1
ATOM 3079 C CA . PRO B 1 37 ? -2.643 -1.122 -24.594 1 92.81 37 PRO B CA 1
ATOM 3080 C C . PRO B 1 37 ? -2.084 -0.31 -25.75 1 92.81 37 PRO B C 1
ATOM 3082 O O . PRO B 1 37 ? -2.01 -0.81 -26.875 1 92.81 37 PRO B O 1
ATOM 3085 N N . SER B 1 38 ? -1.756 0.876 -25.469 1 88 38 SER B N 1
ATOM 3086 C CA . SER B 1 38 ? -1.206 1.751 -26.484 1 88 38 SER B CA 1
ATOM 3087 C C . SER B 1 38 ? 0.257 2.08 -26.219 1 88 38 SER B C 1
ATOM 3089 O O . SER B 1 38 ? 0.747 1.867 -25.109 1 88 38 SER B O 1
ATOM 3091 N N . ASN B 1 39 ? 0.912 2.529 -27.297 1 85.31 39 ASN B N 1
ATOM 3092 C CA . ASN B 1 39 ? 2.293 2.982 -27.172 1 85.31 39 ASN B CA 1
ATOM 3093 C C . ASN B 1 39 ? 2.381 4.504 -27.109 1 85.31 39 ASN B C 1
ATOM 3095 O O . ASN B 1 39 ? 3.473 5.07 -27.188 1 85.31 39 ASN B O 1
ATOM 3099 N N . ALA B 1 40 ? 1.239 5.051 -26.891 1 82.31 40 ALA B N 1
ATOM 3100 C CA . ALA B 1 40 ? 1.2 6.512 -26.922 1 82.31 40 ALA B CA 1
ATOM 3101 C C . ALA B 1 40 ? 1.861 7.109 -25.688 1 82.31 40 ALA B C 1
ATOM 3103 O O . ALA B 1 40 ? 1.782 6.535 -24.594 1 82.31 40 ALA B O 1
ATOM 3104 N N . PRO B 1 41 ? 2.529 8.273 -25.859 1 84.31 41 PRO B N 1
ATOM 3105 C CA . PRO B 1 41 ? 3.082 8.961 -24.688 1 84.31 41 PRO B CA 1
ATOM 3106 C C . PRO B 1 41 ? 2.002 9.484 -23.75 1 84.31 41 PRO B C 1
ATOM 3108 O O . PRO B 1 41 ? 0.849 9.648 -24.156 1 84.31 41 PRO B O 1
ATOM 3111 N N . PRO B 1 42 ? 2.434 9.727 -22.484 1 81.88 42 PRO B N 1
ATOM 3112 C CA . PRO B 1 42 ? 1.476 10.289 -21.531 1 81.88 42 PRO B CA 1
ATOM 3113 C C . PRO B 1 42 ? 0.819 11.57 -22.031 1 81.88 42 PRO B C 1
ATOM 3115 O O . PRO B 1 42 ? 1.485 12.414 -22.656 1 81.88 42 PRO B O 1
ATOM 3118 N N . GLY B 1 43 ? -0.48 11.68 -21.828 1 74.44 43 GLY B N 1
ATOM 3119 C CA . GLY B 1 43 ? -1.223 12.883 -22.172 1 74.44 43 GLY B CA 1
ATOM 3120 C C . GLY B 1 43 ? -1.877 12.797 -23.547 1 74.44 43 GLY B C 1
ATOM 3121 O O . GLY B 1 43 ? -2.523 13.75 -23.984 1 74.44 43 GLY B O 1
ATOM 3122 N N . SER B 1 44 ? -1.694 11.672 -24.188 1 78.25 44 SER B N 1
ATOM 3123 C CA . SER B 1 44 ? -2.361 11.5 -25.469 1 78.25 44 SER B CA 1
ATOM 3124 C C . SER B 1 44 ? -3.875 11.422 -25.297 1 78.25 44 SER B C 1
ATOM 3126 O O . SER B 1 44 ? -4.367 11.031 -24.234 1 78.25 44 SER B O 1
ATOM 3128 N N . ASP B 1 45 ? -4.57 11.797 -26.234 1 71.38 45 ASP B N 1
ATOM 3129 C CA . ASP B 1 45 ? -6.027 11.906 -26.219 1 71.38 45 ASP B CA 1
ATOM 3130 C C . ASP B 1 45 ? -6.68 10.555 -25.938 1 71.38 45 ASP B C 1
ATOM 3132 O O . ASP B 1 45 ? -7.73 10.484 -25.297 1 71.38 45 ASP B O 1
ATOM 3136 N N . ASN B 1 46 ? -6.055 9.625 -26.328 1 75.31 46 ASN B N 1
ATOM 3137 C CA . ASN B 1 46 ? -6.672 8.312 -26.203 1 75.31 46 ASN B CA 1
ATOM 3138 C C . ASN B 1 46 ? -6.688 7.84 -24.75 1 75.31 46 ASN B C 1
ATOM 3140 O O . ASN B 1 46 ? -7.379 6.879 -24.406 1 75.31 46 ASN B O 1
ATOM 3144 N N . GLU B 1 47 ? -6.086 8.594 -23.891 1 87.25 47 GLU B N 1
ATOM 3145 C CA . GLU B 1 47 ? -5.961 8.117 -22.516 1 87.25 47 GLU B CA 1
ATOM 3146 C C . GLU B 1 47 ? -6.898 8.875 -21.578 1 87.25 47 GLU B C 1
ATOM 3148 O O . GLU B 1 47 ? -7.016 8.539 -20.391 1 87.25 47 GLU B O 1
ATOM 3153 N N . THR B 1 48 ? -7.57 9.82 -22.141 1 87.81 48 THR B N 1
ATOM 3154 C CA . THR B 1 48 ? -8.406 10.688 -21.328 1 87.81 48 THR B CA 1
ATOM 3155 C C . THR B 1 48 ? -9.492 9.891 -20.609 1 87.81 48 THR B C 1
ATOM 3157 O O . THR B 1 48 ? -9.727 10.078 -19.422 1 87.81 48 THR B O 1
ATOM 3160 N N . GLU B 1 49 ? -10.109 9.016 -21.344 1 90.44 49 GLU B N 1
ATOM 3161 C CA . GLU B 1 49 ? -11.188 8.234 -20.75 1 90.44 49 GLU B CA 1
ATOM 3162 C C . GLU B 1 49 ? -10.648 7.27 -19.703 1 90.44 49 GLU B C 1
ATOM 3164 O O . GLU B 1 49 ? -11.305 7.02 -18.688 1 90.44 49 GLU B O 1
ATOM 3169 N N . ILE B 1 50 ? -9.492 6.676 -19.953 1 93.88 50 ILE B N 1
ATOM 3170 C CA . ILE B 1 50 ? -8.867 5.777 -19 1 93.88 50 ILE B CA 1
ATOM 3171 C C . ILE B 1 50 ? -8.531 6.547 -17.719 1 93.88 50 ILE B C 1
ATOM 3173 O O . ILE B 1 50 ? -8.781 6.066 -16.609 1 93.88 50 ILE B O 1
ATOM 3177 N N . TYR B 1 51 ? -8.031 7.797 -17.859 1 93.38 51 TYR B N 1
ATOM 3178 C CA . TYR B 1 51 ? -7.672 8.625 -16.719 1 93.38 51 TYR B CA 1
ATOM 3179 C C . TYR B 1 51 ? -8.906 8.977 -15.891 1 93.38 51 TYR B C 1
ATOM 3181 O O . TYR B 1 51 ? -8.852 8.984 -14.656 1 93.38 51 TYR B O 1
ATOM 3189 N N . GLN B 1 52 ? -10.031 9.242 -16.562 1 92.25 52 GLN B N 1
ATOM 3190 C CA . GLN B 1 52 ? -11.266 9.578 -15.859 1 92.25 52 GLN B CA 1
ATOM 3191 C C . GLN B 1 52 ? -11.773 8.406 -15.031 1 92.25 52 GLN B C 1
ATOM 3193 O O . GLN B 1 52 ? -12.172 8.578 -13.875 1 92.25 52 GLN B O 1
ATOM 3198 N N . ARG B 1 53 ? -11.672 7.246 -15.586 1 94.56 53 ARG B N 1
ATOM 3199 C CA . ARG B 1 53 ? -12.148 6.059 -14.883 1 94.56 53 ARG B CA 1
ATOM 3200 C C . ARG B 1 53 ? -11.18 5.656 -13.773 1 94.56 53 ARG B C 1
ATOM 3202 O O . ARG B 1 53 ? -11.594 5.133 -12.742 1 94.56 53 ARG B O 1
ATOM 3209 N N . ALA B 1 54 ? -9.898 5.98 -13.992 1 96.06 54 ALA B N 1
ATOM 3210 C CA . ALA B 1 54 ? -8.852 5.586 -13.055 1 96.06 54 ALA B CA 1
ATOM 3211 C C . ALA B 1 54 ? -8.719 6.594 -11.914 1 96.06 54 ALA B C 1
ATOM 3213 O O . ALA B 1 54 ? -8.055 6.324 -10.914 1 96.06 54 ALA B O 1
ATOM 3214 N N . PHE B 1 55 ? -9.336 7.77 -12.078 1 93.56 55 PHE B N 1
ATOM 3215 C CA . PHE B 1 55 ? -9.258 8.883 -11.133 1 93.56 55 PHE B CA 1
ATOM 3216 C C . PHE B 1 55 ? -7.836 9.406 -11.031 1 93.56 55 PHE B C 1
ATOM 3218 O O . PHE B 1 55 ? -7.391 9.797 -9.945 1 93.56 55 PHE B O 1
ATOM 3225 N N . GLY B 1 56 ? -7.098 9.352 -12.117 1 93.62 56 GLY B N 1
ATOM 3226 C CA . GLY B 1 56 ? -5.723 9.82 -12.055 1 93.62 56 GLY B CA 1
ATOM 3227 C C . GLY B 1 56 ? -4.945 9.539 -13.328 1 93.62 56 GLY B C 1
ATOM 3228 O O . GLY B 1 56 ? -5.488 8.984 -14.289 1 93.62 56 GLY B O 1
ATOM 3229 N N . THR B 1 57 ? -3.711 9.961 -13.312 1 93.88 57 THR B N 1
ATOM 3230 C CA . THR B 1 57 ? -2.904 9.938 -14.523 1 93.88 57 THR B CA 1
ATOM 3231 C C . THR B 1 57 ? -1.609 9.164 -14.297 1 93.88 57 THR B C 1
ATOM 3233 O O . THR B 1 57 ? -1.286 8.797 -13.172 1 93.88 57 THR B O 1
ATOM 3236 N N . ARG B 1 58 ? -0.933 8.961 -15.398 1 95.19 58 ARG B N 1
ATOM 3237 C CA . ARG B 1 58 ? 0.484 8.617 -15.352 1 95.19 58 ARG B CA 1
ATOM 3238 C C . ARG B 1 58 ? 1.317 9.797 -14.852 1 95.19 58 ARG B C 1
ATOM 3240 O O . ARG B 1 58 ? 0.915 10.953 -15 1 95.19 58 ARG B O 1
ATOM 3247 N N . PRO B 1 59 ? 2.508 9.453 -14.25 1 94.94 59 PRO B N 1
ATOM 3248 C CA . PRO B 1 59 ? 3.406 10.57 -13.945 1 94.94 59 PRO B CA 1
ATOM 3249 C C . PRO B 1 59 ? 3.736 11.414 -15.172 1 94.94 59 PRO B C 1
ATOM 3251 O O . PRO B 1 59 ? 3.975 10.875 -16.25 1 94.94 59 PRO B O 1
ATOM 3254 N N . ASN B 1 60 ? 3.777 12.711 -15.023 1 92.06 60 ASN B N 1
ATOM 3255 C CA . ASN B 1 60 ? 3.967 13.594 -16.172 1 92.06 60 ASN B CA 1
ATOM 3256 C C . ASN B 1 60 ? 5.359 14.219 -16.172 1 92.06 60 ASN B C 1
ATOM 3258 O O . ASN B 1 60 ? 5.625 15.156 -16.922 1 92.06 60 ASN B O 1
ATOM 3262 N N . GLY B 1 61 ? 6.246 13.773 -15.273 1 92 61 GLY B N 1
ATOM 3263 C CA . GLY B 1 61 ? 7.625 14.234 -15.273 1 92 61 GLY B CA 1
ATOM 3264 C C . GLY B 1 61 ? 8.469 13.586 -16.359 1 92 61 GLY B C 1
ATOM 3265 O O . GLY B 1 61 ? 7.957 12.797 -17.156 1 92 61 GLY B O 1
ATOM 3266 N N . ALA B 1 62 ? 9.781 13.945 -16.406 1 92.06 62 ALA B N 1
ATOM 3267 C CA . ALA B 1 62 ? 10.711 13.359 -17.359 1 92.06 62 ALA B CA 1
ATOM 3268 C C . ALA B 1 62 ? 10.812 11.852 -17.188 1 92.06 62 ALA B C 1
ATOM 3270 O O . ALA B 1 62 ? 10.867 11.352 -16.062 1 92.06 62 ALA B O 1
ATOM 3271 N N . PRO B 1 63 ? 10.719 11.117 -18.266 1 93.19 63 PRO B N 1
ATOM 3272 C CA . PRO B 1 63 ? 10.828 9.664 -18.125 1 93.19 63 PRO B CA 1
ATOM 3273 C C . PRO B 1 63 ? 12.227 9.211 -17.703 1 93.19 63 PRO B C 1
ATOM 3275 O O . PRO B 1 63 ? 13.219 9.828 -18.078 1 93.19 63 PRO B O 1
ATOM 3278 N N . ALA B 1 64 ? 12.234 8.125 -16.938 1 93.81 64 ALA B N 1
ATOM 3279 C CA . ALA B 1 64 ? 13.508 7.516 -16.578 1 93.81 64 ALA B CA 1
ATOM 3280 C C . ALA B 1 64 ? 14.266 7.039 -17.812 1 93.81 64 ALA B C 1
ATOM 3282 O O . ALA B 1 64 ? 13.664 6.488 -18.734 1 93.81 64 ALA B O 1
ATOM 3283 N N . LYS B 1 65 ? 15.594 7.305 -17.859 1 92 65 LYS B N 1
ATOM 3284 C CA . LYS B 1 65 ? 16.453 6.895 -18.953 1 92 65 LYS B CA 1
ATOM 3285 C C . LYS B 1 65 ? 17.672 6.113 -18.438 1 92 65 LYS B C 1
ATOM 3287 O O . LYS B 1 65 ? 17.859 5.969 -17.234 1 92 65 LYS B O 1
ATOM 3292 N N . ASN B 1 66 ? 18.375 5.52 -19.359 1 94.38 66 ASN B N 1
ATOM 3293 C CA . ASN B 1 66 ? 19.578 4.75 -19.078 1 94.38 66 ASN B CA 1
ATOM 3294 C C . ASN B 1 66 ? 19.297 3.59 -18.125 1 94.38 66 ASN B C 1
ATOM 3296 O O . ASN B 1 66 ? 20.047 3.369 -17.172 1 94.38 66 ASN B O 1
ATOM 3300 N N . LEU B 1 67 ? 18.156 2.949 -18.344 1 97.75 67 LEU B N 1
ATOM 3301 C CA . LEU B 1 67 ? 17.766 1.79 -17.562 1 97.75 67 LEU B CA 1
ATOM 3302 C C . LEU B 1 67 ? 18.594 0.567 -17.938 1 97.75 67 LEU B C 1
ATOM 3304 O O . LEU B 1 67 ? 19.094 0.472 -19.062 1 97.75 67 LEU B O 1
ATOM 3308 N N . THR B 1 68 ? 18.797 -0.349 -17 1 98.12 68 THR B N 1
ATOM 3309 C CA . THR B 1 68 ? 19.594 -1.562 -17.188 1 98.12 68 THR B CA 1
ATOM 3310 C C . THR B 1 68 ? 18.688 -2.742 -17.531 1 98.12 68 THR B C 1
ATOM 3312 O O . THR B 1 68 ? 17.453 -2.637 -17.469 1 98.12 68 THR B O 1
ATOM 3315 N N . GLU B 1 69 ? 19.297 -3.895 -17.891 1 98.19 69 GLU B N 1
ATOM 3316 C CA . GLU B 1 69 ? 18.547 -5.105 -18.203 1 98.19 69 GLU B CA 1
ATOM 3317 C C . GLU B 1 69 ? 17.703 -5.551 -17.016 1 98.19 69 GLU B C 1
ATOM 3319 O O . GLU B 1 69 ? 16.594 -6.059 -17.172 1 98.19 69 GLU B O 1
ATOM 3324 N N . ASP B 1 70 ? 18.234 -5.375 -15.805 1 98.31 70 ASP B N 1
ATOM 3325 C CA . ASP B 1 70 ? 17.484 -5.723 -14.594 1 98.31 70 ASP B CA 1
ATOM 3326 C C . ASP B 1 70 ? 16.25 -4.836 -14.43 1 98.31 70 ASP B C 1
ATOM 3328 O O . ASP B 1 70 ? 15.203 -5.309 -14 1 98.31 70 ASP B O 1
ATOM 3332 N N . ASP B 1 71 ? 16.375 -3.533 -14.75 1 98.56 71 ASP B N 1
ATOM 3333 C CA . ASP B 1 71 ? 15.242 -2.607 -14.719 1 98.56 71 ASP B CA 1
ATOM 3334 C C . ASP B 1 71 ? 14.188 -2.998 -15.742 1 98.56 71 ASP B C 1
ATOM 3336 O O . ASP B 1 71 ? 12.984 -2.934 -15.469 1 98.56 71 ASP B O 1
ATOM 3340 N N . PHE B 1 72 ? 14.664 -3.412 -16.922 1 98.69 72 PHE B N 1
ATOM 3341 C CA . PHE B 1 72 ? 13.734 -3.826 -17.953 1 98.69 72 PHE B CA 1
ATOM 3342 C C . PHE B 1 72 ? 12.922 -5.035 -17.516 1 98.69 72 PHE B C 1
ATOM 3344 O O . PHE B 1 72 ? 11.719 -5.102 -17.75 1 98.69 72 PHE B O 1
ATOM 3351 N N . THR B 1 73 ? 13.555 -5.957 -16.859 1 98.75 73 THR B N 1
ATOM 3352 C CA . THR B 1 73 ? 12.844 -7.133 -16.375 1 98.75 73 THR B CA 1
ATOM 3353 C C . THR B 1 73 ? 11.727 -6.727 -15.414 1 98.75 73 THR B C 1
ATOM 3355 O O . THR B 1 73 ? 10.625 -7.277 -15.469 1 98.75 73 THR B O 1
ATOM 3358 N N . SER B 1 74 ? 12.016 -5.773 -14.523 1 98.88 74 SER B N 1
ATOM 3359 C CA . SER B 1 74 ? 11.016 -5.27 -13.586 1 98.88 74 SER B CA 1
ATOM 3360 C C . SER B 1 74 ? 9.844 -4.621 -14.328 1 98.88 74 SER B C 1
ATOM 3362 O O . SER B 1 74 ? 8.68 -4.887 -14.016 1 98.88 74 SER B O 1
ATOM 3364 N N . LEU B 1 75 ? 10.148 -3.797 -15.312 1 98.81 75 LEU B N 1
ATOM 3365 C CA . LEU B 1 75 ? 9.102 -3.143 -16.094 1 98.81 75 LEU B CA 1
ATOM 3366 C C . LEU B 1 75 ? 8.297 -4.164 -16.891 1 98.81 75 LEU B C 1
ATOM 3368 O O . LEU B 1 75 ? 7.082 -4.031 -17.031 1 98.81 75 LEU B O 1
ATOM 3372 N N . GLN B 1 76 ? 8.961 -5.156 -17.438 1 98.81 76 GLN B N 1
ATOM 3373 C CA . GLN B 1 76 ? 8.289 -6.207 -18.188 1 98.81 76 GLN B CA 1
ATOM 3374 C C . GLN B 1 76 ? 7.316 -6.984 -17.312 1 98.81 76 GLN B C 1
ATOM 3376 O O . GLN B 1 76 ? 6.227 -7.348 -17.75 1 98.81 76 GLN B O 1
ATOM 3381 N N . ILE B 1 77 ? 7.691 -7.242 -16.062 1 98.88 77 ILE B N 1
ATOM 3382 C CA . ILE B 1 77 ? 6.809 -7.941 -15.133 1 98.88 77 ILE B CA 1
ATOM 3383 C C . ILE B 1 77 ? 5.598 -7.066 -14.812 1 98.88 77 ILE B C 1
ATOM 3385 O O . ILE B 1 77 ? 4.477 -7.562 -14.711 1 98.88 77 ILE B O 1
ATOM 3389 N N . ILE B 1 78 ? 5.793 -5.734 -14.648 1 98.88 78 ILE B N 1
ATOM 3390 C CA . ILE B 1 78 ? 4.676 -4.824 -14.414 1 98.88 78 ILE B CA 1
ATOM 3391 C C . ILE B 1 78 ? 3.715 -4.875 -15.602 1 98.88 78 ILE B C 1
ATOM 3393 O O . ILE B 1 78 ? 2.498 -4.969 -15.422 1 98.88 78 ILE B O 1
ATOM 3397 N N . VAL B 1 79 ? 4.238 -4.879 -16.828 1 98.69 79 VAL B N 1
ATOM 3398 C CA . VAL B 1 79 ? 3.41 -4.934 -18.031 1 98.69 79 VAL B CA 1
ATOM 3399 C C . VAL B 1 79 ? 2.695 -6.281 -18.109 1 98.69 79 VAL B C 1
ATOM 3401 O O . VAL B 1 79 ? 1.479 -6.336 -18.297 1 98.69 79 VAL B O 1
ATOM 3404 N N . PHE B 1 80 ? 3.443 -7.34 -17.953 1 98.69 80 PHE B N 1
ATOM 3405 C CA . PHE B 1 80 ? 2.959 -8.711 -18.109 1 98.69 80 PHE B CA 1
ATOM 3406 C C . PHE B 1 80 ? 1.826 -8.992 -17.125 1 98.69 80 PHE B C 1
ATOM 3408 O O . PHE B 1 80 ? 0.756 -9.461 -17.531 1 98.69 80 PHE B O 1
ATOM 3415 N N . THR B 1 81 ? 2.029 -8.695 -15.852 1 98.69 81 THR B N 1
ATOM 3416 C CA . THR B 1 81 ? 1.019 -8.969 -14.844 1 98.69 81 THR B CA 1
ATOM 3417 C C . THR B 1 81 ? -0.127 -7.969 -14.93 1 98.69 81 THR B C 1
ATOM 3419 O O . THR B 1 81 ? -1.285 -8.312 -14.695 1 98.69 81 THR B O 1
ATOM 3422 N N . GLY B 1 82 ? 0.19 -6.746 -15.32 1 98.56 82 GLY B N 1
ATOM 3423 C CA . GLY B 1 82 ? -0.839 -5.73 -15.469 1 98.56 82 GLY B CA 1
ATOM 3424 C C . GLY B 1 82 ? -1.848 -6.059 -16.562 1 98.56 82 GLY B C 1
ATOM 3425 O O . GLY B 1 82 ? -3.049 -5.848 -16.375 1 98.56 82 GLY B O 1
ATOM 3426 N N . ILE B 1 83 ? -1.397 -6.547 -17.688 1 98.19 83 ILE B N 1
ATOM 3427 C CA . ILE B 1 83 ? -2.314 -6.895 -18.766 1 98.19 83 ILE B CA 1
ATOM 3428 C C . ILE B 1 83 ? -3.195 -8.062 -18.344 1 98.19 83 ILE B C 1
ATOM 3430 O O . ILE B 1 83 ? -4.391 -8.094 -18.641 1 98.19 83 ILE B O 1
ATOM 3434 N N . PHE B 1 84 ? -2.623 -8.992 -17.688 1 97.5 84 PHE B N 1
ATOM 3435 C CA . PHE B 1 84 ? -3.416 -10.07 -17.109 1 97.5 84 PHE B CA 1
ATOM 3436 C C . PHE B 1 84 ? -4.527 -9.516 -16.234 1 97.5 84 PHE B C 1
ATOM 3438 O O . PHE B 1 84 ? -5.684 -9.93 -16.359 1 97.5 84 PHE B O 1
ATOM 3445 N N . GLU B 1 85 ? -4.172 -8.617 -15.297 1 98.38 85 GLU B N 1
ATOM 3446 C CA . GLU B 1 85 ? -5.16 -8.062 -14.383 1 98.38 85 GLU B CA 1
ATOM 3447 C C . GLU B 1 85 ? -6.25 -7.309 -15.133 1 98.38 85 GLU B C 1
ATOM 3449 O O . GLU B 1 85 ? -7.434 -7.43 -14.805 1 98.38 85 GLU B O 1
ATOM 3454 N N . VAL B 1 86 ? -5.836 -6.535 -16.125 1 98.12 86 VAL B N 1
ATOM 3455 C CA . VAL B 1 86 ? -6.828 -5.824 -16.938 1 98.12 86 VAL B CA 1
ATOM 3456 C C . VAL B 1 86 ? -7.789 -6.82 -17.578 1 98.12 86 VAL B C 1
ATOM 3458 O O . VAL B 1 86 ? -9.008 -6.648 -17.516 1 98.12 86 VAL B O 1
ATOM 3461 N N . ALA B 1 87 ? -7.238 -7.891 -18.219 1 97.31 87 ALA B N 1
ATOM 3462 C CA . ALA B 1 87 ? -8.078 -8.914 -18.844 1 97.31 87 ALA B CA 1
ATOM 3463 C C . ALA B 1 87 ? -9.023 -9.539 -17.828 1 97.31 87 ALA B C 1
ATOM 3465 O O . ALA B 1 87 ? -10.203 -9.75 -18.125 1 97.31 87 ALA B O 1
ATOM 3466 N N . TYR B 1 88 ? -8.516 -9.852 -16.672 1 97.38 88 TYR B N 1
ATOM 3467 C CA . TYR B 1 88 ? -9.297 -10.469 -15.602 1 97.38 88 TYR B CA 1
ATOM 3468 C C . TYR B 1 88 ? -10.469 -9.578 -15.195 1 97.38 88 TYR B C 1
ATOM 3470 O O . TYR B 1 88 ? -11.602 -10.047 -15.062 1 97.38 88 TYR B O 1
ATOM 3478 N N . PHE B 1 89 ? -10.219 -8.289 -14.984 1 98.06 89 PHE B N 1
ATOM 3479 C CA . PHE B 1 89 ? -11.25 -7.379 -14.5 1 98.06 89 PHE B CA 1
ATOM 3480 C C . PHE B 1 89 ? -12.266 -7.078 -15.602 1 98.06 89 PHE B C 1
ATOM 3482 O O . PHE B 1 89 ? -13.445 -6.891 -15.32 1 98.06 89 PHE B O 1
ATOM 3489 N N . VAL B 1 90 ? -11.773 -6.98 -16.859 1 96.94 90 VAL B N 1
ATOM 3490 C CA . VAL B 1 90 ? -12.719 -6.805 -17.953 1 96.94 90 VAL B CA 1
ATOM 3491 C C . VAL B 1 90 ? -13.734 -7.945 -17.953 1 96.94 90 VAL B C 1
ATOM 3493 O O . VAL B 1 90 ? -14.945 -7.707 -18.047 1 96.94 90 VAL B O 1
ATOM 3496 N N . GLN B 1 91 ? -13.273 -9.148 -17.828 1 96.81 91 GLN B N 1
ATOM 3497 C CA . GLN B 1 91 ? -14.18 -10.297 -17.828 1 96.81 91 GLN B CA 1
ATOM 3498 C C . GLN B 1 91 ? -15.07 -10.289 -16.578 1 96.81 91 GLN B C 1
ATOM 3500 O O . GLN B 1 91 ? -16.25 -10.609 -16.656 1 96.81 91 GLN B O 1
ATOM 3505 N N . LEU B 1 92 ? -14.523 -10.023 -15.414 1 97.5 92 LEU B N 1
ATOM 3506 C CA . LEU B 1 92 ? -15.297 -9.984 -14.18 1 97.5 92 LEU B CA 1
ATOM 3507 C C . LEU B 1 92 ? -16.422 -8.961 -14.266 1 97.5 92 LEU B C 1
ATOM 3509 O O . LEU B 1 92 ? -17.562 -9.25 -13.891 1 97.5 92 LEU B O 1
ATOM 3513 N N . ILE B 1 93 ? -16.125 -7.754 -14.773 1 97.81 93 ILE B N 1
ATOM 3514 C CA . ILE B 1 93 ? -17.125 -6.699 -14.953 1 97.81 93 ILE B CA 1
ATOM 3515 C C . ILE B 1 93 ? -18.188 -7.16 -15.945 1 97.81 93 ILE B C 1
ATOM 3517 O O . ILE B 1 93 ? -19.391 -6.941 -15.719 1 97.81 93 ILE B O 1
ATOM 3521 N N . TYR B 1 94 ? -17.781 -7.781 -17.047 1 96.75 94 TYR B N 1
ATOM 3522 C CA . TYR B 1 94 ? -18.719 -8.328 -18.031 1 96.75 94 TYR B CA 1
ATOM 3523 C C . TYR B 1 94 ? -19.672 -9.312 -17.375 1 96.75 94 TYR B C 1
ATOM 3525 O O . TYR B 1 94 ? -20.891 -9.242 -17.594 1 96.75 94 TYR B O 1
ATOM 3533 N N . ASN B 1 95 ? -19.109 -10.25 -16.625 1 97.12 95 ASN B N 1
ATOM 3534 C CA . ASN B 1 95 ? -19.922 -11.289 -15.992 1 97.12 95 ASN B CA 1
ATOM 3535 C C . ASN B 1 95 ? -20.953 -10.695 -15.047 1 97.12 95 ASN B C 1
ATOM 3537 O O . ASN B 1 95 ? -22.109 -11.109 -15.039 1 97.12 95 ASN B O 1
ATOM 3541 N N . ILE B 1 96 ? -20.578 -9.711 -14.227 1 98 96 ILE B N 1
ATOM 3542 C CA . ILE B 1 96 ? -21.5 -9.078 -13.289 1 98 96 ILE B CA 1
ATOM 3543 C C . ILE B 1 96 ? -22.547 -8.266 -14.055 1 98 96 ILE B C 1
ATOM 3545 O O . ILE B 1 96 ? -23.734 -8.359 -13.773 1 98 96 ILE B O 1
ATOM 3549 N N . THR B 1 97 ? -22.094 -7.48 -15.023 1 97.38 97 THR B N 1
ATOM 3550 C CA . THR B 1 97 ? -22.953 -6.594 -15.797 1 97.38 97 THR B CA 1
ATOM 3551 C C . THR B 1 97 ? -24.031 -7.395 -16.516 1 97.38 97 THR B C 1
ATOM 3553 O O . THR B 1 97 ? -25.172 -6.945 -16.625 1 97.38 97 THR B O 1
ATOM 3556 N N . ASN B 1 98 ? -23.703 -8.578 -17.016 1 96.19 98 ASN B N 1
ATOM 3557 C CA . ASN B 1 98 ? -24.625 -9.359 -17.844 1 96.19 98 ASN B CA 1
ATOM 3558 C C . ASN B 1 98 ? -25.297 -10.461 -17.031 1 96.19 98 ASN B C 1
ATOM 3560 O O . ASN B 1 98 ? -25.953 -11.344 -17.594 1 96.19 98 ASN B O 1
ATOM 3564 N N . ASN B 1 99 ? -25.141 -10.469 -15.805 1 96 99 ASN B N 1
ATOM 3565 C CA . ASN B 1 99 ? -25.766 -11.445 -14.914 1 96 99 ASN B CA 1
ATOM 3566 C C . ASN B 1 99 ? -25.453 -12.875 -15.336 1 96 99 ASN B C 1
ATOM 3568 O O . ASN B 1 99 ? -26.359 -13.711 -15.414 1 96 99 ASN B O 1
ATOM 3572 N N . VAL B 1 100 ? -24.219 -13.055 -15.742 1 95.94 100 VAL B N 1
ATOM 3573 C CA . VAL B 1 100 ? -23.812 -14.422 -16.031 1 95.94 100 VAL B CA 1
ATOM 3574 C C . VAL B 1 100 ? -24.062 -15.305 -14.812 1 95.94 100 VAL B C 1
ATOM 3576 O O . VAL B 1 100 ? -23.891 -14.859 -13.672 1 95.94 100 VAL B O 1
ATOM 3579 N N . THR B 1 101 ? -24.453 -16.578 -15.016 1 96.19 101 THR B N 1
ATOM 3580 C CA . THR B 1 101 ? -24.766 -17.484 -13.914 1 96.19 101 THR B CA 1
ATOM 3581 C C . THR B 1 101 ? -23.578 -17.578 -12.953 1 96.19 101 THR B C 1
ATOM 3583 O O . THR B 1 101 ? -22.453 -17.844 -13.367 1 96.19 101 THR B O 1
ATOM 3586 N N . GLY B 1 102 ? -23.781 -17.266 -11.656 1 96.69 102 GLY B N 1
ATOM 3587 C CA . GLY B 1 102 ? -22.75 -17.312 -10.641 1 96.69 102 GLY B CA 1
ATOM 3588 C C . GLY B 1 102 ? -22.203 -15.938 -10.289 1 96.69 102 GLY B C 1
ATOM 3589 O O . GLY B 1 102 ? -21.531 -15.773 -9.266 1 96.69 102 GLY B O 1
ATOM 3590 N N . TYR B 1 103 ? -22.531 -14.914 -11.078 1 97.25 103 TYR B N 1
ATOM 3591 C CA . TYR B 1 103 ? -21.953 -13.586 -10.891 1 97.25 103 TYR B CA 1
ATOM 3592 C C . TYR B 1 103 ? -23.047 -12.562 -10.578 1 97.25 103 TYR B C 1
ATOM 3594 O O . TYR B 1 103 ? -22.812 -11.352 -10.656 1 97.25 103 TYR B O 1
ATOM 3602 N N . GLU B 1 104 ? -24.188 -13.023 -10.195 1 97.75 104 GLU B N 1
ATOM 3603 C CA . GLU B 1 104 ? -25.344 -12.156 -9.969 1 97.75 104 GLU B CA 1
ATOM 3604 C C . GLU B 1 104 ? -25.203 -11.414 -8.633 1 97.75 104 GLU B C 1
ATOM 3606 O O . GLU B 1 104 ? -24.75 -11.984 -7.645 1 97.75 104 GLU B O 1
ATOM 3611 N N . ILE B 1 105 ? -25.5 -10.164 -8.641 1 97.75 105 ILE B N 1
ATOM 3612 C CA . ILE B 1 105 ? -25.703 -9.336 -7.453 1 97.75 105 ILE B CA 1
ATOM 3613 C C . ILE B 1 105 ? -27.141 -8.836 -7.406 1 97.75 105 ILE B C 1
ATOM 3615 O O . ILE B 1 105 ? -27.547 -8.031 -8.25 1 97.75 105 ILE B O 1
ATOM 3619 N N . ASP B 1 106 ? -27.938 -9.258 -6.445 1 96.62 106 ASP B N 1
ATOM 3620 C CA . ASP B 1 106 ? -29.391 -9.062 -6.402 1 96.62 106 ASP B CA 1
ATOM 3621 C C . ASP B 1 106 ? -29.734 -7.59 -6.211 1 96.62 106 ASP B C 1
ATOM 3623 O O . ASP B 1 106 ? -30.656 -7.074 -6.867 1 96.62 106 ASP B O 1
ATOM 3627 N N . ASP B 1 107 ? -29.062 -6.922 -5.348 1 97 107 ASP B N 1
ATOM 3628 C CA . ASP B 1 107 ? -29.328 -5.512 -5.098 1 97 107 ASP B CA 1
ATOM 3629 C C . ASP B 1 107 ? -28.734 -4.637 -6.207 1 97 107 ASP B C 1
ATOM 3631 O O . ASP B 1 107 ? -27.516 -4.578 -6.383 1 97 107 ASP B O 1
ATOM 3635 N N . PRO B 1 108 ? -29.594 -3.893 -6.914 1 96.56 108 PRO B N 1
ATOM 3636 C CA . PRO B 1 108 ? -29.109 -3.123 -8.055 1 96.56 108 PRO B CA 1
ATOM 3637 C C . PRO B 1 108 ? -28.109 -2.029 -7.656 1 96.56 108 PRO B C 1
ATOM 3639 O O . PRO B 1 108 ? -27.203 -1.714 -8.422 1 96.56 108 PRO B O 1
ATOM 3642 N N . ASP B 1 109 ? -28.312 -1.439 -6.523 1 96.69 109 ASP B N 1
ATOM 3643 C CA . ASP B 1 109 ? -27.391 -0.415 -6.062 1 96.69 109 ASP B CA 1
ATOM 3644 C C . ASP B 1 109 ? -26.031 -1.019 -5.734 1 96.69 109 ASP B C 1
ATOM 3646 O O . ASP B 1 109 ? -24.984 -0.433 -6.055 1 96.69 109 ASP B O 1
ATOM 3650 N N . GLU B 1 110 ? -26.094 -2.152 -5.098 1 96.06 110 GLU B N 1
ATOM 3651 C CA . GLU B 1 110 ? -24.859 -2.855 -4.801 1 96.06 110 GLU B CA 1
ATOM 3652 C C . GLU B 1 110 ? -24.141 -3.291 -6.082 1 96.06 110 GLU B C 1
ATOM 3654 O O . GLU B 1 110 ? -22.922 -3.225 -6.172 1 96.06 110 GLU B O 1
ATOM 3659 N N . ARG B 1 111 ? -24.922 -3.783 -7.043 1 97.81 111 ARG B N 1
ATOM 3660 C CA . ARG B 1 111 ? -24.359 -4.191 -8.328 1 97.81 111 ARG B CA 1
ATOM 3661 C C . ARG B 1 111 ? -23.688 -3.021 -9.031 1 97.81 111 ARG B C 1
ATOM 3663 O O . ARG B 1 111 ? -22.547 -3.15 -9.5 1 97.81 111 ARG B O 1
ATOM 3670 N N . SER B 1 112 ? -24.344 -1.899 -9.07 1 97.81 112 SER B N 1
ATOM 3671 C CA . SER B 1 112 ? -23.797 -0.711 -9.727 1 97.81 112 SER B CA 1
ATOM 3672 C C . SER B 1 112 ? -22.531 -0.223 -9.023 1 97.81 112 SER B C 1
ATOM 3674 O O . SER B 1 112 ? -21.562 0.167 -9.672 1 97.81 112 SER B O 1
ATOM 3676 N N . LYS B 1 113 ? -22.547 -0.225 -7.723 1 97.12 113 LYS B N 1
ATOM 3677 C CA . LYS B 1 113 ? -21.391 0.189 -6.941 1 97.12 113 LYS B CA 1
ATOM 3678 C C . LYS B 1 113 ? -20.203 -0.738 -7.184 1 97.12 113 LYS B C 1
ATOM 3680 O O . LYS B 1 113 ? -19.062 -0.276 -7.367 1 97.12 113 LYS B O 1
ATOM 3685 N N . THR B 1 114 ? -20.469 -2.014 -7.168 1 98 114 THR B N 1
ATOM 3686 C CA . THR B 1 114 ? -19.422 -3 -7.391 1 98 114 THR B CA 1
ATOM 3687 C C . THR B 1 114 ? -18.797 -2.834 -8.773 1 98 114 THR B C 1
ATOM 3689 O O . THR B 1 114 ? -17.578 -2.852 -8.922 1 98 114 THR B O 1
ATOM 3692 N N . ILE B 1 115 ? -19.625 -2.643 -9.781 1 98.44 115 ILE B N 1
ATOM 3693 C CA . ILE B 1 115 ? -19.141 -2.447 -11.148 1 98.44 115 ILE B CA 1
ATOM 3694 C C . ILE B 1 115 ? -18.297 -1.181 -11.227 1 98.44 115 ILE B C 1
ATOM 3696 O O . ILE B 1 115 ? -17.234 -1.175 -11.852 1 98.44 115 ILE B O 1
ATOM 3700 N N . ALA B 1 116 ? -18.703 -0.117 -10.57 1 97.75 116 ALA B N 1
ATOM 3701 C CA . ALA B 1 116 ? -17.969 1.143 -10.594 1 97.75 116 ALA B CA 1
ATOM 3702 C C . ALA B 1 116 ? -16.594 0.985 -9.938 1 97.75 116 ALA B C 1
ATOM 3704 O O . ALA B 1 116 ? -15.602 1.504 -10.445 1 97.75 116 ALA B O 1
ATOM 3705 N N . GLU B 1 117 ? -16.562 0.309 -8.828 1 98 117 GLU B N 1
ATOM 3706 C CA . GLU B 1 117 ? -15.32 0.106 -8.102 1 98 117 GLU B CA 1
ATOM 3707 C C . GLU B 1 117 ? -14.359 -0.778 -8.891 1 98 117 GLU B C 1
ATOM 3709 O O . GLU B 1 117 ? -13.164 -0.492 -8.961 1 98 117 GLU B O 1
ATOM 3714 N N . LEU B 1 118 ? -14.859 -1.816 -9.523 1 98.69 118 LEU B N 1
ATOM 3715 C CA . LEU B 1 118 ? -14.031 -2.693 -10.336 1 98.69 118 LEU B CA 1
ATOM 3716 C C . LEU B 1 118 ? -13.555 -1.975 -11.602 1 98.69 118 LEU B C 1
ATOM 3718 O O . LEU B 1 118 ? -12.445 -2.219 -12.078 1 98.69 118 LEU B O 1
ATOM 3722 N N . THR B 1 119 ? -14.383 -1.126 -12.133 1 98.06 119 THR B N 1
ATOM 3723 C CA . THR B 1 119 ? -14 -0.339 -13.305 1 98.06 119 THR B CA 1
ATOM 3724 C C . THR B 1 119 ? -12.852 0.608 -12.961 1 98.06 119 THR B C 1
ATOM 3726 O O . THR B 1 119 ? -11.938 0.793 -13.766 1 98.06 119 THR B O 1
ATOM 3729 N N . ALA B 1 120 ? -12.93 1.227 -11.797 1 97.69 120 ALA B N 1
ATOM 3730 C CA . ALA B 1 120 ? -11.812 2.059 -11.352 1 97.69 120 ALA B CA 1
ATOM 3731 C C . ALA B 1 120 ? -10.523 1.244 -11.258 1 97.69 120 ALA B C 1
ATOM 3733 O O . ALA B 1 120 ? -9.477 1.678 -11.734 1 97.69 120 ALA B O 1
ATOM 3734 N N . ILE B 1 121 ? -10.625 0.057 -10.672 1 98.75 121 ILE B N 1
ATOM 3735 C CA . ILE B 1 121 ? -9.469 -0.818 -10.508 1 98.75 121 ILE B CA 1
ATOM 3736 C C . ILE B 1 121 ? -8.914 -1.205 -11.875 1 98.75 121 ILE B C 1
ATOM 3738 O O . ILE B 1 121 ? -7.703 -1.118 -12.109 1 98.75 121 ILE B O 1
ATOM 3742 N N . GLN B 1 122 ? -9.789 -1.63 -12.797 1 98.44 122 GLN B N 1
ATOM 3743 C CA . GLN B 1 122 ? -9.391 -1.992 -14.156 1 98.44 122 GLN B CA 1
ATOM 3744 C C . GLN B 1 122 ? -8.625 -0.854 -14.828 1 98.44 122 GLN B C 1
ATOM 3746 O O . GLN B 1 122 ? -7.586 -1.078 -15.445 1 98.44 122 GLN B O 1
ATOM 3751 N N . SER B 1 123 ? -9.109 0.31 -14.711 1 97.44 123 SER B N 1
ATOM 3752 C CA . SER B 1 123 ? -8.508 1.469 -15.367 1 97.44 123 SER B CA 1
ATOM 3753 C C . SER B 1 123 ? -7.199 1.868 -14.703 1 97.44 123 SER B C 1
ATOM 3755 O O . SER B 1 123 ? -6.277 2.344 -15.375 1 97.44 123 SER B O 1
ATOM 3757 N N . GLN B 1 124 ? -7.113 1.73 -13.391 1 98.31 124 GLN B N 1
ATOM 3758 C CA . GLN B 1 124 ? -5.863 1.993 -12.695 1 98.31 124 GLN B CA 1
ATOM 3759 C C . GLN B 1 124 ? -4.773 1.017 -13.133 1 98.31 124 GLN B C 1
ATOM 3761 O O . GLN B 1 124 ? -3.621 1.409 -13.32 1 98.31 124 GLN B O 1
ATOM 3766 N N . GLU B 1 125 ? -5.137 -0.246 -13.352 1 98.69 125 GLU B N 1
ATOM 3767 C CA . GLU B 1 125 ? -4.195 -1.211 -13.906 1 98.69 125 GLU B CA 1
ATOM 3768 C C . GLU B 1 125 ? -3.742 -0.799 -15.305 1 98.69 125 GLU B C 1
ATOM 3770 O O . GLU B 1 125 ? -2.572 -0.965 -15.656 1 98.69 125 GLU B O 1
ATOM 3775 N N . GLU B 1 126 ? -4.691 -0.301 -16.062 1 97.62 126 GLU B N 1
ATOM 3776 C CA . GLU B 1 126 ? -4.328 0.163 -17.406 1 97.62 126 GLU B CA 1
ATOM 3777 C C . GLU B 1 126 ? -3.283 1.275 -17.328 1 97.62 126 GLU B C 1
ATOM 3779 O O . GLU B 1 126 ? -2.332 1.289 -18.109 1 97.62 126 GLU B O 1
ATOM 3784 N N . VAL B 1 127 ? -3.467 2.188 -16.406 1 97.12 127 VAL B N 1
ATOM 3785 C CA . VAL B 1 127 ? -2.545 3.309 -16.266 1 97.12 127 VAL B CA 1
ATOM 3786 C C . VAL B 1 127 ? -1.153 2.793 -15.906 1 97.12 127 VAL B C 1
ATOM 3788 O O . VAL B 1 127 ? -0.151 3.273 -16.438 1 97.12 127 VAL B O 1
ATOM 3791 N N . HIS B 1 128 ? -1.045 1.779 -15 1 98.56 128 HIS B N 1
ATOM 3792 C CA . HIS B 1 128 ? 0.237 1.179 -14.641 1 98.56 128 HIS B CA 1
ATOM 3793 C C . HIS B 1 128 ? 0.926 0.589 -15.867 1 98.56 128 HIS B C 1
ATOM 3795 O O . HIS B 1 128 ? 2.117 0.82 -16.094 1 98.56 128 HIS B O 1
ATOM 3801 N N . VAL B 1 129 ? 0.162 -0.138 -16.656 1 98.06 129 VAL B N 1
ATOM 3802 C CA . VAL B 1 129 ? 0.69 -0.813 -17.828 1 98.06 129 VAL B CA 1
ATOM 3803 C C . VAL B 1 129 ? 1.188 0.222 -18.844 1 98.06 129 VAL B C 1
ATOM 3805 O O . VAL B 1 129 ? 2.285 0.087 -19.391 1 98.06 129 VAL B O 1
ATOM 3808 N N . LEU B 1 130 ? 0.382 1.227 -19.094 1 97 130 LEU B N 1
ATOM 3809 C CA . LEU B 1 130 ? 0.721 2.238 -20.078 1 97 130 LEU B CA 1
ATOM 3810 C C . LEU B 1 130 ? 2.033 2.93 -19.734 1 97 130 LEU B C 1
ATOM 3812 O O . LEU B 1 130 ? 2.865 3.176 -20.609 1 97 130 LEU B O 1
ATOM 3816 N N . GLN B 1 131 ? 2.229 3.254 -18.469 1 97.19 131 GLN B N 1
ATOM 3817 C CA . GLN B 1 131 ? 3.457 3.928 -18.062 1 97.19 131 GLN B CA 1
ATOM 3818 C C . GLN B 1 131 ? 4.664 3.006 -18.203 1 97.19 131 GLN B C 1
ATOM 3820 O O . GLN B 1 131 ? 5.723 3.428 -18.688 1 97.19 131 GLN B O 1
ATOM 3825 N N . ALA B 1 132 ? 4.527 1.759 -17.75 1 98.12 132 ALA B N 1
ATOM 3826 C CA . ALA B 1 132 ? 5.637 0.812 -17.859 1 98.12 132 ALA B CA 1
ATOM 3827 C C . ALA B 1 132 ? 6.004 0.557 -19.312 1 98.12 132 ALA B C 1
ATOM 3829 O O . ALA B 1 132 ? 7.188 0.474 -19.656 1 98.12 132 ALA B O 1
ATOM 3830 N N . ARG B 1 133 ? 5.008 0.434 -20.188 1 97 133 ARG B N 1
ATOM 3831 C CA . ARG B 1 133 ? 5.25 0.268 -21.609 1 97 133 ARG B CA 1
ATOM 3832 C C . ARG B 1 133 ? 6 1.467 -22.188 1 97 133 ARG B C 1
ATOM 3834 O O . ARG B 1 133 ? 6.957 1.302 -22.953 1 97 133 ARG B O 1
ATOM 3841 N N . TYR B 1 134 ? 5.543 2.592 -21.844 1 95.94 134 TYR B N 1
ATOM 3842 C CA . TYR B 1 134 ? 6.16 3.828 -22.312 1 95.94 134 TYR B CA 1
ATOM 3843 C C . TYR B 1 134 ? 7.633 3.887 -21.922 1 95.94 134 TYR B C 1
ATOM 3845 O O . TYR B 1 134 ? 8.477 4.266 -22.734 1 95.94 134 TYR B O 1
ATOM 3853 N N . LEU B 1 135 ? 7.949 3.516 -20.703 1 97.31 135 LEU B N 1
ATOM 3854 C CA . LEU B 1 135 ? 9.328 3.545 -20.234 1 97.31 135 LEU B CA 1
ATOM 3855 C C . LEU B 1 135 ? 10.195 2.564 -21.016 1 97.31 135 LEU B C 1
ATOM 3857 O O . LEU B 1 135 ? 11.344 2.867 -21.328 1 97.31 135 LEU B O 1
ATOM 3861 N N . LEU B 1 136 ? 9.648 1.346 -21.266 1 97.81 136 LEU B N 1
ATOM 3862 C CA . LEU B 1 136 ? 10.375 0.39 -22.094 1 97.81 136 LEU B CA 1
ATOM 3863 C C . LEU B 1 136 ? 10.656 0.973 -23.469 1 97.81 136 LEU B C 1
ATOM 3865 O O . LEU B 1 136 ? 11.797 0.942 -23.938 1 97.81 136 LEU B O 1
ATOM 3869 N N . LEU B 1 137 ? 9.688 1.584 -24.078 1 95.88 137 LEU B N 1
ATOM 3870 C CA . LEU B 1 137 ? 9.812 2.146 -25.422 1 95.88 137 LEU B CA 1
ATOM 3871 C C . LEU B 1 137 ? 10.812 3.297 -25.438 1 95.88 137 LEU B C 1
ATOM 3873 O O . LEU B 1 137 ? 11.625 3.414 -26.359 1 95.88 137 LEU B O 1
ATOM 3877 N N . GLN B 1 138 ? 10.797 4.133 -24.391 1 94.62 138 GLN B N 1
ATOM 3878 C CA . GLN B 1 138 ? 11.711 5.266 -24.297 1 94.62 138 GLN B CA 1
ATOM 3879 C C . GLN B 1 138 ? 13.148 4.797 -24.125 1 94.62 138 GLN B C 1
ATOM 3881 O O . GLN B 1 138 ? 14.086 5.582 -24.297 1 94.62 138 GLN B O 1
ATOM 3886 N N . ASN B 1 139 ? 13.32 3.57 -23.828 1 96.5 139 ASN B N 1
ATOM 3887 C CA . ASN B 1 139 ? 14.648 2.982 -23.672 1 96.5 139 ASN B CA 1
ATOM 3888 C C . ASN B 1 139 ? 14.922 1.93 -24.734 1 96.5 139 ASN B C 1
ATOM 3890 O O . ASN B 1 139 ? 15.719 1.014 -24.531 1 96.5 139 ASN B O 1
ATOM 3894 N N . ASP B 1 140 ? 14.172 1.927 -25.828 1 95.12 140 ASP B N 1
ATOM 3895 C CA . ASP B 1 140 ? 14.359 1.138 -27.047 1 95.12 140 ASP B CA 1
ATOM 3896 C C . ASP B 1 140 ? 14.141 -0.348 -26.766 1 95.12 140 ASP B C 1
ATOM 3898 O O . ASP B 1 140 ? 14.883 -1.194 -27.266 1 95.12 140 ASP B O 1
ATOM 3902 N N . ARG B 1 141 ? 13.258 -0.625 -25.875 1 95.56 141 ARG B N 1
ATOM 3903 C CA . ARG B 1 141 ? 12.844 -1.995 -25.578 1 95.56 141 ARG B CA 1
ATOM 3904 C C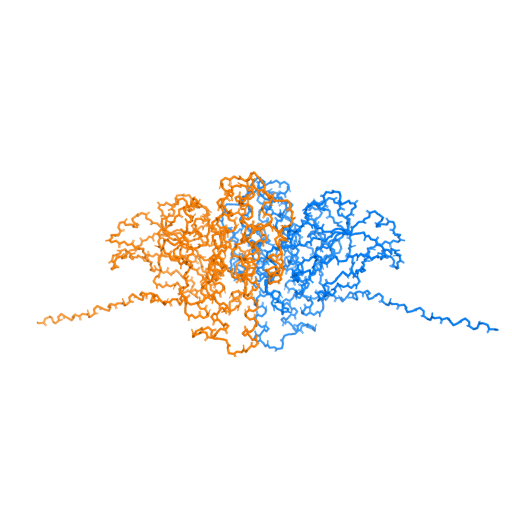 . ARG B 1 141 ? 11.391 -2.223 -25.984 1 95.56 141 ARG B C 1
ATOM 3906 O O . ARG B 1 141 ? 10.516 -1.424 -25.641 1 95.56 141 ARG B O 1
ATOM 3913 N N . ASP B 1 142 ? 11.117 -3.25 -26.719 1 94.19 142 ASP B N 1
ATOM 3914 C CA . ASP B 1 142 ? 9.742 -3.58 -27.078 1 94.19 142 ASP B CA 1
ATOM 3915 C C . ASP B 1 142 ? 8.953 -4.047 -25.859 1 94.19 142 ASP B C 1
ATOM 3917 O O . ASP B 1 142 ? 9.422 -4.898 -25.094 1 94.19 142 ASP B O 1
ATOM 3921 N N . PRO B 1 143 ? 7.734 -3.533 -25.688 1 96.25 143 PRO B N 1
ATOM 3922 C CA . PRO B 1 143 ? 6.941 -3.994 -24.547 1 96.25 143 PRO B CA 1
ATOM 3923 C C . PRO B 1 143 ? 6.391 -5.406 -24.734 1 96.25 143 PRO B C 1
ATOM 3925 O O . PRO B 1 143 ? 6.199 -5.844 -25.875 1 96.25 143 PRO B O 1
ATOM 3928 N N . ILE B 1 144 ? 6.168 -6.078 -23.625 1 97.5 144 ILE B N 1
ATOM 3929 C CA . ILE B 1 144 ? 5.492 -7.371 -23.609 1 97.5 144 ILE B CA 1
ATOM 3930 C C . ILE B 1 144 ? 4.07 -7.215 -24.156 1 97.5 144 ILE B C 1
ATOM 3932 O O . ILE B 1 144 ? 3.357 -6.281 -23.766 1 97.5 144 ILE B O 1
ATOM 3936 N N . ARG B 1 145 ? 3.668 -8.086 -25.062 1 96.69 145 ARG B N 1
ATOM 3937 C CA . ARG B 1 145 ? 2.355 -8.023 -25.703 1 96.69 145 ARG B CA 1
ATOM 3938 C C . ARG B 1 145 ? 1.359 -8.93 -24.984 1 96.69 145 ARG B C 1
ATOM 3940 O O . ARG B 1 145 ? 1.753 -9.883 -24.312 1 96.69 145 ARG B O 1
ATOM 3947 N N . PRO B 1 146 ? 0.043 -8.602 -25.156 1 97.12 146 PRO B N 1
ATOM 3948 C CA . PRO B 1 146 ? -0.986 -9.414 -24.516 1 97.12 146 PRO B CA 1
ATOM 3949 C C . PRO B 1 146 ? -0.96 -10.875 -24.953 1 97.12 146 PRO B C 1
ATOM 3951 O O . PRO B 1 146 ? -0.707 -11.164 -26.125 1 97.12 146 PRO B O 1
ATOM 3954 N N . CYS B 1 147 ? -1.259 -11.766 -24.016 1 96.69 147 CYS B N 1
ATOM 3955 C CA . CYS B 1 147 ? -1.496 -13.18 -24.266 1 96.69 147 CYS B CA 1
ATOM 3956 C C . CYS B 1 147 ? -2.984 -13.469 -24.422 1 96.69 147 CYS B C 1
ATOM 3958 O O . CYS B 1 147 ? -3.775 -12.547 -24.641 1 96.69 147 CYS B O 1
ATOM 3960 N N . GLN B 1 148 ? -3.326 -14.75 -24.516 1 95.12 148 GLN B N 1
ATOM 3961 C CA . GLN B 1 148 ? -4.699 -15.188 -24.312 1 95.12 148 GLN B CA 1
ATOM 3962 C C . GLN B 1 148 ? -4.91 -15.656 -22.875 1 95.12 148 GLN B C 1
ATOM 3964 O O . GLN B 1 148 ? -4.121 -16.453 -22.344 1 95.12 148 GLN B O 1
ATOM 3969 N N . TYR B 1 149 ? -5.918 -15.086 -22.25 1 95.31 149 TYR B N 1
ATOM 3970 C CA . TYR B 1 149 ? -6.051 -15.266 -20.812 1 95.31 149 TYR B CA 1
ATOM 3971 C C . TYR B 1 149 ? -7.211 -16.188 -20.484 1 95.31 149 TYR B C 1
ATOM 3973 O O . TYR B 1 149 ? -8.125 -16.375 -21.297 1 95.31 149 TYR B O 1
ATOM 3981 N N . ILE B 1 150 ? -7.07 -16.859 -19.375 1 91.56 150 ILE B N 1
ATOM 3982 C CA . ILE B 1 150 ? -8.117 -17.766 -18.891 1 91.56 150 ILE B CA 1
ATOM 3983 C C . ILE B 1 150 ? -8.445 -17.438 -17.438 1 91.56 150 ILE B C 1
ATOM 3985 O O . ILE B 1 150 ? -7.586 -16.969 -16.688 1 91.56 150 ILE B O 1
ATOM 3989 N N . THR B 1 151 ? -9.695 -17.547 -17.094 1 86.69 151 THR B N 1
ATOM 3990 C CA . THR B 1 151 ? -10.133 -17.406 -15.711 1 86.69 151 THR B CA 1
ATOM 3991 C C . THR B 1 151 ? -10.688 -18.719 -15.18 1 86.69 151 THR B C 1
ATOM 3993 O O . THR B 1 151 ? -11.695 -19.219 -15.688 1 86.69 151 THR B O 1
ATOM 3996 N N . PRO B 1 152 ? -10.211 -19.219 -14.102 1 82.38 152 PRO B N 1
ATOM 3997 C CA . PRO B 1 152 ? -10.516 -20.594 -13.68 1 82.38 152 PRO B CA 1
ATOM 3998 C C . PRO B 1 152 ? -11.672 -20.656 -12.68 1 82.38 152 PRO B C 1
ATOM 4000 O O . PRO B 1 152 ? -11.711 -21.547 -11.836 1 82.38 152 PRO B O 1
ATOM 4003 N N . VAL B 1 153 ? -12.508 -19.656 -12.633 1 88.44 153 VAL B N 1
ATOM 4004 C CA . VAL B 1 153 ? -13.594 -19.672 -11.656 1 88.44 153 VAL B CA 1
ATOM 4005 C C . VAL B 1 153 ? -14.914 -19.344 -12.344 1 88.44 153 VAL B C 1
ATOM 4007 O O . VAL B 1 153 ? -14.93 -18.766 -13.438 1 88.44 153 VAL B O 1
ATOM 4010 N N . SER B 1 154 ? -16.078 -19.75 -11.578 1 92.88 154 SER B N 1
ATOM 4011 C CA . SER B 1 154 ? -17.359 -19.641 -12.25 1 92.88 154 SER B CA 1
ATOM 4012 C C . SER B 1 154 ? -18.375 -18.875 -11.391 1 92.88 154 SER B C 1
ATOM 4014 O O . SER B 1 154 ? -19.578 -18.953 -11.633 1 92.88 154 SER B O 1
ATOM 4016 N N . ASN B 1 155 ? -17.812 -18.297 -10.305 1 96 155 ASN B N 1
ATOM 4017 C CA . ASN B 1 155 ? -18.703 -17.484 -9.492 1 96 155 ASN B CA 1
ATOM 4018 C C . ASN B 1 155 ? -17.984 -16.266 -8.906 1 96 155 ASN B C 1
ATOM 4020 O O . ASN B 1 155 ? -16.75 -16.25 -8.852 1 96 155 ASN B O 1
ATOM 4024 N N . LEU B 1 156 ? -18.781 -15.352 -8.453 1 96.75 156 LEU B N 1
ATOM 4025 C CA . LEU B 1 156 ? -18.281 -14.031 -8.078 1 96.75 156 LEU B CA 1
ATOM 4026 C C . LEU B 1 156 ? -17.359 -14.125 -6.871 1 96.75 156 LEU B C 1
ATOM 4028 O O . LEU B 1 156 ? -16.266 -13.539 -6.871 1 96.75 156 LEU B O 1
ATOM 4032 N N . LYS B 1 157 ? -17.734 -14.797 -5.855 1 95.88 157 LYS B N 1
ATOM 4033 C CA . LYS B 1 157 ? -16.922 -14.883 -4.641 1 95.88 157 LYS B CA 1
ATOM 4034 C C . LYS B 1 157 ? -15.57 -15.531 -4.926 1 95.88 157 LYS B C 1
ATOM 4036 O O . LYS B 1 157 ? -14.539 -15.055 -4.453 1 95.88 157 LYS B O 1
ATOM 4041 N N . ASP B 1 158 ? -15.57 -16.625 -5.715 1 95.31 158 ASP B N 1
ATOM 4042 C CA . ASP B 1 158 ? -14.32 -17.281 -6.078 1 95.31 158 ASP B CA 1
ATOM 4043 C C . ASP B 1 158 ? -13.477 -16.391 -6.988 1 95.31 158 ASP B C 1
ATOM 4045 O O . ASP B 1 158 ? -12.242 -16.422 -6.926 1 95.31 158 ASP B O 1
ATOM 4049 N N . ALA B 1 159 ? -14.148 -15.641 -7.832 1 96.81 159 ALA B N 1
ATOM 4050 C CA . ALA B 1 159 ? -13.43 -14.711 -8.703 1 96.81 159 ALA B CA 1
ATOM 4051 C C . ALA B 1 159 ? -12.703 -13.648 -7.887 1 96.81 159 ALA B C 1
ATOM 4053 O O . ALA B 1 159 ? -11.539 -13.344 -8.148 1 96.81 159 ALA B O 1
ATOM 4054 N N . ILE B 1 160 ? -13.406 -13.109 -6.824 1 97.56 160 ILE B N 1
ATOM 4055 C CA . ILE B 1 160 ? -12.805 -12.078 -5.984 1 97.56 160 ILE B CA 1
ATOM 4056 C C . ILE B 1 160 ? -11.688 -12.688 -5.141 1 97.56 160 ILE B C 1
ATOM 4058 O O . ILE B 1 160 ? -10.633 -12.078 -4.961 1 97.56 160 ILE B O 1
ATOM 4062 N N . ARG B 1 161 ? -11.828 -13.875 -4.664 1 95.56 161 ARG B N 1
ATOM 4063 C CA . ARG B 1 161 ? -10.789 -14.562 -3.893 1 95.56 161 ARG B CA 1
ATOM 4064 C C . ARG B 1 161 ? -9.555 -14.812 -4.742 1 95.56 161 ARG B C 1
ATOM 4066 O O . ARG B 1 161 ? -8.422 -14.648 -4.27 1 95.56 161 ARG B O 1
ATOM 4073 N N . THR B 1 162 ? -9.773 -15.266 -5.969 1 95.94 162 THR B N 1
ATOM 4074 C CA . THR B 1 162 ? -8.688 -15.562 -6.891 1 95.94 162 THR B CA 1
ATOM 4075 C C . THR B 1 162 ? -7.871 -14.312 -7.195 1 95.94 162 THR B C 1
ATOM 4077 O O . THR B 1 162 ? -6.641 -14.328 -7.117 1 95.94 162 THR B O 1
ATOM 4080 N N . ILE B 1 163 ? -8.562 -13.219 -7.496 1 97.25 163 ILE B N 1
ATOM 4081 C CA . ILE B 1 163 ? -7.828 -12.008 -7.859 1 97.25 163 ILE B CA 1
ATOM 4082 C C . ILE B 1 163 ? -7.195 -11.398 -6.613 1 97.25 163 ILE B C 1
ATOM 4084 O O . ILE B 1 163 ? -6.125 -10.789 -6.688 1 97.25 163 ILE B O 1
ATOM 4088 N N . TYR B 1 164 ? -7.793 -11.578 -5.395 1 97.44 164 TYR B N 1
ATOM 4089 C CA . TYR B 1 164 ? -7.133 -11.156 -4.164 1 97.44 164 TYR B CA 1
ATOM 4090 C C . TYR B 1 164 ? -5.785 -11.844 -4.004 1 97.44 164 TYR B C 1
ATOM 4092 O O . TYR B 1 164 ? -4.781 -11.195 -3.707 1 97.44 164 TYR B O 1
ATOM 4100 N N . LYS B 1 165 ? -5.699 -13.141 -4.207 1 96.5 165 LYS B N 1
ATOM 4101 C CA . LYS B 1 165 ? -4.457 -13.891 -4.051 1 96.5 165 LYS B CA 1
ATOM 4102 C C . LYS B 1 165 ? -3.4 -13.422 -5.043 1 96.5 165 LYS B C 1
ATOM 4104 O O . LYS B 1 165 ? -2.232 -13.266 -4.688 1 96.5 165 LYS B O 1
ATOM 4109 N N . ALA B 1 166 ? -3.859 -13.234 -6.258 1 97.62 166 ALA B N 1
ATOM 4110 C CA . ALA B 1 166 ? -2.926 -12.75 -7.27 1 97.62 166 ALA B CA 1
ATOM 4111 C C . ALA B 1 166 ? -2.404 -11.359 -6.914 1 97.62 166 ALA B C 1
ATOM 4113 O O . ALA B 1 166 ? -1.206 -11.094 -7.035 1 97.62 166 ALA B O 1
ATOM 4114 N N . THR B 1 167 ? -3.318 -10.477 -6.465 1 98.31 167 THR B N 1
ATOM 4115 C CA . THR B 1 167 ? -2.936 -9.117 -6.074 1 98.31 167 THR B CA 1
ATOM 4116 C C . THR B 1 167 ? -1.968 -9.148 -4.895 1 98.31 167 THR B C 1
ATOM 4118 O O . THR B 1 167 ? -0.99 -8.398 -4.867 1 98.31 167 THR B O 1
ATOM 4121 N N . ALA B 1 168 ? -2.242 -10.016 -3.943 1 98.06 168 ALA B N 1
ATOM 4122 C CA . ALA B 1 168 ? -1.36 -10.148 -2.785 1 98.06 168 ALA B CA 1
ATOM 4123 C C . ALA B 1 168 ? 0.03 -10.617 -3.207 1 98.06 168 ALA B C 1
ATOM 4125 O O . ALA B 1 168 ? 1.038 -10.148 -2.676 1 98.06 168 ALA B O 1
ATOM 4126 N N . LEU B 1 169 ? 0.128 -11.562 -4.145 1 98.62 169 LEU B N 1
ATOM 4127 C CA . LEU B 1 169 ? 1.403 -12 -4.707 1 98.62 169 LEU B CA 1
ATOM 4128 C C . LEU B 1 169 ? 2.125 -10.844 -5.383 1 98.62 169 LEU B C 1
ATOM 4130 O O . LEU B 1 169 ? 3.334 -10.672 -5.215 1 98.62 169 LEU B O 1
ATOM 4134 N N . LEU B 1 170 ? 1.38 -10.094 -6.121 1 98.81 170 LEU B N 1
ATOM 4135 C CA . LEU B 1 170 ? 1.971 -9 -6.879 1 98.81 170 LEU B CA 1
ATOM 4136 C C . LEU B 1 170 ? 2.439 -7.883 -5.949 1 98.81 170 LEU B C 1
ATOM 4138 O O . LEU B 1 170 ? 3.428 -7.207 -6.238 1 98.81 170 LEU B O 1
ATOM 4142 N N . LEU B 1 171 ? 1.764 -7.711 -4.797 1 98.88 171 LEU B N 1
ATOM 4143 C CA . LEU B 1 171 ? 2.242 -6.773 -3.787 1 98.88 171 LEU B CA 1
ATOM 4144 C C . LEU B 1 171 ? 3.637 -7.16 -3.303 1 98.88 171 LEU B C 1
ATOM 4146 O O . LEU B 1 171 ? 4.523 -6.309 -3.213 1 98.88 171 LEU B O 1
ATOM 4150 N N . GLY B 1 172 ? 3.818 -8.445 -3.025 1 98.88 172 GLY B N 1
ATOM 4151 C CA . GLY B 1 172 ? 5.148 -8.898 -2.66 1 98.88 172 GLY B CA 1
ATOM 4152 C C . GLY B 1 172 ? 6.168 -8.711 -3.768 1 98.88 172 GLY B C 1
ATOM 4153 O O . GLY B 1 172 ? 7.332 -8.398 -3.504 1 98.88 172 GLY B O 1
ATOM 4154 N N . THR B 1 173 ? 5.738 -8.914 -4.988 1 98.94 173 THR B N 1
ATOM 4155 C CA . THR B 1 173 ? 6.59 -8.742 -6.16 1 98.94 173 THR B CA 1
ATOM 4156 C C . THR B 1 173 ? 7.02 -7.285 -6.305 1 98.94 173 THR B C 1
ATOM 4158 O O . THR B 1 173 ? 8.172 -7.004 -6.641 1 98.94 173 THR B O 1
ATOM 4161 N N . LEU B 1 174 ? 6.082 -6.367 -6.066 1 98.94 174 LEU B N 1
ATOM 4162 C CA . LEU B 1 174 ? 6.387 -4.941 -6.164 1 98.94 174 LEU B CA 1
ATOM 4163 C C . LEU B 1 174 ? 7.402 -4.531 -5.105 1 98.94 174 LEU B C 1
ATOM 4165 O O . LEU B 1 174 ? 8.234 -3.65 -5.344 1 98.94 174 LEU B O 1
ATOM 4169 N N . GLN B 1 175 ? 7.383 -5.199 -3.945 1 98.94 175 GLN B N 1
ATOM 4170 C CA . GLN B 1 175 ? 8.438 -4.961 -2.963 1 98.94 175 GLN B CA 1
ATOM 4171 C C . GLN B 1 175 ? 9.812 -5.246 -3.549 1 98.94 175 GLN B C 1
ATOM 4173 O O . GLN B 1 175 ? 10.75 -4.473 -3.348 1 98.94 175 GLN B O 1
ATOM 4178 N N . GLU B 1 176 ? 9.945 -6.336 -4.281 1 98.88 176 GLU B N 1
ATOM 4179 C CA . GLU B 1 176 ? 11.227 -6.664 -4.906 1 98.88 176 GLU B CA 1
ATOM 4180 C C . GLU B 1 176 ? 11.57 -5.672 -6.016 1 98.88 176 GLU B C 1
ATOM 4182 O O . GLU B 1 176 ? 12.727 -5.273 -6.16 1 98.88 176 GLU B O 1
ATOM 4187 N N . ILE B 1 177 ? 10.578 -5.344 -6.809 1 98.94 177 ILE B N 1
ATOM 4188 C CA . ILE B 1 177 ? 10.797 -4.422 -7.918 1 98.94 177 ILE B CA 1
ATOM 4189 C C . ILE B 1 177 ? 11.305 -3.084 -7.383 1 98.94 177 ILE B C 1
ATOM 4191 O O . ILE B 1 177 ? 12.258 -2.516 -7.922 1 98.94 177 ILE B O 1
ATOM 4195 N N . ILE B 1 178 ? 10.703 -2.574 -6.328 1 98.94 178 ILE B N 1
ATOM 4196 C CA . ILE B 1 178 ? 11.117 -1.328 -5.691 1 98.94 178 ILE B CA 1
ATOM 4197 C C . ILE B 1 178 ? 12.562 -1.456 -5.195 1 98.94 178 ILE B C 1
ATOM 4199 O O . ILE B 1 178 ? 13.375 -0.555 -5.402 1 98.94 178 ILE B O 1
ATOM 4203 N N . TYR B 1 179 ? 12.852 -2.602 -4.578 1 98.75 179 TYR B N 1
ATOM 4204 C CA . TYR B 1 179 ? 14.203 -2.891 -4.117 1 98.75 179 TYR B CA 1
ATOM 4205 C C . TYR B 1 179 ? 15.195 -2.848 -5.27 1 98.75 179 TYR B C 1
ATOM 4207 O O . TYR B 1 179 ? 16.266 -2.236 -5.16 1 98.75 179 TYR B O 1
ATOM 4215 N N . ARG B 1 180 ? 14.867 -3.434 -6.363 1 98.44 180 ARG B N 1
ATOM 4216 C CA . ARG B 1 180 ? 15.758 -3.553 -7.512 1 98.44 180 ARG B CA 1
ATOM 4217 C C . ARG B 1 180 ? 15.953 -2.205 -8.195 1 98.44 180 ARG B C 1
ATOM 4219 O O . ARG B 1 180 ? 17.062 -1.872 -8.625 1 98.44 180 ARG B O 1
ATOM 4226 N N . PHE B 1 181 ? 14.914 -1.4 -8.32 1 98.5 181 PHE B N 1
ATOM 4227 C CA . PHE B 1 181 ? 15.031 -0.068 -8.898 1 98.5 181 PHE B CA 1
ATOM 4228 C C . PHE B 1 181 ? 15.977 0.8 -8.078 1 98.5 181 PHE B C 1
ATOM 4230 O O . PHE B 1 181 ? 16.531 1.776 -8.586 1 98.5 181 PHE B O 1
ATOM 4237 N N . GLY B 1 182 ? 16.188 0.457 -6.777 1 96.75 182 GLY B N 1
ATOM 4238 C CA . GLY B 1 182 ? 17.047 1.224 -5.895 1 96.75 182 GLY B CA 1
ATOM 4239 C C . GLY B 1 182 ? 18.5 1.216 -6.324 1 96.75 182 GLY B C 1
ATOM 4240 O O . GLY B 1 182 ? 19.297 2.033 -5.859 1 96.75 182 GLY B O 1
ATOM 4241 N N . PHE B 1 183 ? 18.859 0.367 -7.25 1 96 183 PHE B N 1
ATOM 4242 C CA . PHE B 1 183 ? 20.25 0.262 -7.676 1 96 183 PHE B CA 1
ATOM 4243 C C . PHE B 1 183 ? 20.547 1.27 -8.781 1 96 183 PHE B C 1
ATOM 4245 O O . PHE B 1 183 ? 21.312 2.211 -8.57 1 96 183 PHE B O 1
ATOM 4252 N N . ASP B 1 184 ? 19.875 1.195 -9.969 1 95.5 184 ASP B N 1
ATOM 4253 C CA . ASP B 1 184 ? 20.266 1.979 -11.133 1 95.5 184 ASP B CA 1
ATOM 4254 C C . ASP B 1 184 ? 19.109 2.826 -11.648 1 95.5 184 ASP B C 1
ATOM 4256 O O . ASP B 1 184 ? 19.297 3.633 -12.562 1 95.5 184 ASP B O 1
ATOM 4260 N N . ALA B 1 185 ? 17.984 2.633 -11.141 1 97.62 185 ALA B N 1
ATOM 4261 C CA . ALA B 1 185 ? 16.781 3.355 -11.578 1 97.62 185 ALA B CA 1
ATOM 4262 C C . ALA B 1 185 ? 16.062 3.984 -10.391 1 97.62 185 ALA B C 1
ATOM 4264 O O . ALA B 1 185 ? 14.852 3.807 -10.234 1 97.62 185 ALA B O 1
ATOM 4265 N N . ARG B 1 186 ? 16.703 4.73 -9.586 1 96.5 186 ARG B N 1
ATOM 4266 C CA . ARG B 1 186 ? 16.188 5.25 -8.328 1 96.5 186 ARG B CA 1
ATOM 4267 C C . ARG B 1 186 ? 14.984 6.156 -8.562 1 96.5 186 ARG B C 1
ATOM 4269 O O . ARG B 1 186 ? 14.102 6.262 -7.707 1 96.5 186 ARG B O 1
ATOM 4276 N N . GLU B 1 187 ? 14.898 6.805 -9.719 1 96.62 187 GLU B N 1
ATOM 4277 C CA . GLU B 1 187 ? 13.781 7.688 -10.039 1 96.62 187 GLU B CA 1
ATOM 4278 C C . GLU B 1 187 ? 12.477 6.91 -10.133 1 96.62 187 GLU B C 1
ATOM 4280 O O . GLU B 1 187 ? 11.391 7.5 -10.094 1 96.62 187 GLU B O 1
ATOM 4285 N N . LEU B 1 188 ? 12.547 5.582 -10.242 1 98.44 188 LEU B N 1
ATOM 4286 C CA . LEU B 1 188 ? 11.352 4.766 -10.375 1 98.44 188 LEU B CA 1
ATOM 4287 C C . LEU B 1 188 ? 10.898 4.227 -9.023 1 98.44 188 LEU B C 1
ATOM 4289 O O . LEU B 1 188 ? 9.828 3.629 -8.906 1 98.44 188 LEU B O 1
ATOM 4293 N N . VAL B 1 189 ? 11.641 4.488 -7.926 1 98.62 189 VAL B N 1
ATOM 4294 C CA . VAL B 1 189 ? 11.344 3.936 -6.605 1 98.62 189 VAL B CA 1
ATOM 4295 C C . VAL B 1 189 ? 10.039 4.531 -6.086 1 98.62 189 VAL B C 1
ATOM 4297 O O . VAL B 1 189 ? 9.117 3.801 -5.715 1 98.62 189 VAL B O 1
ATOM 4300 N N . LYS B 1 190 ? 9.844 5.82 -6.109 1 98.62 190 LYS B N 1
ATOM 4301 C CA . LYS B 1 190 ? 8.648 6.445 -5.539 1 98.62 190 LYS B CA 1
ATOM 4302 C C . LYS B 1 190 ? 7.418 6.156 -6.387 1 98.62 190 LYS B C 1
ATOM 4304 O O . LYS B 1 190 ? 6.375 5.754 -5.863 1 98.62 190 LYS B O 1
ATOM 4309 N N . PRO B 1 191 ? 7.484 6.289 -7.73 1 98.62 191 PRO B N 1
ATOM 4310 C CA . PRO B 1 191 ? 6.305 5.91 -8.508 1 98.62 191 PRO B CA 1
ATOM 4311 C C . PRO B 1 191 ? 5.926 4.441 -8.328 1 98.62 191 PRO B C 1
ATOM 4313 O O . PRO B 1 191 ? 4.738 4.105 -8.305 1 98.62 191 PRO B O 1
ATOM 4316 N N . SER B 1 192 ? 6.918 3.562 -8.227 1 98.88 192 SER B N 1
ATOM 4317 C CA . SER B 1 192 ? 6.605 2.15 -8.039 1 98.88 192 SER B CA 1
ATOM 4318 C C . SER B 1 192 ? 6.035 1.89 -6.648 1 98.88 192 SER B C 1
ATOM 4320 O O . SER B 1 192 ? 5.184 1.014 -6.477 1 98.88 192 SER B O 1
ATOM 4322 N N . SER B 1 193 ? 6.516 2.623 -5.625 1 98.94 193 SER B N 1
ATOM 4323 C CA . SER B 1 193 ? 5.902 2.555 -4.305 1 98.94 193 SER B CA 1
ATOM 4324 C C . SER B 1 193 ? 4.441 2.988 -4.352 1 98.94 193 SER B C 1
ATOM 4326 O O . SER B 1 193 ? 3.59 2.393 -3.689 1 98.94 193 SER B O 1
ATOM 4328 N N . ALA B 1 194 ? 4.133 3.994 -5.156 1 98.88 194 ALA B N 1
ATOM 4329 C CA . ALA B 1 194 ? 2.762 4.473 -5.309 1 98.88 194 ALA B CA 1
ATOM 4330 C C . ALA B 1 194 ? 1.886 3.422 -5.984 1 98.88 194 ALA B C 1
ATOM 4332 O O . ALA B 1 194 ? 0.713 3.268 -5.633 1 98.88 194 ALA B O 1
ATOM 4333 N N . ILE B 1 195 ? 2.434 2.701 -6.984 1 98.94 195 ILE B N 1
ATOM 4334 C CA . ILE B 1 195 ? 1.712 1.588 -7.594 1 98.94 195 ILE B CA 1
ATOM 4335 C C . ILE B 1 195 ? 1.384 0.542 -6.531 1 98.94 195 ILE B C 1
ATOM 4337 O O . ILE B 1 195 ? 0.256 0.048 -6.465 1 98.94 195 ILE B O 1
ATOM 4341 N N . SER B 1 196 ? 2.383 0.192 -5.75 1 98.94 196 SER B N 1
ATOM 4342 C CA . SER B 1 196 ? 2.221 -0.803 -4.695 1 98.94 196 SER B CA 1
ATOM 4343 C C . SER B 1 196 ? 1.133 -0.391 -3.707 1 98.94 196 SER B C 1
ATOM 4345 O O . SER B 1 196 ? 0.339 -1.225 -3.266 1 98.94 196 SER B O 1
ATOM 4347 N N . GLU B 1 197 ? 1.107 0.865 -3.357 1 98.94 197 GLU B N 1
ATOM 4348 C CA . GLU B 1 197 ? 0.079 1.389 -2.465 1 98.94 197 GLU B CA 1
ATOM 4349 C C . GLU B 1 197 ? -1.309 1.268 -3.088 1 98.94 197 GLU B C 1
ATOM 4351 O O . GLU B 1 197 ? -2.266 0.884 -2.412 1 98.94 197 GLU B O 1
ATOM 4356 N N . ASN B 1 198 ? -1.433 1.608 -4.344 1 98.88 198 ASN B N 1
ATOM 4357 C CA . ASN B 1 198 ? -2.709 1.436 -5.031 1 98.88 198 ASN B CA 1
ATOM 4358 C C . ASN B 1 198 ? -3.15 -0.025 -5.035 1 98.88 198 ASN B C 1
ATOM 4360 O O . ASN B 1 198 ? -4.324 -0.324 -4.809 1 98.88 198 ASN B O 1
ATOM 4364 N N . GLU B 1 199 ? -2.197 -0.927 -5.34 1 98.94 199 GLU B N 1
ATOM 4365 C CA . GLU B 1 199 ? -2.496 -2.355 -5.324 1 98.94 199 GLU B CA 1
ATOM 4366 C C . GLU B 1 199 ? -2.951 -2.811 -3.939 1 98.94 199 GLU B C 1
ATOM 4368 O O . GLU B 1 199 ? -3.812 -3.686 -3.82 1 98.94 199 GLU B O 1
ATOM 4373 N N . ALA B 1 200 ? -2.393 -2.248 -2.92 1 98.94 200 ALA B N 1
ATOM 4374 C CA . ALA B 1 200 ? -2.785 -2.605 -1.559 1 98.94 200 ALA B CA 1
ATOM 4375 C C . ALA B 1 200 ? -4.188 -2.098 -1.242 1 98.94 200 ALA B C 1
ATOM 4377 O O . ALA B 1 200 ? -4.941 -2.746 -0.51 1 98.94 200 ALA B O 1
ATOM 4378 N N . GLU B 1 201 ? -4.559 -0.912 -1.764 1 98.81 201 GLU B N 1
ATOM 4379 C CA . GLU B 1 201 ? -5.945 -0.468 -1.651 1 98.81 201 GLU B CA 1
ATOM 4380 C C . GLU B 1 201 ? -6.898 -1.471 -2.295 1 98.81 201 GLU B C 1
ATOM 4382 O O . GLU B 1 201 ? -7.965 -1.761 -1.746 1 98.81 201 GLU B O 1
ATOM 4387 N N . GLN B 1 202 ? -6.516 -1.992 -3.461 1 98.88 202 GLN B N 1
ATOM 4388 C CA . GLN B 1 202 ? -7.324 -2.992 -4.148 1 98.88 202 GLN B CA 1
ATOM 4389 C C . GLN B 1 202 ? -7.473 -4.254 -3.303 1 98.88 202 GLN B C 1
ATOM 4391 O O . GLN B 1 202 ? -8.57 -4.809 -3.188 1 98.88 202 GLN B O 1
ATOM 4396 N N . ALA B 1 203 ? -6.363 -4.656 -2.73 1 98.5 203 ALA B N 1
ATOM 4397 C CA . ALA B 1 203 ? -6.395 -5.848 -1.887 1 98.5 203 ALA B CA 1
ATOM 4398 C C . ALA B 1 203 ? -7.363 -5.668 -0.721 1 98.5 203 ALA B C 1
ATOM 4400 O O . ALA B 1 203 ? -8.102 -6.594 -0.373 1 98.5 203 ALA B O 1
ATOM 4401 N N . ALA B 1 204 ? -7.344 -4.504 -0.092 1 98.5 204 ALA B N 1
ATOM 4402 C CA . ALA B 1 204 ? -8.258 -4.234 1.015 1 98.5 204 ALA B CA 1
ATOM 4403 C C . ALA B 1 204 ? -9.711 -4.289 0.552 1 98.5 204 ALA B C 1
ATOM 4405 O O . ALA B 1 204 ? -10.586 -4.777 1.278 1 98.5 204 ALA B O 1
ATOM 4406 N N . PHE B 1 205 ? -10.016 -3.74 -0.657 1 98.44 205 PHE B N 1
ATOM 4407 C CA . PHE B 1 205 ? -11.352 -3.818 -1.226 1 98.44 205 PHE B CA 1
ATOM 4408 C C . PHE B 1 205 ? -11.789 -5.27 -1.39 1 98.44 205 PHE B C 1
ATOM 4410 O O . PHE B 1 205 ? -12.906 -5.633 -1.017 1 98.44 205 PHE B O 1
ATOM 4417 N N . PHE B 1 206 ? -10.898 -6.121 -1.944 1 98.12 206 PHE B N 1
ATOM 4418 C CA . PHE B 1 206 ? -11.234 -7.523 -2.154 1 98.12 206 PHE B CA 1
ATOM 4419 C C . PHE B 1 206 ? -11.508 -8.219 -0.826 1 98.12 206 PHE B C 1
ATOM 4421 O O . PHE B 1 206 ? -12.469 -8.977 -0.704 1 98.12 206 PHE B O 1
ATOM 4428 N N . ARG B 1 207 ? -10.656 -7.98 0.147 1 97 207 ARG B N 1
ATOM 4429 C CA . ARG B 1 207 ? -10.844 -8.586 1.461 1 97 207 ARG B CA 1
ATOM 4430 C C . ARG B 1 207 ? -12.188 -8.18 2.061 1 97 207 ARG B C 1
ATOM 4432 O O . ARG B 1 207 ? -12.945 -9.023 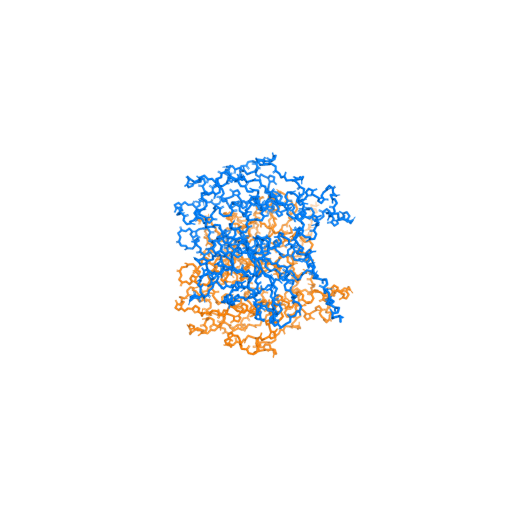2.543 1 97 207 ARG B O 1
ATOM 4439 N N . GLN B 1 208 ? -12.477 -6.887 1.94 1 95.62 208 GLN B N 1
ATOM 4440 C CA . GLN B 1 208 ? -13.734 -6.402 2.494 1 95.62 208 GLN B CA 1
ATOM 4441 C C . GLN B 1 208 ? -14.93 -7.02 1.771 1 95.62 208 GLN B C 1
ATOM 4443 O O . GLN B 1 208 ? -15.938 -7.352 2.396 1 95.62 208 GLN B O 1
ATOM 4448 N N . TYR B 1 209 ? -14.812 -7.09 0.466 1 95.56 209 TYR B N 1
ATOM 4449 C CA . TYR B 1 209 ? -15.883 -7.688 -0.319 1 95.56 209 TYR B CA 1
ATOM 4450 C C . TYR B 1 209 ? -16.172 -9.109 0.141 1 95.56 209 TYR B C 1
ATOM 4452 O O . TYR B 1 209 ? -17.312 -9.555 0.132 1 95.56 209 TYR B O 1
ATOM 4460 N N . LEU B 1 210 ? -15.141 -9.844 0.579 1 94.75 210 LEU B N 1
ATOM 4461 C CA . LEU B 1 210 ? -15.242 -11.242 0.985 1 94.75 210 LEU B CA 1
ATOM 4462 C C . LEU B 1 210 ? -15.641 -11.352 2.453 1 94.75 210 LEU B C 1
ATOM 4464 O O . LEU B 1 210 ? -15.797 -12.453 2.977 1 94.75 210 LEU B O 1
ATOM 4468 N N . GLY B 1 211 ? -15.766 -10.234 3.137 1 92.81 211 GLY B N 1
ATOM 4469 C CA . GLY B 1 211 ? -16.141 -10.242 4.543 1 92.81 211 GLY B CA 1
ATOM 4470 C C . GLY B 1 211 ? -14.953 -10.383 5.477 1 92.81 211 GLY B C 1
ATOM 4471 O O . GLY B 1 211 ? -15.125 -10.641 6.668 1 92.81 211 GLY B O 1
ATOM 4472 N N . TYR B 1 212 ? -13.719 -10.203 4.902 1 93.06 212 TYR B N 1
ATOM 4473 C CA . TYR B 1 212 ? -12.5 -10.266 5.711 1 93.06 212 TYR B CA 1
ATOM 4474 C C . TYR B 1 212 ? -12.18 -8.898 6.297 1 93.06 212 TYR B C 1
ATOM 4476 O O . TYR B 1 212 ? -12.727 -7.879 5.867 1 93.06 212 TYR B O 1
ATOM 4484 N N . THR B 1 213 ? -11.336 -8.914 7.359 1 94.56 213 THR B N 1
ATOM 4485 C CA . THR B 1 213 ? -10.742 -7.648 7.793 1 94.56 213 THR B CA 1
ATOM 4486 C C . THR B 1 213 ? -9.984 -6.988 6.645 1 94.56 213 THR B C 1
ATOM 4488 O O . THR B 1 213 ? -9.172 -7.633 5.977 1 94.56 213 THR B O 1
ATOM 4491 N N . PRO B 1 214 ? -10.258 -5.719 6.434 1 96.44 214 PRO B N 1
ATOM 4492 C CA . PRO B 1 214 ? -9.648 -5.078 5.266 1 96.44 214 PRO B CA 1
ATOM 4493 C C . PRO B 1 214 ? -8.125 -5.047 5.34 1 96.44 214 PRO B C 1
ATOM 4495 O O . PRO B 1 214 ? -7.445 -5.176 4.316 1 96.44 214 PRO B O 1
ATOM 4498 N N . THR B 1 215 ? -7.605 -4.828 6.535 1 97.5 215 THR B N 1
ATOM 4499 C CA . THR B 1 215 ? -6.156 -4.801 6.688 1 97.5 215 THR B CA 1
ATOM 4500 C C . THR B 1 215 ? -5.625 -6.188 7.055 1 97.5 215 THR B C 1
ATOM 4502 O O . THR B 1 215 ? -6.148 -6.836 7.961 1 97.5 215 THR B O 1
ATOM 4505 N N . SER B 1 216 ? -4.633 -6.676 6.41 1 95.06 216 SER B N 1
ATOM 4506 C CA . SER B 1 216 ? -4.238 -8.078 6.512 1 95.06 216 SER B CA 1
ATOM 4507 C C . SER B 1 216 ? -3.215 -8.281 7.621 1 95.06 216 SER B C 1
ATOM 4509 O O . SER B 1 216 ? -3.482 -8.984 8.602 1 95.06 216 SER B O 1
ATOM 4511 N N . THR B 1 217 ? -2.004 -7.742 7.477 1 96 217 THR B N 1
ATOM 4512 C CA . THR B 1 217 ? -0.899 -7.887 8.422 1 96 217 THR B CA 1
ATOM 4513 C C . THR B 1 217 ? -0.078 -6.602 8.492 1 96 217 THR B C 1
ATOM 4515 O O . THR B 1 217 ? -0.151 -5.762 7.594 1 96 217 THR B O 1
ATOM 4518 N N . PRO B 1 218 ? 0.712 -6.449 9.578 1 97.5 218 PRO B N 1
ATOM 4519 C CA . PRO B 1 218 ? 1.544 -5.246 9.664 1 97.5 218 PRO B CA 1
ATOM 4520 C C . PRO B 1 218 ? 2.607 -5.188 8.562 1 97.5 218 PRO B C 1
ATOM 4522 O O . PRO B 1 218 ? 2.988 -4.102 8.125 1 97.5 218 PRO B O 1
ATOM 4525 N N . TYR B 1 219 ? 3.104 -6.344 8.211 1 98.12 219 TYR B N 1
ATOM 4526 C CA . TYR B 1 219 ? 4.051 -6.484 7.109 1 98.12 219 TYR B CA 1
ATOM 4527 C C . TYR B 1 219 ? 3.533 -7.469 6.066 1 98.12 219 TYR B C 1
ATOM 4529 O O . TYR B 1 219 ? 3.543 -8.68 6.293 1 98.12 219 TYR B O 1
ATOM 4537 N N . LEU B 1 220 ? 3.137 -6.977 4.898 1 98.19 220 LEU B N 1
ATOM 4538 C CA . LEU B 1 220 ? 2.594 -7.879 3.887 1 98.19 220 LEU B CA 1
ATOM 4539 C C . LEU B 1 220 ? 3.678 -8.805 3.348 1 98.19 220 LEU B C 1
ATOM 4541 O O . LEU B 1 220 ? 4.863 -8.469 3.377 1 98.19 220 LEU B O 1
ATOM 4545 N N . THR B 1 221 ? 3.271 -9.922 2.842 1 97.81 221 THR B N 1
ATOM 4546 C CA . THR B 1 221 ? 4.148 -11.008 2.432 1 97.81 221 THR B CA 1
ATOM 4547 C C . THR B 1 221 ? 4.996 -10.602 1.229 1 97.81 221 THR B C 1
ATOM 4549 O O . THR B 1 221 ? 4.492 -9.969 0.296 1 97.81 221 THR B O 1
ATOM 4552 N N . GLY B 1 222 ? 6.297 -10.898 1.298 1 98.5 222 GLY B N 1
ATOM 4553 C CA . GLY B 1 222 ? 7.188 -10.672 0.173 1 98.5 222 GLY B CA 1
ATOM 4554 C C . GLY B 1 222 ? 7.102 -11.75 -0.889 1 98.5 222 GLY B C 1
ATOM 4555 O O . GLY B 1 222 ? 6.75 -12.891 -0.59 1 98.5 222 GLY B O 1
ATOM 4556 N N . ALA B 1 223 ? 7.418 -11.398 -2.092 1 98.81 223 ALA B N 1
ATOM 4557 C CA . ALA B 1 223 ? 7.516 -12.305 -3.229 1 98.81 223 ALA B CA 1
ATOM 4558 C C . ALA B 1 223 ? 8.555 -11.82 -4.23 1 98.81 223 ALA B C 1
ATOM 4560 O O . ALA B 1 223 ? 9.188 -10.781 -4.031 1 98.81 223 ALA B O 1
ATOM 4561 N N . THR B 1 224 ? 8.82 -12.672 -5.242 1 98.81 224 THR B N 1
ATOM 4562 C CA . THR B 1 224 ? 9.828 -12.328 -6.238 1 98.81 224 THR B CA 1
ATOM 4563 C C . THR B 1 224 ? 9.195 -12.188 -7.621 1 98.81 224 THR B C 1
ATOM 4565 O O . THR B 1 224 ? 8.07 -12.641 -7.84 1 98.81 224 THR B O 1
ATOM 4568 N N . ARG B 1 225 ? 9.891 -11.547 -8.516 1 98.88 225 ARG B N 1
ATOM 4569 C CA . ARG B 1 225 ? 9.461 -11.406 -9.898 1 98.88 225 ARG B CA 1
ATOM 4570 C C . ARG B 1 225 ? 9.258 -12.773 -10.555 1 98.88 225 ARG B C 1
ATOM 4572 O O . ARG B 1 225 ? 8.305 -12.969 -11.312 1 98.88 225 ARG B O 1
ATOM 4579 N N . SER B 1 226 ? 10.109 -13.734 -10.227 1 98.88 226 SER B N 1
ATOM 4580 C CA . SER B 1 226 ? 10 -15.07 -10.805 1 98.88 226 SER B CA 1
ATOM 4581 C C . SER B 1 226 ? 8.734 -15.773 -10.32 1 98.88 226 SER B C 1
ATOM 4583 O O . SER B 1 226 ? 8.094 -16.5 -11.078 1 98.88 226 SER B O 1
ATOM 4585 N N . MET B 1 227 ? 8.414 -15.547 -9.047 1 98.88 227 MET B N 1
ATOM 4586 C CA . MET B 1 227 ? 7.18 -16.109 -8.516 1 98.88 227 MET B CA 1
ATOM 4587 C C . MET B 1 227 ? 5.965 -15.562 -9.258 1 98.88 227 MET B C 1
ATOM 4589 O O . MET B 1 227 ? 5.062 -16.312 -9.625 1 98.88 227 MET B O 1
ATOM 4593 N N . ALA B 1 228 ? 5.922 -14.25 -9.453 1 98.88 228 ALA B N 1
ATOM 4594 C CA . ALA B 1 228 ? 4.801 -13.617 -10.148 1 98.88 228 ALA B CA 1
ATOM 4595 C C . ALA B 1 228 ? 4.707 -14.109 -11.594 1 98.88 228 ALA B C 1
ATOM 4597 O O . ALA B 1 228 ? 3.617 -14.43 -12.07 1 98.88 228 ALA B O 1
ATOM 4598 N N . TYR B 1 229 ? 5.859 -14.133 -12.305 1 98.81 229 TYR B N 1
ATOM 4599 C CA . TYR B 1 229 ? 5.902 -14.594 -13.688 1 98.81 229 TYR B CA 1
ATOM 4600 C C . TYR B 1 229 ? 5.371 -16.016 -13.805 1 98.81 229 TYR B C 1
ATOM 4602 O O . TYR B 1 229 ? 4.535 -16.312 -14.656 1 98.81 229 TYR B O 1
ATOM 4610 N N . SER B 1 230 ? 5.805 -16.875 -12.914 1 98.69 230 SER B N 1
ATOM 4611 C CA . SER B 1 230 ? 5.398 -18.281 -12.922 1 98.69 230 SER B CA 1
ATOM 4612 C C . SER B 1 230 ? 3.914 -18.422 -12.602 1 98.69 230 SER B C 1
ATOM 4614 O O . SER B 1 230 ? 3.203 -19.188 -13.266 1 98.69 230 SER B O 1
ATOM 4616 N N . ALA B 1 231 ? 3.469 -17.719 -11.562 1 98.31 231 ALA B N 1
ATOM 4617 C CA . ALA B 1 231 ? 2.076 -17.844 -11.141 1 98.31 231 ALA B CA 1
ATOM 4618 C C . ALA B 1 231 ? 1.126 -17.453 -12.273 1 98.31 231 ALA B C 1
ATOM 4620 O O . ALA B 1 231 ? 0.125 -18.125 -12.508 1 98.31 231 ALA B O 1
ATOM 4621 N N . VAL B 1 232 ? 1.425 -16.344 -12.961 1 98 232 VAL B N 1
ATOM 4622 C CA . VAL B 1 232 ? 0.549 -15.859 -14.023 1 98 232 VAL B CA 1
ATOM 4623 C C . VAL B 1 232 ? 0.613 -16.812 -15.219 1 98 232 VAL B C 1
ATOM 4625 O O . VAL B 1 232 ? -0.417 -17.141 -15.805 1 98 232 VAL B O 1
ATOM 4628 N N . GLN B 1 233 ? 1.801 -17.297 -15.57 1 96.75 233 GLN B N 1
ATOM 4629 C CA . GLN B 1 233 ? 1.981 -18.25 -16.672 1 96.75 233 GLN B CA 1
ATOM 4630 C C . GLN B 1 233 ? 1.214 -19.547 -16.406 1 96.75 233 GLN B C 1
ATOM 4632 O O . GLN B 1 233 ? 0.584 -20.094 -17.312 1 96.75 233 GLN B O 1
ATOM 4637 N N . GLN B 1 234 ? 1.214 -19.922 -15.172 1 95.81 234 GLN B N 1
ATOM 4638 C CA . GLN B 1 234 ? 0.686 -21.234 -14.82 1 95.81 234 GLN B CA 1
ATOM 4639 C C . GLN B 1 234 ? -0.838 -21.203 -14.727 1 95.81 234 GLN B C 1
ATOM 4641 O O . GLN B 1 234 ? -1.5 -22.203 -15.023 1 95.81 234 GLN B O 1
ATOM 4646 N N . ASN B 1 235 ? -1.372 -20.078 -14.336 1 95 235 ASN B N 1
ATOM 4647 C CA . ASN B 1 235 ? -2.752 -20.141 -13.867 1 95 235 ASN B CA 1
ATOM 4648 C C . ASN B 1 235 ? -3.684 -19.312 -14.758 1 95 235 ASN B C 1
ATOM 4650 O O . ASN B 1 235 ? -4.895 -19.547 -14.773 1 95 235 ASN B O 1
ATOM 4654 N N . TYR B 1 236 ? -3.137 -18.375 -15.547 1 95.56 236 TYR B N 1
ATOM 4655 C CA . TYR B 1 236 ? -4.07 -17.391 -16.094 1 95.56 236 TYR B CA 1
ATOM 4656 C C . TYR B 1 236 ? -3.834 -17.203 -17.594 1 95.56 236 TYR B C 1
ATOM 4658 O O . TYR B 1 236 ? -4.484 -16.359 -18.219 1 95.56 236 TYR B O 1
ATOM 4666 N N . ILE B 1 237 ? -2.895 -17.938 -18.172 1 95.44 237 ILE B N 1
ATOM 4667 C CA . ILE B 1 237 ? -2.547 -17.766 -19.562 1 95.44 237 ILE B CA 1
ATOM 4668 C C . ILE B 1 237 ? -2.705 -19.094 -20.312 1 95.44 237 ILE B C 1
ATOM 4670 O O . ILE B 1 237 ? -2.305 -20.141 -19.812 1 95.44 237 ILE B O 1
ATOM 4674 N N . MET B 1 238 ? -3.34 -19.016 -21.469 1 93.94 238 MET B N 1
ATOM 4675 C CA . MET B 1 238 ? -3.363 -20.172 -22.359 1 93.94 238 MET B CA 1
ATOM 4676 C C . MET B 1 238 ? -1.956 -20.516 -22.844 1 93.94 238 MET B C 1
ATOM 4678 O O . MET B 1 238 ? -1.253 -19.672 -23.391 1 93.94 238 MET B O 1
ATOM 4682 N N . PRO B 1 239 ? -1.574 -21.766 -22.625 1 92.19 239 PRO B N 1
ATOM 4683 C CA . PRO B 1 239 ? -0.217 -22.156 -23.016 1 92.19 239 PRO B CA 1
ATOM 4684 C C . PRO B 1 239 ? 0.086 -21.859 -24.484 1 92.19 239 PRO B C 1
ATOM 4686 O O . PRO B 1 239 ? -0.735 -22.156 -25.359 1 92.19 239 PRO B O 1
ATOM 4689 N N . GLY B 1 240 ? 1.23 -21.203 -24.719 1 93.44 240 GLY B N 1
ATOM 4690 C CA . GLY B 1 240 ? 1.711 -20.969 -26.078 1 93.44 240 GLY B CA 1
ATOM 4691 C C . GLY B 1 240 ? 1.11 -19.719 -26.703 1 93.44 240 GLY B C 1
ATOM 4692 O O . GLY B 1 240 ? 1.433 -19.375 -27.844 1 93.44 240 GLY B O 1
ATOM 4693 N N . SER B 1 241 ? 0.374 -18.984 -25.969 1 95.56 241 SER B N 1
ATOM 4694 C CA . SER B 1 241 ? -0.387 -17.891 -26.578 1 95.56 241 SER B CA 1
ATOM 4695 C C . SER B 1 241 ? 0.377 -16.578 -26.5 1 95.56 241 SER B C 1
ATOM 4697 O O . SER B 1 241 ? 0.01 -15.602 -27.156 1 95.56 241 SER B O 1
ATOM 4699 N N . CYS B 1 242 ? 1.399 -16.484 -25.719 1 96.88 242 CYS B N 1
ATOM 4700 C CA . CYS B 1 242 ? 2.113 -15.227 -25.531 1 96.88 242 CYS B CA 1
ATOM 4701 C C . CYS B 1 242 ? 3.086 -14.969 -26.672 1 96.88 242 CYS B C 1
ATOM 4703 O O . CYS B 1 242 ? 3.994 -15.766 -26.906 1 96.88 242 CYS B O 1
ATOM 4705 N N . PRO B 1 243 ? 3.031 -13.844 -27.281 1 96.88 243 PRO B N 1
ATOM 4706 C CA . PRO B 1 243 ? 3.863 -13.602 -28.469 1 96.88 243 PRO B CA 1
ATOM 4707 C C . PRO B 1 243 ? 5.34 -13.422 -28.125 1 96.88 243 PRO B C 1
ATOM 4709 O O . PRO B 1 243 ? 6.211 -13.82 -28.906 1 96.88 243 PRO B O 1
ATOM 4712 N N . ASN B 1 244 ? 5.605 -12.773 -26.984 1 97.5 244 ASN B N 1
ATOM 4713 C CA . ASN B 1 244 ? 7.012 -12.469 -26.734 1 97.5 244 ASN B CA 1
ATOM 4714 C C . ASN B 1 244 ? 7.348 -12.5 -25.25 1 97.5 244 ASN B C 1
ATOM 4716 O O . ASN B 1 244 ? 8.25 -11.797 -24.797 1 97.5 244 ASN B O 1
ATOM 4720 N N . SER B 1 245 ? 6.562 -13.203 -24.406 1 96.44 245 SER B N 1
ATOM 4721 C CA . SER B 1 245 ? 6.832 -13.273 -22.969 1 96.44 245 SER B CA 1
ATOM 4722 C C . SER B 1 245 ? 8.188 -13.914 -22.688 1 96.44 245 SER B C 1
ATOM 4724 O O . SER B 1 245 ? 8.758 -13.742 -21.609 1 96.44 245 SER B O 1
ATOM 4726 N N . PHE B 1 246 ? 8.75 -14.656 -23.656 1 95.12 246 PHE B N 1
ATOM 4727 C CA . PHE B 1 246 ? 10.055 -15.289 -23.516 1 95.12 246 PHE B CA 1
ATOM 4728 C C . PHE B 1 246 ? 11.141 -14.242 -23.328 1 95.12 246 PHE B C 1
ATOM 4730 O O . PHE B 1 246 ? 12.25 -14.57 -22.891 1 95.12 246 PHE B O 1
ATOM 4737 N N . GLU B 1 247 ? 10.867 -12.969 -23.641 1 96.69 247 GLU B N 1
ATOM 4738 C CA . GLU B 1 247 ? 11.828 -11.883 -23.469 1 96.69 247 GLU B CA 1
ATOM 4739 C C . GLU B 1 247 ? 12.008 -11.555 -21.984 1 96.69 247 GLU B C 1
ATOM 4741 O O . GLU B 1 247 ? 12.977 -10.891 -21.609 1 96.69 247 GLU B O 1
ATOM 4746 N N . ILE B 1 248 ? 11.008 -11.914 -21.141 1 98 248 ILE B N 1
ATOM 4747 C CA . ILE B 1 248 ? 11.18 -11.789 -19.688 1 98 248 ILE B CA 1
ATOM 4748 C C . ILE B 1 248 ? 12.164 -12.852 -19.203 1 98 248 ILE B C 1
ATOM 4750 O O . ILE B 1 248 ? 11.805 -14.023 -19.062 1 98 248 ILE B O 1
ATOM 4754 N N . GLU B 1 249 ? 13.352 -12.438 -18.938 1 97.31 249 GLU B N 1
ATOM 4755 C CA . GLU B 1 249 ? 14.43 -13.359 -18.609 1 97.31 249 GLU B CA 1
ATOM 4756 C C . GLU B 1 249 ? 14.32 -13.836 -17.156 1 97.31 249 GLU B C 1
ATOM 4758 O O . GLU B 1 249 ? 15.211 -13.586 -16.344 1 97.31 249 GLU B O 1
ATOM 4763 N N . LEU B 1 250 ? 13.242 -14.531 -16.828 1 98.44 250 LEU B N 1
ATOM 4764 C CA . LEU B 1 250 ? 12.969 -15.148 -15.547 1 98.44 250 LEU B CA 1
ATOM 4765 C C . LEU B 1 250 ? 12.523 -16.594 -15.719 1 98.44 250 LEU B C 1
ATOM 4767 O O . LEU B 1 250 ? 11.93 -16.953 -16.75 1 98.44 250 LEU B O 1
ATOM 4771 N N . PRO B 1 251 ? 12.82 -17.453 -14.82 1 97.69 251 PRO B N 1
ATOM 4772 C CA . PRO B 1 251 ? 12.383 -18.844 -14.922 1 97.69 251 PRO B CA 1
ATOM 4773 C C . PRO B 1 251 ? 10.875 -19 -14.727 1 97.69 251 PRO B C 1
ATOM 4775 O O . PRO B 1 251 ? 10.242 -18.172 -14.07 1 97.69 251 PRO B O 1
ATOM 4778 N N . ILE B 1 252 ? 10.336 -20.016 -15.297 1 97.44 252 ILE B N 1
ATOM 4779 C CA . ILE B 1 252 ? 9 -20.516 -14.992 1 97.44 252 ILE B CA 1
ATOM 4780 C C . ILE B 1 252 ? 9.102 -21.812 -14.188 1 97.44 252 ILE B C 1
ATOM 4782 O O . ILE B 1 252 ? 9.641 -22.812 -14.68 1 97.44 252 ILE B O 1
ATOM 4786 N N . PHE B 1 253 ? 8.617 -21.828 -12.992 1 98.5 253 PHE B N 1
ATOM 4787 C CA . PHE B 1 253 ? 8.695 -22.984 -12.102 1 98.5 253 PHE B CA 1
ATOM 4788 C C . PHE B 1 253 ? 7.629 -24.016 -12.453 1 98.5 253 PHE B C 1
ATOM 4790 O O . PHE B 1 253 ? 6.652 -23.703 -13.141 1 98.5 253 PHE B O 1
ATOM 4797 N N . GLY B 1 254 ? 7.883 -25.266 -12.023 1 98 254 GLY B N 1
ATOM 4798 C CA . GLY B 1 254 ? 6.828 -26.266 -12.117 1 98 254 GLY B CA 1
ATOM 4799 C C . GLY B 1 254 ? 5.648 -25.969 -11.219 1 98 254 GLY B C 1
ATOM 4800 O O . GLY B 1 254 ? 5.793 -25.281 -10.203 1 98 254 GLY B O 1
ATOM 4801 N N . VAL B 1 255 ? 4.516 -26.5 -11.578 1 97.62 255 VAL B N 1
ATOM 4802 C CA . VAL B 1 255 ? 3.297 -26.266 -10.812 1 97.62 255 VAL B CA 1
ATOM 4803 C C . VAL B 1 255 ? 3.355 -27.016 -9.492 1 97.62 255 VAL B C 1
ATOM 4805 O O . VAL B 1 255 ? 3.807 -28.172 -9.445 1 97.62 255 VAL B O 1
ATOM 4808 N N . LEU B 1 256 ? 2.988 -26.375 -8.422 1 98.62 256 LEU B N 1
ATOM 4809 C CA . LEU B 1 256 ? 2.768 -26.969 -7.105 1 98.62 256 LEU B CA 1
ATOM 4810 C C . LEU B 1 256 ? 1.299 -26.859 -6.707 1 98.62 256 LEU B C 1
ATOM 4812 O O . LEU B 1 256 ? 0.769 -25.766 -6.539 1 98.62 256 LEU B O 1
ATOM 4816 N N . GLY B 1 257 ? 0.676 -28.031 -6.59 1 97.69 257 GLY B N 1
ATOM 4817 C CA . GLY B 1 257 ? -0.731 -28.062 -6.223 1 97.69 257 GLY B CA 1
ATOM 4818 C C . GLY B 1 257 ? -0.968 -28.516 -4.797 1 97.69 257 GLY B C 1
ATOM 4819 O O . GLY B 1 257 ? -0.067 -29.062 -4.156 1 97.69 257 GLY B O 1
ATOM 4820 N N . ILE B 1 258 ? -2.141 -28.188 -4.285 1 96.88 258 ILE B N 1
ATOM 4821 C CA . ILE B 1 258 ? -2.555 -28.609 -2.947 1 96.88 258 ILE B CA 1
ATOM 4822 C C . ILE B 1 258 ? -3.896 -29.328 -3.02 1 96.88 258 ILE B C 1
ATOM 4824 O O . ILE B 1 258 ? -4.77 -28.953 -3.811 1 96.88 258 ILE B O 1
ATOM 4828 N N . VAL B 1 259 ? -4.031 -30.375 -2.223 1 95.81 259 VAL B N 1
ATOM 4829 C CA . VAL B 1 259 ? -5.258 -31.172 -2.238 1 95.81 259 VAL B CA 1
ATOM 4830 C C . VAL B 1 259 ? -6.348 -30.453 -1.45 1 95.81 259 VAL B C 1
ATOM 4832 O O . VAL B 1 259 ? -7.508 -30.406 -1.871 1 95.81 259 VAL B O 1
ATOM 4835 N N . ALA B 1 260 ? -5.977 -29.984 -0.319 1 91.19 260 ALA B N 1
ATOM 4836 C CA . ALA B 1 260 ? -6.871 -29.203 0.53 1 91.19 260 ALA B CA 1
ATOM 4837 C C . ALA B 1 260 ? -6.094 -28.156 1.331 1 91.19 260 ALA B C 1
ATOM 4839 O O . ALA B 1 260 ? -5.031 -28.469 1.886 1 91.19 260 ALA B O 1
ATOM 4840 N N . PHE B 1 261 ? -6.699 -27.016 1.278 1 88.88 261 PHE B N 1
ATOM 4841 C CA . PHE B 1 261 ? -6.051 -25.953 2.037 1 88.88 261 PHE B CA 1
ATOM 4842 C C . PHE B 1 261 ? -6.16 -26.219 3.533 1 88.88 261 PHE B C 1
ATOM 4844 O O . PHE B 1 261 ? -7.102 -26.859 3.99 1 88.88 261 PHE B O 1
ATOM 4851 N N . PRO B 1 262 ? -5.176 -25.656 4.285 1 86.06 262 PRO B N 1
ATOM 4852 C CA . PRO B 1 262 ? -5.254 -25.828 5.738 1 86.06 262 PRO B CA 1
ATOM 4853 C C . PRO B 1 262 ? -6.43 -25.078 6.359 1 86.06 262 PRO B C 1
ATOM 4855 O O . PRO B 1 262 ? -6.922 -24.109 5.781 1 86.06 262 PRO B O 1
ATOM 4858 N N . ASP B 1 263 ? -6.871 -25.688 7.488 1 80.38 263 ASP B N 1
ATOM 4859 C CA . ASP B 1 263 ? -7.879 -25 8.289 1 80.38 263 ASP B CA 1
ATOM 4860 C C . ASP B 1 263 ? -7.27 -23.828 9.055 1 80.38 263 ASP B C 1
ATOM 4862 O O . ASP B 1 263 ? -6.602 -24.031 10.07 1 80.38 263 ASP B O 1
ATOM 4866 N N . MET B 1 264 ? -7.629 -22.688 8.703 1 74.38 264 MET B N 1
ATOM 4867 C CA . MET B 1 264 ? -6.973 -21.5 9.219 1 74.38 264 MET B CA 1
ATOM 4868 C C . MET B 1 264 ? -7.492 -21.156 10.617 1 74.38 264 MET B C 1
ATOM 4870 O O . MET B 1 264 ? -6.922 -20.312 11.305 1 74.38 264 MET B O 1
ATOM 4874 N N . SER B 1 265 ? -8.492 -21.828 11.055 1 71.75 265 SER B N 1
ATOM 4875 C CA . SER B 1 265 ? -9.016 -21.625 12.398 1 71.75 265 SER B CA 1
ATOM 4876 C C . SER B 1 265 ? -8.242 -22.438 13.43 1 71.75 265 SER B C 1
ATOM 4878 O O . SER B 1 265 ? -8.344 -22.172 14.633 1 71.75 265 SER B O 1
ATOM 4880 N N . ARG B 1 266 ? -7.496 -23.359 12.945 1 74.62 266 ARG B N 1
ATOM 4881 C CA . ARG B 1 266 ? -6.73 -24.219 13.852 1 74.62 266 ARG B CA 1
ATOM 4882 C C . ARG B 1 266 ? -5.402 -23.562 14.227 1 74.62 266 ARG B C 1
ATOM 4884 O O . ARG B 1 266 ? -4.77 -22.906 13.398 1 74.62 266 ARG B O 1
ATOM 4891 N N . LYS B 1 267 ? -5.012 -23.766 15.453 1 71.38 267 LYS B N 1
ATOM 4892 C CA . LYS B 1 267 ? -3.793 -23.156 15.977 1 71.38 267 LYS B CA 1
ATOM 4893 C C . LYS B 1 267 ? -2.707 -24.203 16.203 1 71.38 267 LYS B C 1
ATOM 4895 O O . LYS B 1 267 ? -1.625 -23.891 16.703 1 71.38 267 LYS B O 1
ATOM 4900 N N . ASP B 1 268 ? -2.912 -25.375 15.727 1 76.12 268 ASP B N 1
ATOM 4901 C CA . ASP B 1 268 ? -1.923 -26.453 15.867 1 76.12 268 ASP B CA 1
ATOM 4902 C C . ASP B 1 268 ? -1.29 -26.781 14.516 1 76.12 268 ASP B C 1
ATOM 4904 O O . ASP B 1 268 ? -1.671 -26.219 13.484 1 76.12 268 ASP B O 1
ATOM 4908 N N . ASN B 1 269 ? -0.228 -27.547 14.68 1 79.06 269 ASN B N 1
ATOM 4909 C CA . ASN B 1 269 ? 0.408 -28.031 13.453 1 79.06 269 ASN B CA 1
ATOM 4910 C C . ASN B 1 269 ? -0.552 -28.859 12.609 1 79.06 269 ASN B C 1
ATOM 4912 O O . ASN B 1 269 ? -1.301 -29.672 13.141 1 79.06 269 ASN B O 1
ATOM 4916 N N . GLN B 1 270 ? -0.505 -28.406 11.328 1 87.31 270 GLN B N 1
ATOM 4917 C CA . GLN B 1 270 ? -1.315 -29.172 10.391 1 87.31 270 GLN B CA 1
ATOM 4918 C C . GLN B 1 270 ? -0.443 -29.859 9.336 1 87.31 270 GLN B C 1
ATOM 4920 O O . GLN B 1 270 ? 0.658 -29.391 9.039 1 87.31 270 GLN B O 1
ATOM 4925 N N . THR B 1 271 ? -0.877 -30.906 8.922 1 93.31 271 THR B N 1
ATOM 4926 C CA . THR B 1 271 ? -0.267 -31.578 7.777 1 93.31 271 THR B CA 1
ATOM 4927 C C . THR B 1 271 ? -1.094 -31.344 6.512 1 93.31 271 THR B C 1
ATOM 4929 O O . THR B 1 271 ? -2.312 -31.531 6.52 1 93.31 271 THR B O 1
ATOM 4932 N N . ILE B 1 272 ? -0.38 -30.906 5.477 1 95.06 272 ILE B N 1
ATOM 4933 C CA . ILE B 1 272 ? -1.083 -30.656 4.223 1 95.06 272 ILE B CA 1
ATOM 4934 C C . ILE B 1 272 ? -0.593 -31.641 3.158 1 95.06 272 ILE B C 1
ATOM 4936 O O . ILE B 1 272 ? 0.546 -32.094 3.215 1 95.06 272 ILE B O 1
ATOM 4940 N N . GLN B 1 273 ? -1.431 -31.969 2.234 1 97.62 273 GLN B N 1
ATOM 4941 C CA . GLN B 1 273 ? -1.087 -32.812 1.094 1 97.62 273 GLN B CA 1
ATOM 4942 C C . GLN B 1 273 ? -0.929 -31.969 -0.176 1 97.62 273 GLN B C 1
ATOM 4944 O O . GLN B 1 273 ? -1.807 -31.172 -0.517 1 97.62 273 GLN B O 1
ATOM 4949 N N . LEU B 1 274 ? 0.151 -32.188 -0.814 1 98.56 274 LEU B N 1
ATOM 4950 C CA . LEU B 1 274 ? 0.534 -31.438 -2.002 1 98.56 274 LEU B CA 1
ATOM 4951 C C . LEU B 1 274 ? 0.868 -32.375 -3.158 1 98.56 274 LEU B C 1
ATOM 4953 O O . LEU B 1 274 ? 0.982 -33.594 -2.969 1 98.56 274 LEU B O 1
ATOM 4957 N N . PHE B 1 275 ? 0.972 -31.781 -4.359 1 98.62 275 PHE B N 1
ATOM 4958 C CA . PHE B 1 275 ? 1.336 -32.625 -5.488 1 98.62 275 PHE B CA 1
ATOM 4959 C C . PHE B 1 275 ? 2.029 -31.828 -6.578 1 98.62 275 PHE B C 1
ATOM 4961 O O . PHE B 1 275 ? 1.853 -30.609 -6.66 1 98.62 275 PHE B O 1
ATOM 4968 N N . VAL B 1 276 ? 2.896 -32.469 -7.332 1 98.69 276 VAL B N 1
ATOM 4969 C CA . VAL B 1 276 ? 3.541 -31.938 -8.531 1 98.69 276 VAL B CA 1
ATOM 4970 C C . VAL B 1 276 ? 3.377 -32.938 -9.68 1 98.69 276 VAL B C 1
ATOM 4972 O O . VAL B 1 276 ? 3.166 -34.125 -9.438 1 98.69 276 VAL B O 1
ATOM 4975 N N . PRO B 1 277 ? 3.385 -32.438 -10.93 1 97.81 277 PRO B N 1
ATOM 4976 C CA . PRO B 1 277 ? 3.375 -33.406 -12.039 1 97.81 277 PRO B CA 1
ATOM 4977 C C . PRO B 1 277 ? 4.602 -34.312 -12.047 1 97.81 277 PRO B C 1
ATOM 4979 O O . PRO B 1 277 ? 5.711 -33.844 -11.75 1 97.81 277 PRO B O 1
ATOM 4982 N N . GLY B 1 278 ? 4.344 -35.594 -12.281 1 97.44 278 GLY B N 1
ATOM 4983 C CA . GLY B 1 278 ? 5.461 -36.531 -12.375 1 97.44 278 GLY B CA 1
ATOM 4984 C C . GLY B 1 278 ? 5.031 -38 -12.336 1 97.44 278 GLY B C 1
ATOM 4985 O O . GLY B 1 278 ? 3.965 -38.312 -11.812 1 97.44 278 GLY B O 1
ATOM 4986 N N . HIS B 1 279 ? 5.906 -38.844 -12.836 1 97.75 279 HIS B N 1
ATOM 4987 C CA . HIS B 1 279 ? 5.617 -40.281 -12.891 1 97.75 279 HIS B CA 1
ATOM 4988 C C . HIS B 1 279 ? 6.535 -41.062 -11.961 1 97.75 279 HIS B C 1
ATOM 4990 O O . HIS B 1 279 ? 6.461 -42.281 -11.898 1 97.75 279 HIS B O 1
ATOM 4996 N N . ASP B 1 280 ? 7.359 -40.375 -11.305 1 97.88 280 ASP B N 1
ATOM 4997 C CA . ASP B 1 280 ? 8.312 -40.938 -10.359 1 97.88 280 ASP B CA 1
ATOM 4998 C C . ASP B 1 280 ? 8.539 -40.031 -9.172 1 97.88 280 ASP B C 1
ATOM 5000 O O . ASP B 1 280 ? 8.703 -38.812 -9.344 1 97.88 280 ASP B O 1
ATOM 5004 N N . THR B 1 281 ? 8.594 -40.594 -7.984 1 97.88 281 THR B N 1
ATOM 5005 C CA . THR B 1 281 ? 8.742 -39.812 -6.773 1 97.88 281 THR B CA 1
ATOM 5006 C C . THR B 1 281 ? 10.102 -39.125 -6.746 1 97.88 281 THR B C 1
ATOM 5008 O O . THR B 1 281 ? 10.312 -38.188 -5.965 1 97.88 281 THR B O 1
ATOM 5011 N N . ASN B 1 282 ? 11.031 -39.469 -7.59 1 97.56 282 ASN B N 1
ATOM 5012 C CA . ASN B 1 282 ? 12.375 -38.906 -7.629 1 97.56 282 ASN B CA 1
ATOM 5013 C C . ASN B 1 282 ? 12.344 -37.406 -7.977 1 97.56 282 ASN B C 1
ATOM 5015 O O . ASN B 1 282 ? 13.297 -36.688 -7.68 1 97.56 282 ASN B O 1
ATOM 5019 N N . VAL B 1 283 ? 11.25 -36.969 -8.539 1 97.62 283 VAL B N 1
ATOM 5020 C CA . VAL B 1 283 ? 11.172 -35.562 -8.992 1 97.62 283 VAL B CA 1
ATOM 5021 C C . VAL B 1 283 ? 11.188 -34.625 -7.785 1 97.62 283 VAL B C 1
ATOM 5023 O O . VAL B 1 283 ? 11.516 -33.438 -7.918 1 97.62 283 VAL B O 1
ATOM 5026 N N . ILE B 1 284 ? 10.906 -35.188 -6.555 1 98.31 284 ILE B N 1
ATOM 5027 C CA . ILE B 1 284 ? 10.906 -34.312 -5.387 1 98.31 284 ILE B CA 1
ATOM 5028 C C . ILE B 1 284 ? 12 -34.719 -4.418 1 98.31 284 ILE B C 1
ATOM 5030 O O . ILE B 1 284 ? 12.008 -34.312 -3.256 1 98.31 284 ILE B O 1
ATOM 5034 N N . ASP B 1 285 ? 12.891 -35.625 -4.82 1 97.44 285 ASP B N 1
ATOM 5035 C CA . ASP B 1 285 ? 13.977 -36.094 -3.959 1 97.44 285 ASP B CA 1
ATOM 5036 C C . ASP B 1 285 ? 14.852 -34.906 -3.527 1 97.44 285 ASP B C 1
ATOM 5038 O O . ASP B 1 285 ? 15.297 -34.125 -4.363 1 97.44 285 ASP B O 1
ATOM 5042 N N . GLY B 1 286 ? 15.086 -34.781 -2.223 1 97.44 286 GLY B N 1
ATOM 5043 C CA . GLY B 1 286 ? 15.977 -33.781 -1.688 1 97.44 286 GLY B CA 1
ATOM 5044 C C . GLY B 1 286 ? 15.336 -32.406 -1.593 1 97.44 286 GLY B C 1
ATOM 5045 O O . GLY B 1 286 ? 15.984 -31.438 -1.188 1 97.44 286 GLY B O 1
ATOM 5046 N N . LEU B 1 287 ? 14.062 -32.344 -1.939 1 98.69 287 LEU B N 1
ATOM 5047 C CA . LEU B 1 287 ? 13.406 -31.031 -1.908 1 98.69 287 LEU B CA 1
ATOM 5048 C C . LEU B 1 287 ? 12.773 -30.766 -0.543 1 98.69 287 LEU B C 1
ATOM 5050 O O . LEU B 1 287 ? 12.531 -31.703 0.22 1 98.69 287 LEU B O 1
ATOM 5054 N N . SER B 1 288 ? 12.609 -29.531 -0.201 1 98.81 288 SER B N 1
ATOM 5055 C CA . SER B 1 288 ? 11.859 -29.047 0.947 1 98.81 288 SER B CA 1
ATOM 5056 C C . SER B 1 288 ? 10.828 -28 0.524 1 98.81 288 SER B C 1
ATOM 5058 O O . SER B 1 288 ? 10.992 -27.328 -0.495 1 98.81 288 SER B O 1
ATOM 5060 N N . ILE B 1 289 ? 9.734 -27.969 1.266 1 98.62 289 ILE B N 1
ATOM 5061 C CA . ILE B 1 289 ? 8.812 -26.859 1.055 1 98.62 289 ILE B CA 1
ATOM 5062 C C . ILE B 1 289 ? 9.148 -25.719 2.02 1 98.62 289 ILE B C 1
ATOM 5064 O O . ILE B 1 289 ? 9.406 -25.953 3.203 1 98.62 289 ILE B O 1
ATOM 5068 N N . CYS B 1 290 ? 9.25 -24.516 1.533 1 98.62 290 CYS B N 1
ATOM 5069 C CA . CYS B 1 290 ? 9.406 -23.312 2.342 1 98.62 290 CYS B CA 1
ATOM 5070 C C . CYS B 1 290 ? 8.203 -22.391 2.203 1 98.62 290 CYS B C 1
ATOM 5072 O O . CYS B 1 290 ? 7.562 -22.359 1.149 1 98.62 290 CYS B O 1
ATOM 5074 N N . TYR B 1 291 ? 7.859 -21.703 3.297 1 96.81 291 TYR B N 1
ATOM 5075 C CA . TYR B 1 291 ? 6.684 -20.844 3.34 1 96.81 291 TYR B CA 1
ATOM 5076 C C . TYR B 1 291 ? 7.082 -19.391 3.543 1 96.81 291 TYR B C 1
ATOM 5078 O O . TYR B 1 291 ? 7.496 -19 4.637 1 96.81 291 TYR B O 1
ATOM 5086 N N . ALA B 1 292 ? 6.949 -18.625 2.451 1 97.38 292 ALA B N 1
ATOM 5087 C CA . ALA B 1 292 ? 7.098 -17.172 2.613 1 97.38 292 ALA B CA 1
ATOM 5088 C C . ALA B 1 292 ? 5.855 -16.562 3.26 1 97.38 292 ALA B C 1
ATOM 5090 O O . ALA B 1 292 ? 4.73 -16.844 2.84 1 97.38 292 ALA B O 1
ATOM 5091 N N . TYR B 1 293 ? 6.004 -15.82 4.309 1 95.69 293 TYR B N 1
ATOM 5092 C CA . TYR B 1 293 ? 4.91 -15.141 4.992 1 95.69 293 TYR B CA 1
ATOM 5093 C C . TYR B 1 293 ? 5.395 -13.852 5.648 1 95.69 293 TYR B C 1
ATOM 5095 O O . TYR B 1 293 ? 6.461 -13.828 6.273 1 95.69 293 TYR B O 1
ATOM 5103 N N . GLN B 1 294 ? 4.605 -12.789 5.465 1 96.62 294 GLN B N 1
ATOM 5104 C CA . GLN B 1 294 ? 5.02 -11.477 5.957 1 96.62 294 GLN B CA 1
ATOM 5105 C C . GLN B 1 294 ? 6.453 -11.164 5.547 1 96.62 294 GLN B C 1
ATOM 5107 O O . GLN B 1 294 ? 6.824 -11.336 4.383 1 96.62 294 GLN B O 1
ATOM 5112 N N . GLN B 1 295 ? 7.23 -10.523 6.355 1 97.56 295 GLN B N 1
ATOM 5113 C CA . GLN B 1 295 ? 8.648 -10.242 6.125 1 97.56 295 GLN B CA 1
ATOM 5114 C C . GLN B 1 295 ? 9.531 -11.102 7.023 1 97.56 295 GLN B C 1
ATOM 5116 O O . GLN B 1 295 ? 10.578 -10.648 7.48 1 97.56 295 GLN B O 1
ATOM 5121 N N . ASN B 1 296 ? 9.102 -12.344 7.285 1 95.94 296 ASN B N 1
ATOM 5122 C CA . ASN B 1 296 ? 9.812 -13.25 8.18 1 95.94 296 ASN B CA 1
ATOM 5123 C C . ASN B 1 296 ? 10.719 -14.211 7.406 1 95.94 296 ASN B C 1
ATOM 5125 O O . ASN B 1 296 ? 10.594 -14.336 6.188 1 95.94 296 ASN B O 1
ATOM 5129 N N . VAL B 1 297 ? 11.688 -14.82 8.164 1 96.75 297 VAL B N 1
ATOM 5130 C CA . VAL B 1 297 ? 12.453 -15.93 7.605 1 96.75 297 VAL B CA 1
ATOM 5131 C C . VAL B 1 297 ? 11.523 -17.094 7.277 1 96.75 297 VAL B C 1
ATOM 5133 O O . VAL B 1 297 ? 10.797 -17.578 8.148 1 96.75 297 VAL B O 1
ATOM 5136 N N . PRO B 1 298 ? 11.469 -17.531 6.02 1 97.38 298 PRO B N 1
ATOM 5137 C CA . PRO B 1 298 ? 10.57 -18.625 5.668 1 97.38 298 PRO B CA 1
ATOM 5138 C C . PRO B 1 298 ? 10.93 -19.938 6.383 1 97.38 298 PRO B C 1
ATOM 5140 O O . PRO B 1 298 ? 12.062 -20.406 6.285 1 97.38 298 PRO B O 1
ATOM 5143 N N . PRO B 1 299 ? 9.977 -20.5 7.129 1 96.19 299 PRO B N 1
ATOM 5144 C CA . PRO B 1 299 ? 10.234 -21.859 7.609 1 96.19 299 PRO B CA 1
ATOM 5145 C C . PRO B 1 299 ? 10.219 -22.891 6.492 1 96.19 299 PRO B C 1
ATOM 5147 O O . PRO B 1 299 ? 9.445 -22.766 5.539 1 96.19 299 PRO B O 1
ATOM 5150 N N . CYS B 1 300 ? 11.055 -23.891 6.586 1 97.75 300 CYS B N 1
ATOM 5151 C CA . CYS B 1 300 ? 11.141 -24.953 5.59 1 97.75 300 CYS B CA 1
ATOM 5152 C C . CYS B 1 300 ? 10.898 -26.312 6.227 1 97.75 300 CYS B C 1
ATOM 5154 O O . CYS B 1 300 ? 11.32 -26.562 7.359 1 97.75 300 CYS B O 1
ATOM 5156 N N . GLU B 1 301 ? 10.164 -27.141 5.559 1 97.5 301 GLU B N 1
ATOM 5157 C CA . GLU B 1 301 ? 9.758 -28.453 6.062 1 97.5 301 GLU B CA 1
ATOM 5158 C C . GLU B 1 301 ? 10.109 -29.547 5.07 1 97.5 301 GLU B C 1
ATOM 5160 O O . GLU B 1 301 ? 10.047 -29.344 3.857 1 97.5 301 GLU B O 1
ATOM 5165 N N . SER B 1 302 ? 10.414 -30.719 5.625 1 97.75 302 SER B N 1
ATOM 5166 C CA . SER B 1 302 ? 10.68 -31.891 4.789 1 97.75 302 SER B CA 1
ATOM 5167 C C . SER B 1 302 ? 9.398 -32.438 4.176 1 97.75 302 SER B C 1
ATOM 5169 O O . SER B 1 302 ? 8.297 -32.156 4.664 1 97.75 302 SER B O 1
ATOM 5171 N N . LEU B 1 303 ? 9.57 -33.156 3.104 1 98.5 303 LEU B N 1
ATOM 5172 C CA . LEU B 1 303 ? 8.469 -33.844 2.432 1 98.5 303 LEU B CA 1
ATOM 5173 C C . LEU B 1 303 ? 8.414 -35.312 2.834 1 98.5 303 LEU B C 1
ATOM 5175 O O . LEU B 1 303 ? 9.453 -35.938 2.98 1 98.5 303 LEU B O 1
ATOM 5179 N N . THR B 1 304 ? 7.219 -35.781 3.053 1 98.12 304 THR B N 1
ATOM 5180 C CA . THR B 1 304 ? 7.082 -37.156 3.479 1 98.12 304 THR B CA 1
ATOM 5181 C C . THR B 1 304 ? 5.965 -37.844 2.705 1 98.12 304 THR B C 1
ATOM 5183 O O . THR B 1 304 ? 5.191 -37.219 1.998 1 98.12 304 THR B O 1
ATOM 5186 N N . ASP B 1 305 ? 5.945 -39.219 2.691 1 98.38 305 ASP B N 1
ATOM 5187 C CA . ASP B 1 305 ? 4.875 -40.062 2.207 1 98.38 305 ASP B CA 1
ATOM 5188 C C . ASP B 1 305 ? 4.613 -39.844 0.721 1 98.38 305 ASP B C 1
ATOM 5190 O O . ASP B 1 305 ? 3.463 -39.688 0.305 1 98.38 305 ASP B O 1
ATOM 5194 N N . ALA B 1 306 ? 5.68 -39.781 -0.038 1 98.44 306 ALA B N 1
ATOM 5195 C CA . ALA B 1 306 ? 5.551 -39.531 -1.472 1 98.44 306 ALA B CA 1
ATOM 5196 C C . ALA B 1 306 ? 5.016 -40.781 -2.193 1 98.44 306 ALA B C 1
ATOM 5198 O O . ALA B 1 306 ? 5.387 -41.906 -1.865 1 98.44 306 ALA B O 1
ATOM 5199 N N . HIS B 1 307 ? 4.129 -40.594 -3.119 1 98.5 307 HIS B N 1
ATOM 5200 C CA . HIS B 1 307 ? 3.639 -41.656 -3.984 1 98.5 307 HIS B CA 1
ATOM 5201 C C . HIS B 1 307 ? 3.109 -41.094 -5.301 1 98.5 307 HIS B C 1
ATOM 5203 O O . HIS B 1 307 ? 2.785 -39.938 -5.395 1 98.5 307 HIS B O 1
ATOM 5209 N N . VAL B 1 308 ? 3.035 -41.938 -6.258 1 98.25 308 VAL B N 1
ATOM 5210 C CA . VAL B 1 308 ? 2.574 -41.562 -7.586 1 98.25 308 VAL B CA 1
ATOM 5211 C C . VAL B 1 308 ? 1.119 -41.969 -7.773 1 98.25 308 VAL B C 1
ATOM 5213 O O . VAL B 1 308 ? 0.732 -43.094 -7.375 1 98.25 308 VAL B O 1
ATOM 5216 N N . ASP B 1 309 ? 0.333 -41.031 -8.188 1 97.56 309 ASP B N 1
ATOM 5217 C CA . ASP B 1 309 ? -1.04 -41.375 -8.578 1 97.56 309 ASP B CA 1
ATOM 5218 C C . ASP B 1 309 ? -1.455 -40.562 -9.82 1 97.56 309 ASP B C 1
ATOM 5220 O O . ASP B 1 309 ? -1.461 -39.344 -9.797 1 97.56 309 ASP B O 1
ATOM 5224 N N . GLN B 1 310 ? -1.781 -41.25 -10.977 1 95.62 310 GLN B N 1
ATOM 5225 C CA . GLN B 1 310 ? -2.346 -40.688 -12.203 1 95.62 310 GLN B CA 1
ATOM 5226 C C . GLN B 1 310 ? -1.493 -39.531 -12.734 1 95.62 310 GLN B C 1
ATOM 5228 O O . GLN B 1 310 ? -2.012 -38.469 -13.031 1 95.62 310 GLN B O 1
ATOM 5233 N N . GLY B 1 311 ? -0.18 -39.688 -12.727 1 96.94 311 GLY B N 1
ATOM 5234 C CA . GLY B 1 311 ? 0.715 -38.75 -13.375 1 96.94 311 GLY B CA 1
ATOM 5235 C C . GLY B 1 311 ? 1.15 -37.625 -12.461 1 96.94 311 GLY B C 1
ATOM 5236 O O . GLY B 1 311 ? 1.768 -36.656 -12.914 1 96.94 311 GLY B O 1
ATOM 5237 N N . TYR B 1 312 ? 0.834 -37.781 -11.195 1 98.31 312 TYR B N 1
ATOM 5238 C CA . TYR B 1 312 ? 1.249 -36.812 -10.203 1 98.31 312 TYR B CA 1
ATOM 5239 C C . TYR B 1 312 ? 1.958 -37.469 -9.031 1 98.31 312 TYR B C 1
ATOM 5241 O O . TYR B 1 312 ? 1.68 -38.625 -8.719 1 98.31 312 TYR B O 1
ATOM 5249 N N . VAL B 1 313 ? 2.889 -36.812 -8.547 1 98.75 313 VAL B N 1
ATOM 5250 C CA . VAL B 1 313 ? 3.525 -37.219 -7.301 1 98.75 313 VAL B CA 1
ATOM 5251 C C . VAL B 1 313 ? 2.898 -36.469 -6.133 1 98.75 313 VAL B C 1
ATOM 5253 O O . VAL B 1 313 ? 3.01 -35.25 -6.039 1 98.75 313 VAL B O 1
ATOM 5256 N N . TYR B 1 314 ? 2.254 -37.188 -5.215 1 98.69 314 TYR B N 1
ATOM 5257 C CA . TYR B 1 314 ? 1.651 -36.625 -4.004 1 98.69 314 TYR B CA 1
ATOM 5258 C C . TYR B 1 314 ? 2.592 -36.781 -2.814 1 98.69 314 TYR B C 1
ATOM 5260 O O . TYR B 1 314 ? 3.389 -37.719 -2.756 1 98.69 314 TYR B O 1
ATOM 5268 N N . PHE B 1 315 ? 2.531 -35.875 -1.908 1 98.75 315 PHE B N 1
ATOM 5269 C CA . PHE B 1 315 ? 3.369 -35.906 -0.716 1 98.75 315 PHE B CA 1
ATOM 5270 C C . PHE B 1 315 ? 2.766 -35.062 0.397 1 98.75 315 PHE B C 1
ATOM 5272 O O . PHE B 1 315 ? 1.785 -34.344 0.176 1 98.75 315 PHE B O 1
ATOM 5279 N N . LEU B 1 316 ? 3.242 -35.25 1.616 1 98.19 316 LEU B N 1
ATOM 5280 C CA . LEU B 1 316 ? 2.805 -34.5 2.799 1 98.19 316 LEU B CA 1
ATOM 5281 C C . LEU B 1 316 ? 3.896 -33.562 3.281 1 98.19 316 LEU B C 1
ATOM 5283 O O . LEU B 1 316 ? 5.082 -33.812 3.045 1 98.19 316 LEU B O 1
ATOM 5287 N N . ALA B 1 317 ? 3.459 -32.531 3.832 1 97.25 317 ALA B N 1
ATOM 5288 C CA . ALA B 1 317 ? 4.367 -31.625 4.527 1 97.25 317 ALA B CA 1
ATOM 5289 C C . ALA B 1 317 ? 3.676 -30.953 5.711 1 97.25 317 ALA B C 1
ATOM 5291 O O . ALA B 1 317 ? 2.453 -30.781 5.711 1 97.25 317 ALA B O 1
ATOM 5292 N N . ASN B 1 318 ? 4.5 -30.609 6.648 1 94.94 318 ASN B N 1
ATOM 5293 C CA . ASN B 1 318 ? 3.986 -29.828 7.77 1 94.94 318 ASN B CA 1
ATOM 5294 C C . ASN B 1 318 ? 3.666 -28.391 7.355 1 94.94 318 ASN B C 1
ATOM 5296 O O . ASN B 1 318 ? 4.41 -27.781 6.586 1 94.94 318 ASN B O 1
ATOM 5300 N N . TYR B 1 319 ? 2.512 -27.906 7.793 1 92.44 319 TYR B N 1
ATOM 5301 C CA . TYR B 1 319 ? 2.184 -26.484 7.816 1 92.44 319 TYR B CA 1
ATOM 5302 C C . TYR B 1 319 ? 2.395 -25.906 9.203 1 92.44 319 TYR B C 1
ATOM 5304 O O . TYR B 1 319 ? 1.512 -25.984 10.062 1 92.44 319 TYR B O 1
ATOM 5312 N N . PRO B 1 320 ? 3.512 -25.25 9.438 1 87.69 320 PRO B N 1
ATOM 5313 C CA . PRO B 1 320 ? 3.959 -24.922 10.789 1 87.69 320 PRO B CA 1
ATOM 5314 C C . PRO B 1 320 ? 3.002 -23.984 11.523 1 87.69 320 PRO B C 1
ATOM 5316 O O . PRO B 1 320 ? 2.387 -23.125 10.898 1 87.69 320 PRO B O 1
ATOM 5319 N N . THR B 1 321 ? 3.084 -24.078 12.828 1 78.31 321 THR B N 1
ATOM 5320 C CA . THR B 1 321 ? 2.225 -23.281 13.695 1 78.31 321 THR B CA 1
ATOM 5321 C C . THR B 1 321 ? 2.568 -21.797 13.586 1 78.31 321 THR B C 1
ATOM 5323 O O . THR B 1 321 ? 1.715 -20.938 13.812 1 78.31 321 THR B O 1
ATOM 5326 N N . ALA B 1 322 ? 3.754 -21.531 13.289 1 75.12 322 ALA B N 1
ATOM 5327 C CA . ALA B 1 322 ? 4.184 -20.141 13.148 1 75.12 322 ALA B CA 1
ATOM 5328 C C . ALA B 1 322 ? 3.316 -19.406 12.125 1 75.12 322 ALA B C 1
ATOM 5330 O O . ALA B 1 322 ? 3.156 -18.188 12.203 1 75.12 322 ALA B O 1
ATOM 5331 N N . LEU B 1 323 ? 2.775 -20.125 11.266 1 76.31 323 LEU B N 1
ATOM 5332 C CA . LEU B 1 323 ? 1.971 -19.547 10.195 1 76.31 323 LEU B CA 1
ATOM 5333 C C . LEU B 1 323 ? 0.548 -19.266 10.672 1 76.31 323 LEU B C 1
ATOM 5335 O O . LEU B 1 323 ? -0.235 -18.641 9.969 1 76.31 323 LEU B O 1
ATOM 5339 N N . ASP B 1 324 ? 0.284 -19.609 11.969 1 72.75 324 ASP B N 1
ATOM 5340 C CA . ASP B 1 324 ? -1.084 -19.438 12.445 1 72.75 324 ASP B CA 1
ATOM 5341 C C . ASP B 1 324 ? -1.102 -18.891 13.867 1 72.75 324 ASP B C 1
ATOM 5343 O O . ASP B 1 324 ? -2.164 -18.562 14.398 1 72.75 324 ASP B O 1
ATOM 5347 N N . THR B 1 325 ? 0.008 -18.797 14.438 1 72.69 325 THR B N 1
ATOM 5348 C CA . THR B 1 325 ? 0.084 -18.531 15.867 1 72.69 325 THR B CA 1
ATOM 5349 C C . THR B 1 325 ? -0.604 -17.203 16.203 1 72.69 325 THR B C 1
ATOM 5351 O O . THR B 1 325 ? -1.304 -17.109 17.219 1 72.69 325 THR B O 1
ATOM 5354 N N . PHE B 1 326 ? -0.526 -16.328 15.391 1 73.06 326 PHE B N 1
ATOM 5355 C CA . PHE B 1 326 ? -1.056 -15.008 15.727 1 73.06 326 PHE B CA 1
ATOM 5356 C C . PHE B 1 326 ? -2.264 -14.672 14.859 1 73.06 326 PHE B C 1
ATOM 5358 O O . PHE B 1 326 ? -2.607 -13.5 14.695 1 73.06 326 PHE B O 1
ATOM 5365 N N . GLY B 1 327 ? -2.861 -15.797 14.32 1 75.81 327 GLY B N 1
ATOM 5366 C CA . GLY B 1 327 ? -3.982 -15.516 13.445 1 75.81 327 GLY B CA 1
ATOM 5367 C C . GLY B 1 327 ? -3.588 -14.75 12.195 1 75.81 327 GLY B C 1
ATOM 5368 O O . GLY B 1 327 ? -4.227 -13.75 11.844 1 75.81 327 GLY B O 1
ATOM 5369 N N . LEU B 1 328 ? -2.533 -15.164 11.688 1 79.62 328 LEU B N 1
ATOM 5370 C CA . LEU B 1 328 ? -1.983 -14.492 10.516 1 79.62 328 LEU B CA 1
ATOM 5371 C C . LEU B 1 328 ? -3.027 -14.398 9.406 1 79.62 328 LEU B C 1
ATOM 5373 O O . LEU B 1 328 ? -3.781 -15.344 9.172 1 79.62 328 LEU B O 1
ATOM 5377 N N . LYS B 1 329 ? -3.129 -13.211 8.953 1 85.06 329 LYS B N 1
ATOM 5378 C CA . LYS B 1 329 ? -3.988 -12.953 7.805 1 85.06 329 LYS B CA 1
ATOM 5379 C C . LYS B 1 329 ? -3.164 -12.617 6.566 1 85.06 329 LYS B C 1
ATOM 5381 O O . LYS B 1 329 ? -1.962 -12.359 6.668 1 85.06 329 LYS B O 1
A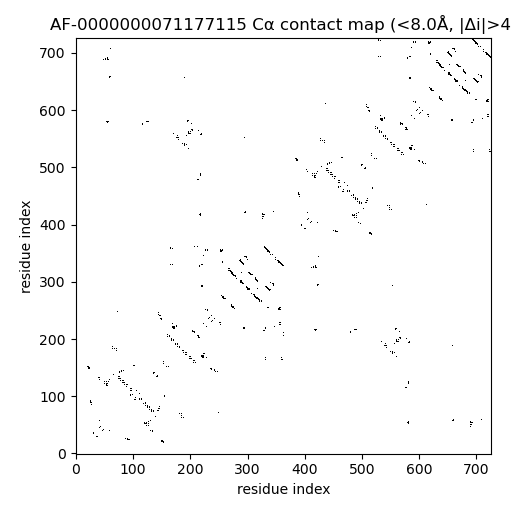TOM 5386 N N . GLY B 1 330 ? -3.727 -12.742 5.492 1 87.19 330 GLY B N 1
ATOM 5387 C CA . GLY B 1 330 ? -3.059 -12.406 4.242 1 87.19 330 GLY B CA 1
ATOM 5388 C C . GLY B 1 330 ? -2.441 -13.602 3.553 1 87.19 330 GLY B C 1
ATOM 5389 O O . GLY B 1 330 ? -2.949 -14.719 3.666 1 87.19 330 GLY B O 1
ATOM 5390 N N . LEU B 1 331 ? -1.428 -13.383 2.791 1 94.88 331 LEU B N 1
ATOM 5391 C CA . LEU B 1 331 ? -0.926 -14.375 1.852 1 94.88 331 LEU B CA 1
ATOM 5392 C C . LEU B 1 331 ? 0.26 -15.133 2.441 1 94.88 331 LEU B C 1
ATOM 5394 O O . LEU B 1 331 ? 1.153 -14.523 3.039 1 94.88 331 LEU B O 1
ATOM 5398 N N . VAL B 1 332 ? 0.211 -16.406 2.395 1 95.12 332 VAL B N 1
ATOM 5399 C CA . VAL B 1 332 ? 1.365 -17.281 2.551 1 95.12 332 VAL B CA 1
ATOM 5400 C C . VAL B 1 332 ? 1.713 -17.922 1.21 1 95.12 332 VAL B C 1
ATOM 5402 O O . VAL B 1 332 ? 0.821 -18.312 0.457 1 95.12 332 VAL B O 1
ATOM 5405 N N . ILE B 1 333 ? 2.971 -18.016 0.908 1 97.5 333 ILE B N 1
ATOM 5406 C CA . ILE B 1 333 ? 3.414 -18.562 -0.365 1 97.5 333 ILE B CA 1
ATOM 5407 C C . ILE B 1 333 ? 4.242 -19.828 -0.117 1 97.5 333 ILE B C 1
ATOM 5409 O O . ILE B 1 333 ? 5.25 -19.781 0.591 1 97.5 333 ILE B O 1
ATOM 5413 N N . GLY B 1 334 ? 3.816 -20.953 -0.679 1 98.06 334 GLY B N 1
ATOM 5414 C CA . GLY B 1 334 ? 4.609 -22.156 -0.637 1 98.06 334 GLY B CA 1
ATOM 5415 C C . GLY B 1 334 ? 5.422 -22.391 -1.897 1 98.06 334 GLY B C 1
ATOM 5416 O O . GLY B 1 334 ? 4.926 -22.188 -3.008 1 98.06 334 GLY B O 1
ATOM 5417 N N . VAL B 1 335 ? 6.699 -22.781 -1.709 1 98.88 335 VAL B N 1
ATOM 5418 C CA . VAL B 1 335 ? 7.551 -23.156 -2.834 1 98.88 335 VAL B CA 1
ATOM 5419 C C . VAL B 1 335 ? 8.383 -24.375 -2.469 1 98.88 335 VAL B C 1
ATOM 5421 O O . VAL B 1 335 ? 8.766 -24.562 -1.311 1 98.88 335 VAL B O 1
ATOM 5424 N N . LEU B 1 336 ? 8.648 -25.266 -3.438 1 98.88 336 LEU B N 1
ATOM 5425 C CA . LEU B 1 336 ? 9.617 -26.344 -3.264 1 98.88 336 LEU B CA 1
ATOM 5426 C C . LEU B 1 336 ? 11.008 -25.906 -3.717 1 98.88 336 LEU B C 1
ATOM 5428 O O . LEU B 1 336 ? 11.172 -25.422 -4.836 1 98.88 336 LEU B O 1
ATOM 5432 N N . VAL B 1 337 ? 11.961 -26.094 -2.812 1 98.88 337 VAL B N 1
ATOM 5433 C CA . VAL B 1 337 ? 13.328 -25.672 -3.096 1 98.88 337 VAL B CA 1
ATOM 5434 C C . VAL B 1 337 ? 14.281 -26.844 -2.965 1 98.88 337 VAL B C 1
ATOM 5436 O O . VAL B 1 337 ? 14 -27.797 -2.234 1 98.88 337 VAL B O 1
ATOM 5439 N N . ASN B 1 338 ? 15.398 -26.859 -3.639 1 98.56 338 ASN B N 1
ATOM 5440 C CA . ASN B 1 338 ? 16.375 -27.938 -3.58 1 98.56 338 ASN B CA 1
ATOM 5441 C C . ASN B 1 338 ? 17.516 -27.625 -2.619 1 98.56 338 ASN B C 1
ATOM 5443 O O . ASN B 1 338 ? 18.453 -28.406 -2.482 1 98.56 338 ASN B O 1
ATOM 5447 N N . SER B 1 339 ? 17.469 -26.469 -1.983 1 98.25 339 SER B N 1
ATOM 5448 C CA . SER B 1 339 ? 18.406 -26.125 -0.933 1 98.25 339 SER B CA 1
ATOM 5449 C C . SER B 1 339 ? 17.781 -25.188 0.097 1 98.25 339 SER B C 1
ATOM 5451 O O . SER B 1 339 ? 17.016 -24.297 -0.256 1 98.25 339 SER B O 1
ATOM 5453 N N . THR B 1 340 ? 18.109 -25.438 1.394 1 97.56 340 THR B N 1
ATOM 5454 C CA . THR B 1 340 ? 17.656 -24.578 2.482 1 97.56 340 THR B CA 1
ATOM 5455 C C . THR B 1 340 ? 18.828 -24.062 3.293 1 97.56 340 THR B C 1
ATOM 5457 O O . THR B 1 340 ? 18.672 -23.641 4.445 1 97.56 340 THR B O 1
ATOM 5460 N N . ASP B 1 341 ? 20.062 -24.078 2.814 1 94.06 341 ASP B N 1
ATOM 5461 C CA . ASP B 1 341 ? 21.297 -23.766 3.529 1 94.06 341 ASP B CA 1
ATOM 5462 C C . ASP B 1 341 ? 21.344 -22.281 3.91 1 94.06 341 ASP B C 1
ATOM 5464 O O . ASP B 1 341 ? 21.891 -21.922 4.957 1 94.06 341 ASP B O 1
ATOM 5468 N N . ASN B 1 342 ? 20.812 -21.406 3.199 1 93.81 342 ASN B N 1
ATOM 5469 C CA . ASN B 1 342 ? 20.953 -19.984 3.449 1 93.81 342 ASN B CA 1
ATOM 5470 C C . ASN B 1 342 ? 19.625 -19.25 3.258 1 93.81 342 ASN B C 1
ATOM 5472 O O . ASN B 1 342 ? 19.562 -18.25 2.523 1 93.81 342 ASN B O 1
ATOM 5476 N N . VAL B 1 343 ? 18.625 -19.766 4.062 1 97.62 343 VAL B N 1
ATOM 5477 C CA . VAL B 1 343 ? 17.312 -19.125 3.949 1 97.62 343 VAL B CA 1
ATOM 5478 C C . VAL B 1 343 ? 17.234 -17.953 4.93 1 97.62 343 VAL B C 1
ATOM 5480 O O . VAL B 1 343 ? 17.266 -18.141 6.145 1 97.62 343 VAL B O 1
ATOM 5483 N N . THR B 1 344 ? 17.172 -16.719 4.461 1 97.06 344 THR B N 1
ATOM 5484 C CA . THR B 1 344 ? 17.109 -15.531 5.309 1 97.06 344 THR B CA 1
ATOM 5485 C C . THR B 1 344 ? 15.852 -14.727 5.02 1 97.06 344 THR B C 1
ATOM 5487 O O . THR B 1 344 ? 15.359 -13.992 5.883 1 97.06 344 THR B O 1
ATOM 5490 N N . ASP B 1 345 ? 15.336 -14.797 3.869 1 96.94 345 ASP B N 1
ATOM 5491 C CA . ASP B 1 345 ? 14.141 -14.102 3.393 1 96.94 345 ASP B CA 1
ATOM 5492 C C . ASP B 1 345 ? 13.617 -14.742 2.109 1 96.94 345 ASP B C 1
ATOM 5494 O O . ASP B 1 345 ? 14.141 -15.758 1.654 1 96.94 345 ASP B O 1
ATOM 5498 N N . VAL B 1 346 ? 12.539 -14.234 1.611 1 97.88 346 VAL B N 1
ATOM 5499 C CA . VAL B 1 346 ? 11.867 -14.828 0.461 1 97.88 346 VAL B CA 1
ATOM 5500 C C . VAL B 1 346 ? 12.789 -14.789 -0.755 1 97.88 346 VAL B C 1
ATOM 5502 O O . VAL B 1 346 ? 12.773 -15.695 -1.587 1 97.88 346 VAL B O 1
ATOM 5505 N N . ASP B 1 347 ? 13.633 -13.758 -0.908 1 97.31 347 ASP B N 1
ATOM 5506 C CA . ASP B 1 347 ? 14.531 -13.625 -2.049 1 97.31 347 ASP B CA 1
ATOM 5507 C C . ASP B 1 347 ? 15.594 -14.719 -2.045 1 97.31 347 ASP B C 1
ATOM 5509 O O . ASP B 1 347 ? 16.047 -15.164 -3.105 1 97.31 347 ASP B O 1
ATOM 5513 N N . SER B 1 348 ? 16 -15.133 -0.87 1 97.81 348 SER B N 1
ATOM 5514 C CA . SER B 1 348 ? 17.047 -16.156 -0.75 1 97.81 348 SER B CA 1
ATOM 5515 C C . SER B 1 348 ? 16.547 -17.5 -1.271 1 97.81 348 SER B C 1
ATOM 5517 O O . SER B 1 348 ? 17.359 -18.391 -1.558 1 97.81 348 SER B O 1
ATOM 5519 N N . LEU B 1 349 ? 15.227 -17.672 -1.41 1 98.5 349 LEU B N 1
ATOM 5520 C CA . LEU B 1 349 ? 14.641 -18.922 -1.91 1 98.5 349 LEU B CA 1
ATOM 5521 C C . LEU B 1 349 ? 14.727 -18.984 -3.432 1 98.5 349 LEU B C 1
ATOM 5523 O O . LEU B 1 349 ? 14.758 -20.078 -4.008 1 98.5 349 LEU B O 1
ATOM 5527 N N . ASP B 1 350 ? 14.742 -17.891 -4.059 1 97.81 350 ASP B N 1
ATOM 5528 C CA . ASP B 1 350 ? 14.398 -17.734 -5.469 1 97.81 350 ASP B CA 1
ATOM 5529 C C . ASP B 1 350 ? 15.305 -18.578 -6.355 1 97.81 350 ASP B C 1
ATOM 5531 O O . ASP B 1 350 ? 14.828 -19.281 -7.242 1 97.81 350 ASP B O 1
ATOM 5535 N N . PRO B 1 351 ? 16.688 -18.625 -6.113 1 97.81 351 PRO B N 1
ATOM 5536 C CA . PRO B 1 351 ? 17.578 -19.391 -6.988 1 97.81 351 PRO B CA 1
ATOM 5537 C C . PRO B 1 351 ? 17.359 -20.906 -6.871 1 97.81 351 PRO B C 1
ATOM 5539 O O . PRO B 1 351 ? 17.828 -21.656 -7.719 1 97.81 351 PRO B O 1
ATOM 5542 N N . TYR B 1 352 ? 16.594 -21.312 -5.887 1 98.62 352 TYR B N 1
ATOM 5543 C CA . TYR B 1 352 ? 16.516 -22.734 -5.582 1 98.62 352 TYR B CA 1
ATOM 5544 C C . TYR B 1 352 ? 15.109 -23.266 -5.82 1 98.62 352 TYR B C 1
ATOM 5546 O O . TYR B 1 352 ? 14.844 -24.453 -5.609 1 98.62 352 TYR B O 1
ATOM 5554 N N . ILE B 1 353 ? 14.203 -22.438 -6.23 1 98.81 353 ILE B N 1
ATOM 5555 C CA . ILE B 1 353 ? 12.812 -22.859 -6.418 1 98.81 353 ILE B CA 1
ATOM 5556 C C . ILE B 1 353 ? 12.703 -23.734 -7.656 1 98.81 353 ILE B C 1
ATOM 5558 O O . ILE B 1 353 ? 13.203 -23.391 -8.727 1 98.81 353 ILE B O 1
ATOM 5562 N N . LEU B 1 354 ? 12.055 -24.875 -7.52 1 98.81 354 LEU B N 1
ATOM 5563 C CA . LEU B 1 354 ? 11.766 -25.75 -8.641 1 98.81 354 LEU B CA 1
ATOM 5564 C C . LEU B 1 354 ? 10.273 -25.797 -8.938 1 98.81 354 LEU B C 1
ATOM 5566 O O . LEU B 1 354 ? 9.867 -25.922 -10.094 1 98.81 354 LEU B O 1
ATOM 5570 N N . TYR B 1 355 ? 9.43 -25.797 -7.875 1 98.81 355 TYR B N 1
ATOM 5571 C CA . TYR B 1 355 ? 7.98 -25.812 -8.023 1 98.81 355 TYR B CA 1
ATOM 5572 C C . TYR B 1 355 ? 7.34 -24.703 -7.191 1 98.81 355 TYR B C 1
ATOM 5574 O O . TYR B 1 355 ? 7.793 -24.406 -6.086 1 98.81 355 TYR B O 1
ATOM 5582 N N . GLY B 1 356 ? 6.211 -24.172 -7.66 1 98.56 356 GLY B N 1
ATOM 5583 C CA . GLY B 1 356 ? 5.469 -23.094 -7.031 1 98.56 356 GLY B CA 1
ATOM 5584 C C . GLY B 1 356 ? 5.191 -21.938 -7.977 1 98.56 356 GLY B C 1
ATOM 5585 O O . GLY B 1 356 ? 5.395 -22.047 -9.188 1 98.56 356 GLY B O 1
ATOM 5586 N N . PRO B 1 357 ? 4.734 -20.828 -7.504 1 98.69 357 PRO B N 1
ATOM 5587 C CA . PRO B 1 357 ? 4.324 -20.609 -6.113 1 98.69 357 PRO B CA 1
ATOM 5588 C C . PRO B 1 357 ? 2.924 -21.156 -5.824 1 98.69 357 PRO B C 1
ATOM 5590 O O . PRO B 1 357 ? 2.041 -21.078 -6.68 1 98.69 357 PRO B O 1
ATOM 5593 N N . LEU B 1 358 ? 2.719 -21.781 -4.707 1 98.06 358 LEU B N 1
ATOM 5594 C CA . LEU B 1 358 ? 1.407 -22.109 -4.152 1 98.06 358 LEU B CA 1
ATOM 5595 C C . LEU B 1 358 ? 0.894 -20.969 -3.277 1 98.06 358 LEU B C 1
ATOM 5597 O O . LEU B 1 358 ? 1.549 -20.578 -2.307 1 98.06 358 LEU B O 1
ATOM 5601 N N . LEU B 1 359 ? -0.197 -20.359 -3.656 1 96.75 359 LEU B N 1
ATOM 5602 C CA . LEU B 1 359 ? -0.749 -19.234 -2.92 1 96.75 359 LEU B CA 1
ATOM 5603 C C . LEU B 1 359 ? -1.78 -19.703 -1.897 1 96.75 359 LEU B C 1
ATOM 5605 O O . LEU B 1 359 ? -2.834 -20.219 -2.268 1 96.75 359 LEU B O 1
ATOM 5609 N N . ILE B 1 360 ? -1.385 -19.516 -0.676 1 92.12 360 ILE B N 1
ATOM 5610 C CA . ILE B 1 360 ? -2.273 -19.844 0.431 1 92.12 360 ILE B CA 1
ATOM 5611 C C . ILE B 1 360 ? -2.752 -18.562 1.112 1 92.12 360 ILE B C 1
ATOM 5613 O O . ILE B 1 360 ? -1.942 -17.781 1.62 1 92.12 360 ILE B O 1
ATOM 5617 N N . ALA B 1 361 ? -3.977 -18.219 0.899 1 81.5 361 ALA B N 1
ATOM 5618 C CA . ALA B 1 361 ? -4.469 -16.984 1.517 1 81.5 361 ALA B CA 1
ATOM 5619 C C . ALA B 1 361 ? -5.484 -17.297 2.613 1 81.5 361 ALA B C 1
ATOM 5621 O O . ALA B 1 361 ? -6.305 -18.203 2.471 1 81.5 361 ALA B O 1
ATOM 5622 N N . GLU B 1 362 ? -5.242 -16.531 3.715 1 66.62 362 GLU B N 1
ATOM 5623 C CA . GLU B 1 362 ? -6.051 -16.734 4.918 1 66.62 362 GLU B CA 1
ATOM 5624 C C . GLU B 1 362 ? -7.008 -15.562 5.129 1 66.62 362 GLU B C 1
ATOM 5626 O O . GLU B 1 362 ? -6.758 -14.453 4.652 1 66.62 362 GLU B O 1
ATOM 5631 N N . ASN B 1 363 ? -8.203 -15.867 5.559 1 71.12 363 ASN B N 1
ATOM 5632 C CA . ASN B 1 363 ? -9.109 -14.844 6.059 1 71.12 363 ASN B CA 1
ATOM 5633 C C . ASN B 1 363 ? -8.609 -14.234 7.367 1 71.12 363 ASN B C 1
ATOM 5635 O O . ASN B 1 363 ? -7.871 -14.875 8.109 1 71.12 363 ASN B O 1
#

Secondary structure (DSSP, 8-state):
-----------------------STTPPPSS-TT--S--PPTT-GGGHHHHHHHTS----SPPP-S--HHHHHHHHHHHHHHHHHHHHHHHHHHHHHTT-TT---SSHHHHHHHHHHHHHHHHHHHHHHHHHHHHHHHTT-PPPPP--B-----SHHHHHHHHHHHHHHHHHHHHHHHHHHHHH-GGGHHHHHHHHHHHHHHHHHHHHHTTS-S---SSPPP--HHHHHHHHHHHSB-TT--SSGGGS----PBP-EESS---TT--S-EEEEEEEE-SSGGGGTT-EEEEEETTSPPPEEEEEEEEEETTEEEEEEEE-GGGTTT---EEEEEEEES--TT-SSHHHHGGGEEEEEEEEEE-/-----------------------STTPPPSS-TT--S--PPTT-GGGHHHHHHHTS----SPPP-S--HHHHHHHHHHHHHHHHHHHHHHHHHHHHHTT-TT---SSHHHHHHHHHHHHHHHHHHHHHHHHHHHHHHHTT-PPPPP--B-----SHHHHHHHHHHHHHHHHHHHHHHHHHHHHH-GGGHHHHHHHHHHHHHHHHHHHHHTTS-S---SSPPP--HHHHHHHHHHHSB-TT--SSGGGS----PBP-EESS---TT--S-EEEEEEEE-SSGGGGTT-EEEEEETTSPPPEEEEEEEEEETTEEEEEEEE-GGGTTT---EEEEEEEES--TT-SSSGGGGGGEEEEEEEEEE-

Radius of gyration: 26.75 Å; Cα contacts (8 Å, |Δi|>4): 1506; chains: 2; bounding box: 55×137×59 Å

Solvent-accessible surface area (backbone atoms only — not comparable to full-atom values): 38016 Å² total; per-residue (Å²): 135,84,79,78,78,79,70,78,76,78,74,70,74,72,73,61,74,71,72,45,72,30,68,74,70,51,54,70,60,82,59,34,96,74,44,48,79,52,85,63,62,89,86,41,76,72,45,52,66,44,20,44,48,13,13,30,63,62,61,70,47,85,76,78,66,82,69,49,75,71,50,47,42,46,36,40,50,50,27,53,53,24,50,52,50,30,40,51,38,47,21,52,46,42,33,41,76,66,50,35,83,54,29,66,56,89,52,63,68,60,38,53,51,51,46,52,51,48,45,26,52,31,26,21,33,46,43,54,22,38,48,33,33,38,44,32,48,73,62,78,33,85,61,65,56,79,59,43,74,48,51,75,47,69,31,45,69,56,42,44,53,51,52,33,51,53,46,48,47,44,46,7,19,41,28,42,43,34,49,57,22,33,73,73,37,52,84,49,20,42,56,46,42,16,37,34,25,32,50,23,8,47,39,12,48,38,29,42,75,72,70,34,64,36,58,39,24,35,29,44,26,53,37,39,63,43,44,49,53,14,39,45,56,71,64,32,37,46,87,88,44,48,80,46,58,81,73,49,88,58,65,70,48,41,65,42,46,68,79,52,82,79,67,79,87,48,65,56,74,40,77,38,43,34,33,31,80,31,84,49,59,68,83,55,63,76,36,29,41,32,38,30,36,29,57,28,47,43,57,69,32,63,66,41,80,66,41,67,58,96,56,21,25,34,29,33,33,65,45,59,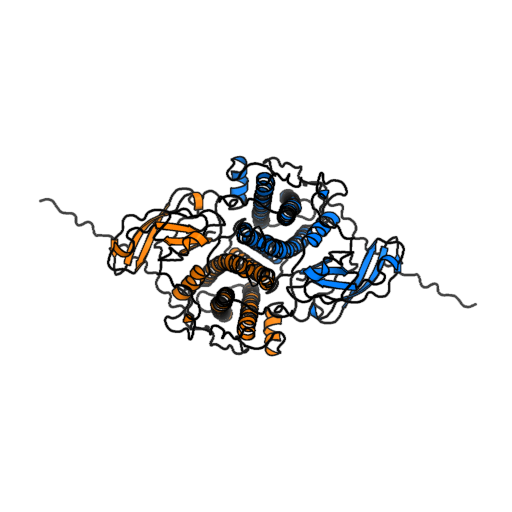35,82,68,28,66,31,54,38,26,36,49,33,36,38,31,33,20,65,63,74,90,68,63,56,33,56,71,56,43,58,91,33,51,51,26,19,53,27,81,44,70,41,105,136,83,78,76,76,78,72,78,76,77,73,70,73,71,74,63,73,70,72,45,72,29,67,73,67,50,54,68,61,81,58,35,96,73,44,48,80,53,83,62,60,90,86,42,78,71,44,52,66,43,20,44,47,13,13,31,64,62,60,71,46,85,76,79,67,84,68,52,73,70,50,48,44,46,36,40,50,49,27,52,53,24,50,51,50,30,40,52,38,48,22,52,46,43,32,40,75,66,50,36,83,54,27,65,56,88,50,64,66,59,38,53,50,50,47,52,51,49,45,26,50,30,25,20,34,46,43,54,22,38,48,34,34,39,45,33,49,74,64,78,34,84,60,63,56,79,58,43,74,49,51,75,46,65,31,44,69,57,44,44,52,52,52,33,52,52,47,47,46,44,45,7,18,42,27,41,42,34,49,57,23,33,73,72,38,54,84,49,19,41,57,46,41,15,37,34,26,32,50,23,8,46,39,12,49,38,29,42,74,74,72,32,66,37,57,38,24,36,29,44,26,52,39,40,63,43,44,49,54,14,40,46,54,70,64,33,38,46,86,88,45,49,79,45,58,80,72,48,87,56,65,71,46,40,66,42,47,68,79,53,81,80,67,80,86,49,66,56,74,39,76,38,42,34,34,33,81,29,84,49,59,69,83,56,64,77,36,29,41,32,39,29,38,30,59,27,46,44,57,69,31,62,66,41,80,65,40,66,56,97,56,21,23,35,30,34,32,66,44,60,34,82,69,28,66,29,54,38,27,35,50,32,36,37,31,32,21,66,63,75,90,68,66,56,34,55,70,56,42,59,90,35,51,52,27,18,52,27,82,45,70,43,107

Foldseek 3Di:
DPPPPPPPPPPPPLPPVPQPQFDLPQFDDPPHPLHPPDLDDWPDPSCVVLCVLLVHAADPDDAFEPDDLLLLLLLQLLQAVLLLLLRLLRSLLVCDVVVPPQEDDPDPVVSVVVSSVSSNVSSNSSRSNNSSQNNCVVHVHHHWDDFRWGDRDRHNLVSLVVVLLLLLQVLLALVVSLVSCVPPNPVCNVVSVVVSVVSLQSSLVSCVVNVHHSDFDPFRWHHHSLQSLQVCQPHIGDPPGTDPSVSSPHDHAFAKAWSDADDLVDLAKDKTKIKTFADDQCVQPQKWKWKTGGFFQTDIWDWADWDDDPRMIMTMTIDHSVCRNVPGFFKIWIFIFNDDPDGGGNVVRRVGTRYDGDIHGGD/DPPPPPPPDPPPPLPPVPQPQFPLPQFADPPHPLHPPDLDDWPDPSCVVLCVLLVHAADPDDAFEPDDLLLLLLLQLLQAVLLLLLRLLRSLLVCDVVVPPQEDDPDPVVSVVVSSVSSNVSSNSSRSNNSSQNNCVVHVHHHWDDFRWGDRDRHNLVSLVVVLLLLLQVLQALVVSLVSCVPPNPVCNVVSVVVSVVSLQSSLVSCVVNVHHSDFDPFRWHHHSLQSLQVCQPHIGDPPGTDPSVSSPHDHAFAKAWSDADDLPDLAKDKTKIKTFADDQCVQPQKWKWKTGGFFQTDIWDWADWDDDPRMIMTMTIDHSVCRNVSGFFKIWIFIFNDDPDGGGNVVRRVGTRYDGDIHGDD

Sequence (726 aa):
MLRSTFIPGLIGAIALASSASGTEEGLPNFPKDDGFPSNAPPGSDNETEIYQRAFGTRPNGAPAKNLTEDDFTSLQIIVFTGIFEVAYFVQLIYNITNNVTGYEIDDPDERSKTIAELTAIQSQEEVHVLQARYLLLQNDRDPIRPCQYITPVSNLKDAIRTIYKATALLLGTLQEIIYRFGFDARELVKPSSAISENEAEQAAFFRQYLGYTPTSTPYLTGATRSMAYSAVQQNYIMPGSCPNSFEIELPIFGVLGIVAFPDMSRKDNQTIQLFVPGHDTNVIDGLSICYAYQQNVPPCESLTDAHVDQGYVYFLANYPTALDTFGLKGLVIGVLVNSTDNVTDVDSLDPYILYGPLLIAENMLRSTFIPGLIGAIALASSASGTEEGLPNFPKDDGFPSNAPPGSDNETEIYQRAFGTRPNGAPAKNLTEDDFTSLQIIVFTGIFEVAYFVQLIYNITNNVTGYEIDDPDERSKTIAELTAIQSQEEVHVLQARYLLLQNDRDPIRPCQYITPVSNLKDAIRTIYKATALLLGTLQEIIYRFGFDARELVKPSSAISENEAEQAAFFRQYLGYTPTSTPYLTGATRSMAYSAVQQNYIMPGSCPNSFEIELPIFGVLGIVAFPDMSRKDNQTIQLFVPGHDTNVIDGLSICYAYQQNVPPCESLTDAHVDQGYVYFLANYPTALDTFGLKGLVIGVLVNSTDNVTDVDSLDPYILYGPLLIAEN